Protein AF-0000000087138091 (afdb_homodimer)

Solvent-accessible surface area (backbone atoms only — not comparable to full-atom values): 23435 Å² total; per-residue (Å²): 133,80,76,71,58,80,55,41,28,37,29,40,60,86,65,49,76,38,69,65,51,68,44,75,40,79,41,84,71,61,77,58,68,90,66,48,70,83,71,24,46,38,64,40,41,45,57,52,24,42,31,29,38,69,56,51,47,30,48,25,47,36,33,26,50,51,42,51,49,26,52,54,50,50,49,45,67,74,38,75,81,62,64,42,45,79,44,28,78,65,39,28,27,29,44,74,46,67,70,93,65,68,30,48,36,46,44,66,44,56,31,36,36,31,44,39,73,63,48,68,67,51,48,77,71,46,52,51,30,35,46,30,77,54,69,40,33,34,41,36,38,67,61,41,94,81,58,54,68,69,56,53,52,51,50,48,50,51,43,31,75,66,56,16,49,35,32,35,41,40,28,59,90,75,44,29,30,36,40,39,41,57,99,49,82,66,48,70,43,68,58,49,66,42,72,45,90,79,42,79,92,46,66,51,53,44,54,58,23,38,50,42,13,45,71,59,64,43,124,132,82,78,71,61,81,54,41,29,37,30,40,58,86,64,49,77,37,69,65,48,68,45,76,40,79,41,84,70,61,75,59,71,89,65,50,70,82,72,24,45,38,63,39,41,46,58,54,24,42,30,29,38,68,56,52,47,30,49,27,47,36,34,27,49,51,44,52,48,24,53,56,48,50,50,44,69,74,38,74,82,63,64,42,45,80,42,28,78,65,38,30,27,29,43,74,45,64,69,92,63,67,30,49,36,47,45,67,45,56,32,35,36,31,43,40,72,62,49,68,68,50,48,74,71,46,51,53,31,35,47,29,76,53,70,41,32,34,40,36,37,68,61,40,95,82,57,53,68,69,56,52,52,51,52,48,49,51,43,30,74,66,57,15,50,36,31,35,41,38,27,61,89,76,44,28,27,36,42,39,42,59,99,47,82,64,46,70,42,69,56,49,66,42,72,47,90,80,42,79,92,44,66,49,53,44,54,59,23,38,50,41,14,46,70,63,64,44,122

Secondary structure (DSSP, 8-state):
-----SS-EEE-TT--EEESSSEEEE-SSPP-TTT-----EEEEEETTEEEEEE----HHHHHHHHHHHHHHHHHHHH-TT--SEEEETT-EEEEEE-TTTTEEEEE--SEEEE-HHHHHHS-HHHHTSSEESS--SEEEEE--SS--HHHHHHHHHHHHHHT-SEEEEEETTTTEEEEEETTS--EEEES--EE-SSSTT-EE-HHHHHHHHHHTT--/-----SS-EEE-TT--EEESSSEEEE-SSPP-TTT-----EEEEEETTEEEEEE----HHHHHHHHHHHHHHHHHHHH-TT--SEEEETT-EEEEEE-TTTTEEEEE--SEEEE-HHHHHHS-HHHHTSSEESS--SEEEEE--SS--HHHHHHHHHHHHHHT-SEEEEEETTTTEEEEEETTS--EEEES--EE-SSSTT-EE-HHHHHHHHHHTT--

Sequence (438 aa):
MNDASEDMAIVLPDETHVPATPGAYRVVPPPDLNELDERRFLVEYDFPFLVVKEVATPKASRAEQREAIRQAENWRVQHPNIRGSIGGCLEGYQIDIPPSQSHRYQFIPDVSYIDERTWSRLSDEEKCKAYLPCVRVVLIELMSATDKMEYLQAKVTKYVNAGAREGVVVDTRRDRVWVFKRNQQPYFNALVPIEFDSWPGFTLDCLAMRDARTRDGLMMNDASEDMAIVLPDETHVPATPGAYRVVPPPDLNELDERRFLVEYDFPFLVVKEVATPKASRAEQREAIRQAENWRVQHPNIRGSIGGCLEGYQIDIPPSQSHRYQFIPDVSYIDERTWSRLSDEEKCKAYLPCVRVVLIELMSATDKMEYLQAKVTKYVNAGAREGVVVDTRRDRVWVFKRNQQPYFNALVPIEFDSWPGFTLDCLAMRDARTRDGLM

Structure (mmCIF, N/CA/C/O backbone):
data_AF-0000000087138091-model_v1
#
loop_
_entity.id
_entity.type
_entity.pdbx_description
1 polymer 'Putative restriction endonuclease domain-containing protein'
#
loop_
_atom_site.group_PDB
_atom_site.id
_atom_site.type_symbol
_atom_site.label_atom_id
_atom_site.label_alt_id
_atom_site.label_comp_id
_atom_site.label_asym_id
_atom_site.label_entity_id
_atom_site.label_seq_id
_atom_site.pdbx_PDB_ins_code
_atom_site.Cartn_x
_atom_site.Cartn_y
_atom_site.Cartn_z
_atom_site.occupancy
_atom_site.B_iso_or_equiv
_atom_site.auth_seq_id
_atom_site.auth_comp_id
_atom_site.auth_asym_id
_atom_site.auth_atom_id
_atom_site.pdbx_PDB_model_num
ATOM 1 N N . MET A 1 1 ? 1.903 -3.049 41.469 1 22.23 1 MET A N 1
ATOM 2 C CA . MET A 1 1 ? 2.223 -1.961 40.531 1 22.23 1 MET A CA 1
ATOM 3 C C . MET A 1 1 ? 2.057 -2.406 39.094 1 22.23 1 MET A C 1
ATOM 5 O O . MET A 1 1 ? 2.846 -3.209 38.594 1 22.23 1 MET A O 1
ATOM 9 N N . ASN A 1 2 ? 0.877 -2.744 38.562 1 29.86 2 ASN A N 1
ATOM 10 C CA . ASN A 1 2 ? 0.462 -3.432 37.344 1 29.86 2 ASN A CA 1
ATOM 11 C C . ASN A 1 2 ? 1.055 -2.777 36.125 1 29.86 2 ASN A C 1
ATOM 13 O O . ASN A 1 2 ? 0.82 -1.595 35.844 1 29.86 2 ASN A O 1
ATOM 17 N N . ASP A 1 3 ? 2.117 -3.152 35.625 1 34.06 3 ASP A N 1
ATOM 18 C CA . ASP A 1 3 ? 2.934 -2.604 34.531 1 34.06 3 ASP A CA 1
ATOM 19 C C . ASP A 1 3 ? 2.088 -2.314 33.312 1 34.06 3 ASP A C 1
ATOM 21 O O . ASP A 1 3 ? 1.533 -3.232 32.688 1 34.06 3 ASP A O 1
ATOM 25 N N . ALA A 1 4 ? 1.229 -1.328 33.344 1 38.5 4 ALA A N 1
ATOM 26 C CA . ALA A 1 4 ? 0.529 -0.753 32.188 1 38.5 4 ALA A CA 1
ATOM 27 C C . ALA A 1 4 ? 1.318 -0.964 30.891 1 38.5 4 ALA A C 1
ATOM 29 O O . ALA A 1 4 ? 2.488 -0.583 30.812 1 38.5 4 ALA A O 1
ATOM 30 N N . SER A 1 5 ? 1.082 -2.004 30.219 1 48.72 5 SER A N 1
ATOM 31 C CA . SER A 1 5 ? 1.782 -2.34 28.984 1 48.72 5 SER A CA 1
ATOM 32 C C . SER A 1 5 ? 1.841 -1.144 28.047 1 48.72 5 SER A C 1
ATOM 34 O O . SER A 1 5 ? 0.82 -0.505 27.781 1 48.72 5 SER A O 1
ATOM 36 N N . GLU A 1 6 ? 2.914 -0.437 27.781 1 58.53 6 GLU A N 1
ATOM 37 C CA . GLU A 1 6 ? 3.32 0.75 27.031 1 58.53 6 GLU A CA 1
ATOM 38 C C . GLU A 1 6 ? 2.9 0.654 25.562 1 58.53 6 GLU A C 1
ATOM 40 O O . GLU A 1 6 ? 2.977 1.637 24.828 1 58.53 6 GLU A O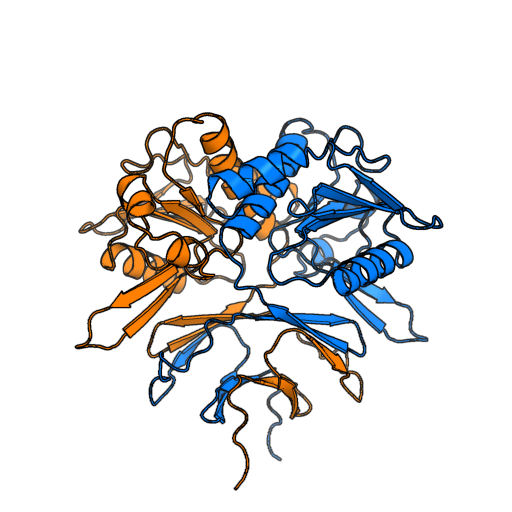 1
ATOM 45 N N . ASP A 1 7 ? 2.252 -0.478 25.078 1 70 7 ASP A N 1
ATOM 46 C CA . ASP A 1 7 ? 2.037 -0.627 23.641 1 70 7 ASP A CA 1
ATOM 47 C C . ASP A 1 7 ? 0.555 -0.814 23.328 1 70 7 ASP A C 1
ATOM 49 O O . ASP A 1 7 ? -0.226 -1.209 24.203 1 70 7 ASP A O 1
ATOM 53 N N . MET A 1 8 ? 0.038 -0.326 22.203 1 77 8 MET A N 1
ATOM 54 C CA . MET A 1 8 ? -1.295 -0.604 21.672 1 77 8 MET A CA 1
ATOM 55 C C . MET A 1 8 ? -1.542 -2.105 21.578 1 77 8 MET A C 1
ATOM 57 O O . MET A 1 8 ? -0.597 -2.889 21.469 1 77 8 MET A O 1
ATOM 61 N N . ALA A 1 9 ? -2.797 -2.482 21.812 1 82.81 9 ALA A N 1
ATOM 62 C CA . ALA A 1 9 ? -3.174 -3.887 21.672 1 82.81 9 ALA A CA 1
ATOM 63 C C . ALA A 1 9 ? -4.395 -4.039 20.766 1 82.81 9 ALA A C 1
ATOM 65 O O . ALA A 1 9 ? -5.137 -3.08 20.547 1 82.81 9 ALA A O 1
ATOM 66 N N . ILE A 1 10 ? -4.535 -5.172 20.172 1 80.81 10 ILE A N 1
ATOM 67 C CA . ILE A 1 10 ? -5.703 -5.566 19.391 1 80.81 10 ILE A CA 1
ATOM 68 C C . ILE A 1 10 ? -6.559 -6.547 20.188 1 80.81 10 ILE A C 1
ATOM 70 O O . ILE A 1 10 ? -6.043 -7.52 20.734 1 80.81 10 ILE A O 1
ATOM 74 N N . VAL A 1 11 ? -7.762 -6.266 20.281 1 82.69 11 VAL A N 1
ATOM 75 C CA . VAL A 1 11 ? -8.688 -7.152 20.969 1 82.69 11 VAL A CA 1
ATOM 76 C C . VAL A 1 11 ? -9.57 -7.875 19.953 1 82.69 11 VAL A C 1
ATOM 78 O O . VAL A 1 11 ? -10.25 -7.238 19.141 1 82.69 11 VAL A O 1
ATOM 81 N N . LEU A 1 12 ? -9.57 -9.156 20.078 1 79.38 12 LEU A N 1
ATOM 82 C CA . LEU A 1 12 ? -10.359 -10 19.188 1 79.38 12 LEU A CA 1
ATOM 83 C C . LEU A 1 12 ? -11.781 -10.172 19.719 1 79.38 12 LEU A C 1
ATOM 85 O O . LEU A 1 12 ? -12.07 -9.812 20.859 1 79.38 12 LEU A O 1
ATOM 89 N N . PRO A 1 13 ? -12.648 -10.672 18.875 1 74.12 13 PRO A N 1
ATOM 90 C CA . PRO A 1 13 ? -14.047 -10.82 19.297 1 74.12 13 PRO A CA 1
ATOM 91 C C . PRO A 1 13 ? -14.203 -11.688 20.547 1 74.12 13 PRO A C 1
ATOM 93 O O . PRO A 1 13 ? -15.125 -11.484 21.328 1 74.12 13 PRO A O 1
ATOM 96 N N . ASP A 1 14 ? -13.273 -12.633 20.719 1 74.81 14 ASP A N 1
ATOM 97 C CA . ASP A 1 14 ? -13.344 -13.508 21.891 1 74.81 14 ASP A CA 1
ATOM 98 C C . ASP A 1 14 ? -12.648 -12.875 23.094 1 74.81 14 ASP A C 1
ATOM 100 O O . ASP A 1 14 ? -12.375 -13.547 24.094 1 74.81 14 ASP A O 1
ATOM 104 N N . GLU A 1 15 ? -12.18 -11.672 22.953 1 78.62 15 GLU A N 1
ATOM 105 C CA . GLU A 1 15 ? -11.609 -10.844 24.016 1 78.62 15 GLU A CA 1
ATOM 106 C C . GLU A 1 15 ? -10.141 -11.172 24.234 1 78.62 15 GLU A C 1
ATOM 108 O O . GLU A 1 15 ? -9.523 -10.672 25.188 1 78.62 15 GLU A O 1
ATOM 113 N N . THR A 1 16 ? -9.672 -11.953 23.344 1 79.94 16 THR A N 1
ATOM 114 C CA . THR A 1 16 ? -8.234 -12.195 23.406 1 79.94 16 THR A CA 1
ATOM 115 C C . THR A 1 16 ? -7.457 -10.922 23.062 1 79.94 16 THR A C 1
ATOM 117 O O . THR A 1 16 ? -7.805 -10.211 22.109 1 79.94 16 THR A O 1
ATOM 120 N N . HIS A 1 17 ? -6.441 -10.648 23.828 1 82.69 17 HIS A N 1
ATOM 121 C CA . HIS A 1 17 ? -5.574 -9.5 23.578 1 82.69 17 HIS A CA 1
ATOM 122 C C . HIS A 1 17 ? -4.305 -9.922 22.859 1 82.69 17 HIS A C 1
ATOM 124 O O . HIS A 1 17 ? -3.643 -10.883 23.25 1 82.69 17 HIS A O 1
ATOM 130 N N . VAL A 1 18 ? -4.086 -9.203 21.828 1 83.5 18 VAL A N 1
ATOM 131 C CA . VAL A 1 18 ? -2.855 -9.383 21.078 1 83.5 18 VAL A CA 1
ATOM 132 C C . VAL A 1 18 ? -2.07 -8.078 21.031 1 83.5 18 VAL A C 1
ATOM 134 O O . VAL A 1 18 ? -2.635 -7.012 20.766 1 83.5 18 VAL A O 1
ATOM 137 N N . PRO A 1 19 ? -0.801 -8.148 21.344 1 82.12 19 PRO A N 1
ATOM 138 C CA . PRO A 1 19 ? -0.014 -6.914 21.234 1 82.12 19 PRO A CA 1
ATOM 139 C C . PRO A 1 19 ? -0.011 -6.344 19.812 1 82.12 19 PRO A C 1
ATOM 141 O O . PRO A 1 19 ? 0.036 -7.098 18.844 1 82.12 19 PRO A O 1
ATOM 144 N N . ALA A 1 20 ? -0.142 -4.957 19.734 1 80.06 20 ALA A N 1
ATOM 145 C CA . ALA A 1 20 ? -0.041 -4.289 18.438 1 80.06 20 ALA A CA 1
ATOM 146 C C . ALA A 1 20 ? 1.417 -4.043 18.062 1 80.06 20 ALA A C 1
ATOM 148 O O . ALA A 1 20 ? 1.782 -2.938 17.656 1 80.06 20 ALA A O 1
ATOM 149 N N . THR A 1 21 ? 2.27 -4.992 18.297 1 79.31 21 THR A N 1
ATOM 150 C CA . THR A 1 21 ? 3.67 -5.004 17.891 1 79.31 21 THR A CA 1
ATOM 151 C C . THR A 1 21 ? 3.938 -6.137 16.891 1 79.31 21 THR A C 1
ATOM 153 O O . THR A 1 21 ? 3.309 -7.195 16.969 1 79.31 21 THR A O 1
ATOM 156 N N . PRO A 1 22 ? 4.824 -5.824 15.93 1 77.56 22 PRO A N 1
ATOM 157 C CA . PRO A 1 22 ? 5.082 -6.848 14.914 1 77.56 22 PRO A CA 1
ATOM 158 C C . PRO A 1 22 ? 5.414 -8.211 15.523 1 77.56 22 PRO A C 1
ATOM 160 O O . PRO A 1 22 ? 6.18 -8.289 16.484 1 77.56 22 PRO A O 1
ATOM 163 N N . GLY A 1 23 ? 4.805 -9.219 15.023 1 80.62 23 GLY A N 1
ATOM 164 C CA . GLY A 1 23 ? 5.004 -10.578 15.5 1 80.62 23 GLY A CA 1
ATOM 165 C C . GLY A 1 23 ? 3.873 -11.516 15.125 1 80.62 23 GLY A C 1
ATOM 166 O O . GLY A 1 23 ? 2.873 -11.094 14.547 1 80.62 23 GLY A O 1
ATOM 167 N N . ALA A 1 24 ? 4.109 -12.734 15.273 1 82.38 24 ALA A N 1
ATOM 168 C CA . ALA A 1 24 ? 3.082 -13.766 15.125 1 82.38 24 ALA A CA 1
ATOM 169 C C . ALA A 1 24 ? 2.576 -14.234 16.484 1 82.38 24 ALA A C 1
ATOM 171 O O . ALA A 1 24 ? 3.357 -14.695 17.328 1 82.38 24 ALA A O 1
ATOM 172 N N . TYR A 1 25 ? 1.283 -14.094 16.703 1 84.69 25 TYR A N 1
ATOM 173 C CA . TYR A 1 25 ? 0.692 -14.406 18 1 84.69 25 TYR A CA 1
ATOM 174 C C . TYR A 1 25 ? -0.309 -15.547 17.891 1 84.69 25 TYR A C 1
ATOM 176 O O . TYR A 1 25 ? -1.247 -15.477 17.094 1 84.69 25 TYR A O 1
ATOM 184 N N . ARG A 1 26 ? -0.07 -16.531 18.625 1 83.75 26 ARG A N 1
ATOM 185 C CA . ARG A 1 26 ? -0.976 -17.688 18.609 1 83.75 26 ARG A CA 1
ATOM 186 C C . ARG A 1 26 ? -2.301 -17.344 19.281 1 83.75 26 ARG A C 1
ATOM 188 O O . ARG A 1 26 ? -2.32 -16.828 20.406 1 83.75 26 ARG A O 1
ATOM 195 N N . VAL A 1 27 ? -3.346 -17.562 18.562 1 77.31 27 VAL A N 1
ATOM 196 C CA . VAL A 1 27 ? -4.684 -17.328 19.094 1 77.31 27 VAL A CA 1
ATOM 197 C C . VAL A 1 27 ? -5.34 -18.656 19.453 1 77.31 27 VAL A C 1
ATOM 199 O O . VAL A 1 27 ? -5.504 -19.516 18.594 1 77.31 27 VAL A O 1
ATOM 202 N N . VAL A 1 28 ? -5.703 -18.906 20.641 1 74.5 28 VAL A N 1
ATOM 203 C CA . VAL A 1 28 ? -6.336 -20.141 21.109 1 74.5 28 VAL A CA 1
ATOM 204 C C . VAL A 1 28 ? -7.637 -19.797 21.844 1 74.5 28 VAL A C 1
ATOM 206 O O . VAL A 1 28 ? -7.629 -19.047 22.812 1 74.5 28 VAL A O 1
ATOM 209 N N . PRO A 1 29 ? -8.688 -20.422 21.422 1 70.5 29 PRO A N 1
ATOM 210 C CA . PRO A 1 29 ? -8.875 -21.188 20.188 1 70.5 29 PRO A CA 1
ATOM 211 C C . PRO A 1 29 ? -8.742 -20.344 18.922 1 70.5 29 PRO A C 1
ATOM 213 O O . PRO A 1 29 ? -8.758 -19.109 19 1 70.5 29 PRO A O 1
ATOM 216 N N . PRO A 1 30 ? -8.539 -21.156 17.859 1 65.25 30 PRO A N 1
ATOM 217 C CA . PRO A 1 30 ? -8.516 -20.359 16.625 1 65.25 30 PRO A CA 1
ATOM 218 C C . PRO A 1 30 ? -9.82 -19.609 16.375 1 65.25 30 PRO A C 1
ATOM 220 O O . PRO A 1 30 ? -10.891 -20.094 16.734 1 65.25 30 PRO A O 1
ATOM 223 N N . PRO A 1 31 ? -9.586 -18.391 16.016 1 61.56 31 PRO A N 1
ATOM 224 C CA . PRO A 1 31 ? -10.812 -17.625 15.742 1 61.56 31 PRO A CA 1
ATOM 225 C C . PRO A 1 31 ? -11.695 -18.297 14.688 1 61.56 31 PRO A C 1
ATOM 227 O O . PRO A 1 31 ? -11.195 -19.031 13.836 1 61.56 31 PRO A O 1
ATOM 230 N N . ASP A 1 32 ? -13.008 -18.25 14.898 1 60.88 32 ASP A N 1
ATOM 231 C CA . ASP A 1 32 ? -13.961 -18.75 13.906 1 60.88 32 ASP A CA 1
ATOM 232 C C . ASP A 1 32 ? -13.898 -17.938 12.617 1 60.88 32 ASP A C 1
ATOM 234 O O . ASP A 1 32 ? -14.227 -16.75 12.617 1 60.88 32 ASP A O 1
ATOM 238 N N . LEU A 1 33 ? -13.445 -18.547 11.609 1 58 33 LEU A N 1
ATOM 239 C CA . LEU A 1 33 ? -13.227 -17.875 10.344 1 58 33 LEU A CA 1
ATOM 240 C C . LEU A 1 33 ? -14.539 -17.344 9.773 1 58 33 LEU A C 1
ATOM 242 O O . LEU A 1 33 ? -14.547 -16.406 8.969 1 58 33 LEU A O 1
ATOM 246 N N . ASN A 1 34 ? -15.578 -18.016 10.117 1 58.5 34 ASN A N 1
ATOM 247 C CA . ASN A 1 34 ? -16.891 -17.594 9.633 1 58.5 34 ASN A CA 1
ATOM 248 C C . ASN A 1 34 ? -17.328 -16.281 10.266 1 58.5 34 ASN A C 1
ATOM 250 O O . ASN A 1 34 ? -18.234 -15.609 9.758 1 58.5 34 ASN A O 1
ATOM 254 N N . GLU A 1 35 ? -16.734 -16.031 11.305 1 58.69 35 GLU A N 1
ATOM 255 C CA . GLU A 1 35 ? -17.094 -14.812 12.031 1 58.69 35 GLU A CA 1
ATOM 256 C C . GLU A 1 35 ? -16.031 -13.734 11.836 1 58.69 35 GLU A C 1
ATOM 258 O O . GLU A 1 35 ? -16.188 -12.609 12.32 1 58.69 35 GLU A O 1
ATOM 263 N N . LEU A 1 36 ? -14.992 -14.234 11.289 1 54.84 36 LEU A N 1
ATOM 264 C CA . LEU A 1 36 ? -13.906 -13.266 11.188 1 54.84 36 LEU A CA 1
ATOM 265 C C . LEU A 1 36 ? -14.195 -12.242 10.094 1 54.84 36 LEU A C 1
ATOM 267 O O . LEU A 1 36 ? -14.609 -12.609 8.992 1 54.84 36 LEU A O 1
ATOM 271 N N . ASP A 1 37 ? -14.367 -11.078 10.602 1 55.03 37 ASP A N 1
ATOM 272 C CA . ASP A 1 37 ? -14.406 -9.953 9.672 1 55.03 37 ASP A CA 1
ATOM 273 C C . ASP A 1 37 ? -13.086 -9.82 8.914 1 55.03 37 ASP A C 1
ATOM 275 O O . ASP A 1 37 ? -12.008 -9.984 9.5 1 55.03 37 ASP A O 1
ATOM 279 N N . GLU A 1 38 ? -13.125 -10.078 7.641 1 58.72 38 GLU A N 1
ATOM 280 C CA . GLU A 1 38 ? -12.008 -9.93 6.719 1 58.72 38 GLU A CA 1
ATOM 281 C C . GLU A 1 38 ? -11.406 -8.523 6.805 1 58.72 38 GLU A C 1
ATOM 283 O O . GLU A 1 38 ? -10.5 -8.18 6.043 1 58.72 38 GLU A O 1
ATOM 288 N N . ARG A 1 39 ? -11.75 -7.859 7.844 1 60.28 39 ARG A N 1
ATOM 289 C CA . ARG A 1 39 ? -11.359 -6.453 7.871 1 60.28 39 ARG A CA 1
ATOM 290 C C . ARG A 1 39 ? -9.914 -6.293 8.336 1 60.28 39 ARG A C 1
ATOM 292 O O . ARG A 1 39 ? -9.461 -7.008 9.227 1 60.28 39 ARG A O 1
ATOM 299 N N . ARG A 1 40 ? -9.242 -5.637 7.547 1 71.62 40 ARG A N 1
ATOM 300 C CA . ARG A 1 40 ? -7.918 -5.129 7.895 1 71.62 40 ARG A CA 1
ATOM 301 C C . ARG A 1 40 ? -7.938 -3.611 8.047 1 71.62 40 ARG A C 1
ATOM 303 O O . ARG A 1 40 ? -8.672 -2.92 7.332 1 71.62 40 ARG A O 1
ATOM 310 N N . PHE A 1 41 ? -7.363 -3.236 9.172 1 72.88 41 PHE A N 1
ATOM 311 C CA . PHE A 1 41 ? -7.457 -1.794 9.367 1 72.88 41 PHE A CA 1
ATOM 312 C C . PHE A 1 41 ? -6.082 -1.194 9.641 1 72.88 41 PHE A C 1
ATOM 314 O O . PHE A 1 41 ? -5.168 -1.896 10.078 1 72.88 41 PHE A O 1
ATOM 321 N N . LEU A 1 42 ? -6.02 -0.019 9.25 1 75.38 42 LEU A N 1
ATOM 322 C CA . LEU A 1 42 ? -4.906 0.843 9.633 1 75.38 42 LEU A CA 1
ATOM 323 C C . LEU A 1 42 ? -5.383 1.977 10.539 1 75.38 42 LEU A C 1
ATOM 325 O O . LEU A 1 42 ? -6.551 2.371 10.484 1 75.38 42 LEU A O 1
ATOM 329 N N . VAL A 1 43 ? -4.512 2.381 11.336 1 74.75 43 VAL A N 1
ATOM 330 C CA . VAL A 1 43 ? -4.848 3.469 12.25 1 74.75 43 VAL A CA 1
ATOM 331 C C . VAL A 1 43 ? -4.023 4.707 11.898 1 74.75 43 VAL A C 1
ATOM 333 O O . VAL A 1 43 ? -2.828 4.605 11.617 1 74.75 43 VAL A O 1
ATOM 336 N N . GLU A 1 44 ? -4.707 5.82 11.75 1 74.62 44 GLU A N 1
ATOM 337 C CA . GLU A 1 44 ? -4.086 7.129 11.586 1 74.62 44 GLU A CA 1
ATOM 338 C C . GLU A 1 44 ? -4.492 8.078 12.711 1 74.62 44 GLU A C 1
ATOM 340 O O . GLU A 1 44 ? -5.605 7.988 13.234 1 74.62 44 GLU A O 1
ATOM 345 N N . TYR A 1 45 ? -3.572 8.875 13 1 73.5 45 TYR A N 1
ATOM 346 C CA . TYR A 1 45 ? -3.885 9.867 14.023 1 73.5 45 TYR A CA 1
ATOM 347 C C . TYR A 1 45 ? -4.258 11.203 13.383 1 73.5 45 TYR A C 1
ATOM 349 O O . TYR A 1 45 ? -3.551 11.695 12.5 1 73.5 45 TYR A O 1
ATOM 357 N N . ASP A 1 46 ? -5.441 11.617 13.648 1 74.81 46 ASP A N 1
ATOM 358 C CA . ASP A 1 46 ? -5.926 12.969 13.375 1 74.81 46 ASP A CA 1
ATOM 359 C C . ASP A 1 46 ? -6.414 13.641 14.656 1 74.81 46 ASP A C 1
ATOM 361 O O . ASP A 1 46 ? -7.621 13.773 14.875 1 74.81 46 ASP A O 1
ATOM 365 N N . PHE A 1 47 ? -5.473 14.094 15.461 1 69.5 47 PHE A N 1
ATOM 366 C CA . PHE A 1 47 ? -5.789 14.516 16.828 1 69.5 47 PHE A CA 1
ATOM 367 C C . PHE A 1 47 ? -6.875 15.578 16.828 1 69.5 47 PHE A C 1
ATOM 369 O O . PHE A 1 47 ? -6.855 16.5 15.992 1 69.5 47 PHE A O 1
ATOM 376 N N . PRO A 1 48 ? -7.754 15.297 17.719 1 74.56 48 PRO A N 1
ATOM 377 C CA . PRO A 1 48 ? -7.895 14.312 18.812 1 74.56 48 PRO A CA 1
ATOM 378 C C . PRO A 1 48 ? -8.578 13.031 18.344 1 74.56 48 PRO A C 1
ATOM 380 O O . PRO A 1 48 ? -9.023 12.234 19.188 1 74.56 48 PRO A O 1
ATOM 383 N N . PHE A 1 49 ? -8.594 12.797 17.109 1 78 49 PHE A N 1
ATOM 384 C CA . PHE A 1 49 ? -9.273 11.609 16.609 1 78 49 PHE A CA 1
ATOM 385 C C . PHE A 1 49 ? -8.273 10.516 16.25 1 78 49 PHE A C 1
ATOM 387 O O . PHE A 1 49 ? -7.156 10.82 15.812 1 78 49 PHE A O 1
ATOM 394 N N . LEU A 1 50 ? -8.695 9.297 16.547 1 78.81 50 LEU A N 1
ATOM 395 C CA . LEU A 1 50 ? -8.094 8.125 15.93 1 78.81 50 LEU A CA 1
ATOM 396 C C . LEU A 1 50 ? -8.922 7.656 14.734 1 78.81 50 LEU A C 1
ATOM 398 O O . LEU A 1 50 ? -10.117 7.371 14.875 1 78.81 50 LEU A O 1
ATOM 402 N N . VAL A 1 51 ? -8.266 7.699 13.664 1 79.12 51 VAL A N 1
ATOM 403 C CA . VAL A 1 51 ? -8.961 7.309 12.445 1 79.12 51 VAL A CA 1
ATOM 404 C C . VAL A 1 51 ? -8.633 5.855 12.109 1 79.12 51 VAL A C 1
ATOM 406 O O . VAL A 1 51 ? -7.461 5.496 11.977 1 79.12 51 VAL A O 1
ATOM 409 N N . VAL A 1 52 ? -9.656 5.035 12.047 1 79.62 52 VAL A N 1
ATOM 410 C CA . VAL A 1 52 ? -9.516 3.65 11.602 1 79.62 52 VAL A CA 1
ATOM 411 C C . VAL A 1 52 ? -9.977 3.525 10.148 1 79.62 52 VAL A C 1
ATOM 413 O O . VAL A 1 52 ? -11.102 3.904 9.812 1 79.62 52 VAL A O 1
ATOM 416 N N . LYS A 1 53 ? -9.086 3.039 9.352 1 78 53 LYS A N 1
ATOM 417 C CA . LYS A 1 53 ? -9.375 2.898 7.93 1 78 53 LYS A CA 1
ATOM 418 C C . LYS A 1 53 ? -9.352 1.433 7.504 1 78 53 LYS A C 1
ATOM 420 O O . LYS A 1 53 ? -8.492 0.668 7.945 1 78 53 LYS A O 1
ATOM 425 N N . GLU A 1 54 ? -10.336 1.141 6.723 1 78.25 54 GLU A N 1
ATOM 426 C CA . GLU A 1 54 ? -10.312 -0.189 6.121 1 78.25 54 GLU A CA 1
ATOM 427 C C . GLU A 1 54 ? -9.242 -0.289 5.039 1 78.25 54 GLU A C 1
ATOM 429 O O . GLU A 1 54 ? -9.133 0.59 4.18 1 78.25 54 GLU A O 1
ATOM 434 N N . VAL A 1 55 ? -8.414 -1.324 5.16 1 74.94 55 VAL A N 1
ATOM 435 C CA . VAL A 1 55 ? -7.375 -1.476 4.148 1 74.94 55 VAL A CA 1
ATOM 436 C C . VAL A 1 55 ? -7.754 -2.59 3.176 1 74.94 55 VAL A C 1
ATOM 438 O O . VAL A 1 55 ? -7.207 -2.678 2.074 1 74.94 55 VAL A O 1
ATOM 441 N N . ALA A 1 56 ? -8.625 -3.447 3.656 1 75.06 56 ALA A N 1
ATOM 442 C CA . ALA A 1 56 ? -9.133 -4.48 2.756 1 75.06 56 ALA A CA 1
ATOM 443 C C . ALA A 1 56 ? -10.102 -3.896 1.739 1 75.06 56 ALA A C 1
ATOM 445 O O . ALA A 1 56 ? -11.258 -3.613 2.066 1 75.06 56 ALA A O 1
ATOM 446 N N . THR A 1 57 ? -9.633 -3.533 0.622 1 79.06 57 THR A N 1
ATOM 447 C CA . THR A 1 57 ? -10.453 -2.977 -0.443 1 79.06 57 THR A CA 1
ATOM 448 C C . THR A 1 57 ? -10.445 -3.885 -1.669 1 79.06 57 THR A C 1
ATOM 450 O O . THR A 1 57 ? -9.492 -4.645 -1.875 1 79.06 57 THR A O 1
ATOM 453 N N . PRO A 1 58 ? -11.5 -3.822 -2.408 1 82.81 58 PRO A N 1
ATOM 454 C CA . PRO A 1 58 ? -11.555 -4.668 -3.602 1 82.81 58 PRO A CA 1
ATOM 455 C C . PRO A 1 58 ? -10.398 -4.41 -4.562 1 82.81 58 PRO A C 1
ATOM 457 O O . PRO A 1 58 ? -9.867 -3.295 -4.613 1 82.81 58 PRO A O 1
ATOM 460 N N . LYS A 1 59 ? -10.117 -5.391 -5.297 1 88.19 59 LYS A N 1
ATOM 461 C CA . LYS A 1 59 ? -9.016 -5.379 -6.258 1 88.19 59 LYS A CA 1
ATOM 462 C C . LYS A 1 59 ? -9.133 -4.195 -7.211 1 88.19 59 LYS A C 1
ATOM 464 O O . LYS A 1 59 ? -8.117 -3.617 -7.617 1 88.19 59 LYS A O 1
ATOM 469 N N . ALA A 1 60 ? -10.344 -3.824 -7.59 1 89.88 60 ALA A N 1
ATOM 470 C CA . ALA A 1 60 ? -10.547 -2.734 -8.539 1 89.88 60 ALA A CA 1
ATOM 471 C C . ALA A 1 60 ? -9.969 -1.428 -8.008 1 89.88 60 ALA A C 1
ATOM 473 O O . ALA A 1 60 ? -9.359 -0.663 -8.758 1 89.88 60 ALA A O 1
ATOM 474 N N . SER A 1 61 ? -10.188 -1.167 -6.797 1 90.75 61 SER A N 1
ATOM 475 C CA . SER A 1 61 ? -9.633 0.037 -6.184 1 90.75 61 SER A CA 1
ATOM 476 C C . SER A 1 61 ? -8.109 -0.017 -6.125 1 90.75 61 SER A C 1
ATOM 478 O O . SER A 1 61 ? -7.441 1.004 -6.293 1 90.75 61 SER A O 1
ATOM 480 N N . ARG A 1 62 ? -7.605 -1.183 -5.91 1 91.81 62 ARG A N 1
ATOM 481 C CA . ARG A 1 62 ? -6.152 -1.343 -5.875 1 91.81 62 ARG A CA 1
ATOM 482 C C . ARG A 1 62 ? -5.547 -1.132 -7.258 1 91.81 62 ARG A C 1
ATOM 484 O O . ARG A 1 62 ? -4.434 -0.615 -7.383 1 91.81 62 ARG A O 1
ATOM 491 N N . ALA A 1 63 ? -6.297 -1.545 -8.242 1 93.56 63 ALA A N 1
ATOM 492 C CA . ALA A 1 63 ? -5.828 -1.347 -9.609 1 93.56 63 ALA A CA 1
ATOM 493 C C . ALA A 1 63 ? -5.695 0.138 -9.938 1 93.56 63 ALA A C 1
ATOM 495 O O . ALA A 1 63 ? -4.746 0.552 -10.602 1 93.56 63 ALA A O 1
ATOM 496 N N . GLU A 1 64 ? -6.648 0.949 -9.445 1 95.31 64 GLU A N 1
ATOM 497 C CA . GLU A 1 64 ? -6.559 2.395 -9.617 1 95.31 64 GLU A CA 1
ATOM 498 C C . GLU A 1 64 ? -5.309 2.957 -8.945 1 95.31 64 GLU A C 1
ATOM 500 O O . GLU A 1 64 ? -4.609 3.793 -9.516 1 95.31 64 GLU A O 1
ATOM 505 N N . GLN A 1 65 ? -5.121 2.484 -7.785 1 95.19 65 GLN A N 1
ATOM 506 C CA . GLN A 1 65 ? -3.973 2.949 -7.012 1 95.19 65 GLN A CA 1
ATOM 507 C C . GLN A 1 65 ? -2.66 2.566 -7.691 1 95.19 65 GLN A C 1
ATOM 509 O O . GLN A 1 65 ? -1.749 3.389 -7.801 1 95.19 65 GLN A O 1
ATOM 514 N N . ARG A 1 66 ? -2.555 1.335 -8.125 1 96.5 66 ARG A N 1
ATOM 515 C CA . ARG A 1 66 ? -1.343 0.879 -8.797 1 96.5 66 ARG A CA 1
ATOM 516 C C . ARG A 1 66 ? -1.084 1.684 -10.07 1 96.5 66 ARG A C 1
ATOM 518 O O . ARG A 1 66 ? 0.064 1.998 -10.391 1 96.5 66 ARG A O 1
ATOM 525 N N . GLU A 1 67 ? -2.16 1.981 -10.758 1 97.5 67 GLU A N 1
ATOM 526 C CA . GLU A 1 67 ? -2.004 2.789 -11.961 1 97.5 67 GLU A CA 1
ATOM 527 C C . GLU A 1 67 ? -1.494 4.188 -11.625 1 97.5 67 GLU A C 1
ATOM 529 O O . GLU A 1 67 ? -0.626 4.723 -12.32 1 97.5 67 GLU A O 1
ATOM 534 N N . ALA A 1 68 ? -2.047 4.801 -10.609 1 98.25 68 ALA A N 1
ATOM 535 C CA . ALA A 1 68 ? -1.578 6.117 -10.195 1 98.25 68 ALA A CA 1
ATOM 536 C C . ALA A 1 68 ? -0.1 6.082 -9.812 1 98.25 68 ALA A C 1
ATOM 538 O O . ALA A 1 68 ? 0.665 6.977 -10.188 1 98.25 68 ALA A O 1
ATOM 539 N N . ILE A 1 69 ? 0.284 5.078 -9.117 1 98.12 69 ILE A N 1
ATOM 540 C CA . ILE A 1 69 ? 1.676 4.902 -8.711 1 98.12 69 ILE A CA 1
ATOM 541 C C . ILE A 1 69 ? 2.551 4.711 -9.953 1 98.12 69 ILE A C 1
ATOM 543 O O . ILE A 1 69 ? 3.623 5.312 -10.055 1 98.12 69 ILE A O 1
ATOM 547 N N . ARG A 1 70 ? 2.109 3.879 -10.844 1 98.5 70 ARG A N 1
ATOM 548 C CA . ARG A 1 70 ? 2.844 3.652 -12.086 1 98.5 70 ARG A CA 1
ATOM 549 C C . ARG A 1 70 ? 3.111 4.969 -12.812 1 98.5 70 ARG A C 1
ATOM 551 O O . ARG A 1 70 ? 4.234 5.223 -13.25 1 98.5 70 ARG A O 1
ATOM 558 N N . GLN A 1 71 ? 2.107 5.773 -12.938 1 98.69 71 GLN A N 1
ATOM 559 C CA . GLN A 1 71 ? 2.238 7.043 -13.648 1 98.69 71 GLN A CA 1
ATOM 560 C C . GLN A 1 71 ? 3.244 7.961 -12.961 1 98.69 71 GLN A C 1
ATOM 562 O O . GLN A 1 71 ? 4.109 8.547 -13.609 1 98.69 71 GLN A O 1
ATOM 567 N N . ALA A 1 72 ? 3.117 8.094 -11.68 1 98.12 72 ALA A N 1
ATOM 568 C CA . ALA A 1 72 ? 4.008 8.961 -10.922 1 98.12 72 ALA A CA 1
ATOM 569 C C . ALA A 1 72 ? 5.453 8.484 -11.016 1 98.12 72 ALA A C 1
ATOM 571 O O . ALA A 1 72 ? 6.367 9.281 -11.227 1 98.12 72 ALA A O 1
ATOM 572 N N . GLU A 1 73 ? 5.633 7.199 -10.852 1 97.38 73 GLU A N 1
ATOM 573 C CA . GLU A 1 73 ? 6.988 6.652 -10.891 1 97.38 73 GLU A CA 1
ATOM 574 C C . GLU A 1 73 ? 7.566 6.703 -12.305 1 97.38 73 GLU A C 1
ATOM 576 O O . GLU A 1 73 ? 8.773 6.887 -12.477 1 97.38 73 GLU A O 1
ATOM 581 N N . ASN A 1 74 ? 6.746 6.441 -13.312 1 98.19 74 ASN A N 1
ATOM 582 C CA . ASN A 1 74 ? 7.219 6.625 -14.68 1 98.19 74 ASN A CA 1
ATOM 583 C C . ASN A 1 74 ? 7.699 8.055 -14.922 1 98.19 74 ASN A C 1
ATOM 585 O O . ASN A 1 74 ? 8.719 8.273 -15.57 1 98.19 74 ASN A O 1
ATOM 589 N N . TRP A 1 75 ? 6.91 8.992 -14.43 1 97.94 75 TRP A N 1
ATOM 590 C CA . TRP A 1 75 ? 7.324 10.391 -14.523 1 97.94 75 TRP A CA 1
ATOM 591 C C . TRP A 1 75 ? 8.688 10.602 -13.875 1 97.94 75 TRP A C 1
ATOM 593 O O . TRP A 1 75 ? 9.555 11.273 -14.445 1 97.94 75 TRP A O 1
ATOM 603 N N . ARG A 1 76 ? 8.859 10.055 -12.75 1 95.12 76 ARG A N 1
ATOM 604 C CA . ARG A 1 76 ? 10.133 10.18 -12.047 1 95.12 76 ARG A CA 1
ATOM 605 C C . ARG A 1 76 ? 11.273 9.641 -12.898 1 95.12 76 ARG A C 1
ATOM 607 O O . ARG A 1 76 ? 12.32 10.273 -13.016 1 95.12 76 ARG A O 1
ATOM 614 N N . VAL A 1 77 ? 11.086 8.453 -13.43 1 94.81 77 VAL A N 1
ATOM 615 C CA . VAL A 1 77 ? 12.102 7.797 -14.242 1 94.81 77 VAL A CA 1
ATOM 616 C C . VAL A 1 77 ? 12.422 8.664 -15.461 1 94.81 77 VAL A C 1
ATOM 618 O O . VAL A 1 77 ? 13.578 8.734 -15.891 1 94.81 77 VAL A O 1
ATOM 621 N N . GLN A 1 78 ? 11.438 9.312 -15.953 1 95.62 78 GLN A N 1
ATOM 622 C CA . GLN A 1 78 ? 11.594 10.148 -17.141 1 95.62 78 GLN A CA 1
ATOM 623 C C . GLN A 1 78 ? 12.234 11.484 -16.781 1 95.62 78 GLN A C 1
ATOM 625 O O . GLN A 1 78 ? 12.672 12.227 -17.672 1 95.62 78 GLN A O 1
ATOM 630 N N . HIS A 1 79 ? 12.305 11.812 -15.555 1 93.94 79 HIS A N 1
ATOM 631 C CA . HIS A 1 79 ? 12.898 13.047 -15.062 1 93.94 79 HIS A CA 1
ATOM 632 C C . HIS A 1 79 ? 14 12.766 -14.047 1 93.94 79 HIS A C 1
ATOM 634 O O . HIS A 1 79 ? 13.891 13.141 -12.883 1 93.94 79 HIS A O 1
ATOM 640 N N . PRO A 1 80 ? 15.094 12.234 -14.453 1 88.38 80 PRO A N 1
ATOM 641 C CA . PRO A 1 80 ? 16.109 11.727 -13.539 1 88.38 80 PRO A CA 1
ATOM 642 C C . PRO A 1 80 ? 16.812 12.844 -12.75 1 88.38 80 PRO A C 1
ATOM 644 O O . PRO A 1 80 ? 17.453 12.578 -11.734 1 88.38 80 PRO A O 1
ATOM 647 N N . ASN A 1 81 ? 16.625 14.055 -13.109 1 88.56 81 ASN A N 1
ATOM 648 C CA . ASN A 1 81 ? 17.328 15.148 -12.445 1 88.56 81 ASN A CA 1
ATOM 649 C C . ASN A 1 81 ? 16.453 15.797 -11.383 1 88.56 81 ASN A C 1
ATOM 651 O O . ASN A 1 81 ? 16.875 16.734 -10.711 1 88.56 81 ASN A O 1
ATOM 655 N N . ILE A 1 82 ? 15.281 15.258 -11.289 1 85.25 82 ILE A N 1
ATOM 656 C CA . ILE A 1 82 ? 14.406 15.82 -10.266 1 85.25 82 ILE A CA 1
ATOM 657 C C . ILE A 1 82 ? 14.969 15.492 -8.883 1 85.25 82 ILE A C 1
ATOM 659 O O . ILE A 1 82 ? 15.5 14.398 -8.664 1 85.25 82 ILE A O 1
ATOM 663 N N . ARG A 1 83 ? 14.93 16.453 -7.973 1 85.44 83 ARG A N 1
ATOM 664 C CA . ARG A 1 83 ? 15.445 16.25 -6.625 1 85.44 83 ARG A CA 1
ATOM 665 C C . ARG A 1 83 ? 14.312 16.203 -5.609 1 85.44 83 ARG A C 1
ATOM 667 O O . ARG A 1 83 ? 14.547 16.234 -4.398 1 85.44 83 ARG A O 1
ATOM 674 N N . GLY A 1 84 ? 13.156 16.125 -6.062 1 89.06 84 GLY A N 1
ATOM 675 C CA . GLY A 1 84 ? 12.016 15.859 -5.195 1 89.06 84 GLY A CA 1
ATOM 676 C C . GLY A 1 84 ? 11.781 14.375 -4.953 1 89.06 84 GLY A C 1
ATOM 677 O O . GLY A 1 84 ? 12.672 13.555 -5.164 1 89.06 84 GLY A O 1
ATOM 678 N N . SER A 1 85 ? 10.656 14.102 -4.371 1 90.38 85 SER A N 1
ATOM 679 C CA . SER A 1 85 ? 10.391 12.703 -4.031 1 90.38 85 SER A CA 1
ATOM 680 C C . SER A 1 85 ? 8.914 12.367 -4.223 1 90.38 85 SER A C 1
ATOM 682 O O . SER A 1 85 ? 8.039 13.203 -3.994 1 90.38 85 SER A O 1
ATOM 684 N N . ILE A 1 86 ? 8.742 11.164 -4.723 1 94.06 86 ILE A N 1
ATOM 685 C CA . ILE A 1 86 ? 7.391 10.641 -4.891 1 94.06 86 ILE A CA 1
ATOM 686 C C . ILE A 1 86 ? 7.02 9.773 -3.693 1 94.06 86 ILE A C 1
ATOM 688 O O . ILE A 1 86 ? 7.859 9.031 -3.178 1 94.06 86 ILE A O 1
ATOM 692 N N . GLY A 1 87 ? 5.797 9.93 -3.246 1 93.31 87 GLY A N 1
ATOM 693 C CA . GLY A 1 87 ? 5.273 9.078 -2.189 1 93.31 87 GLY A CA 1
ATOM 694 C C . GLY A 1 87 ? 4.117 8.203 -2.645 1 93.31 87 GLY A C 1
ATOM 695 O O . GLY A 1 87 ? 3.428 8.531 -3.611 1 93.31 87 GLY A O 1
ATOM 696 N N . GLY A 1 88 ? 3.916 7.184 -1.928 1 91.62 88 GLY A N 1
ATOM 697 C CA . GLY A 1 88 ? 2.891 6.184 -2.184 1 91.62 88 GLY A CA 1
ATOM 698 C C . GLY A 1 88 ? 3.076 4.918 -1.373 1 91.62 88 GLY A C 1
ATOM 699 O O . GLY A 1 88 ? 3.977 4.836 -0.535 1 91.62 88 GLY A O 1
ATOM 700 N N . CYS A 1 89 ? 2.162 4.012 -1.576 1 87.62 89 CYS A N 1
ATOM 701 C CA . CYS A 1 89 ? 2.236 2.719 -0.905 1 87.62 89 CYS A CA 1
ATOM 702 C C . CYS A 1 89 ? 2.32 2.893 0.607 1 87.62 89 CYS A C 1
ATOM 704 O O . CYS A 1 89 ? 3.227 2.359 1.248 1 87.62 89 CYS A O 1
ATOM 706 N N . LEU A 1 90 ? 1.461 3.65 1.148 1 83.75 90 LEU A N 1
ATOM 707 C CA . LEU A 1 90 ? 1.247 3.814 2.582 1 83.75 90 LEU A CA 1
ATOM 708 C C . LEU A 1 90 ? 2.289 4.75 3.184 1 83.75 90 LEU A C 1
ATOM 710 O O . LEU A 1 90 ? 2.439 4.816 4.406 1 83.75 90 LEU A O 1
ATOM 714 N N . GLU A 1 91 ? 3.035 5.391 2.344 1 88 91 GLU A N 1
ATOM 715 C CA . GLU A 1 91 ? 3.9 6.438 2.879 1 88 91 GLU A CA 1
ATOM 716 C C . GLU A 1 91 ? 3.086 7.516 3.588 1 88 91 GLU A C 1
ATOM 718 O O . GLU A 1 91 ? 2.062 7.969 3.068 1 88 91 GLU A O 1
ATOM 723 N N . GLY A 1 92 ? 3.551 7.828 4.754 1 85.62 92 GLY A N 1
ATOM 724 C CA . GLY A 1 92 ? 2.797 8.773 5.562 1 85.62 92 GLY A CA 1
ATOM 725 C C . GLY A 1 92 ? 3.584 10.023 5.91 1 85.62 92 GLY A C 1
ATOM 726 O O . GLY A 1 92 ? 4.805 10.062 5.734 1 85.62 92 GLY A O 1
ATOM 727 N N . TYR A 1 93 ? 2.809 10.992 6.305 1 87.44 93 TYR A N 1
ATOM 728 C CA . TYR A 1 93 ? 3.346 12.289 6.695 1 87.44 93 TYR A CA 1
ATOM 729 C C . TYR A 1 93 ? 2.793 12.719 8.047 1 87.44 93 TYR A C 1
ATOM 731 O O . TYR A 1 93 ? 1.654 12.391 8.398 1 87.44 93 TYR A O 1
ATOM 739 N N . GLN A 1 94 ? 3.656 13.344 8.711 1 82.75 94 GLN A N 1
ATOM 740 C CA . GLN A 1 94 ? 3.26 13.852 10.023 1 82.75 94 GLN A CA 1
ATOM 741 C C . GLN A 1 94 ? 3.422 15.367 10.102 1 82.75 94 GLN A C 1
ATOM 743 O O . GLN A 1 94 ? 4.441 15.906 9.672 1 82.75 94 GLN A O 1
ATOM 748 N N . ILE A 1 95 ? 2.375 16.016 10.461 1 76.5 95 ILE A N 1
ATOM 749 C CA . ILE A 1 95 ? 2.416 17.469 10.641 1 76.5 95 ILE A CA 1
ATOM 750 C C . ILE A 1 95 ? 2.1 17.812 12.094 1 76.5 95 ILE A C 1
ATOM 752 O O . ILE A 1 95 ? 1.106 17.344 12.648 1 76.5 95 ILE A O 1
ATOM 756 N N . ASP A 1 96 ? 3.098 18.453 12.664 1 67.06 96 ASP A N 1
ATOM 757 C CA . ASP A 1 96 ? 2.883 18.922 14.023 1 67.06 96 ASP A CA 1
ATOM 758 C C . ASP A 1 96 ? 2.381 20.375 14.031 1 67.06 96 ASP A C 1
ATOM 760 O O . ASP A 1 96 ? 2.945 21.234 13.352 1 67.06 96 ASP A O 1
ATOM 764 N N . ILE A 1 97 ? 1.164 20.5 14.258 1 58.72 97 ILE A N 1
ATOM 765 C CA . ILE A 1 97 ? 0.66 21.859 14.375 1 58.72 97 ILE A CA 1
ATOM 766 C C . ILE A 1 97 ? 1.052 22.453 15.727 1 58.72 97 ILE A C 1
ATOM 768 O O . ILE A 1 97 ? 1.004 21.75 16.75 1 58.72 97 ILE A O 1
ATOM 772 N N . PRO A 1 98 ? 1.708 23.656 15.719 1 55.25 98 PRO A N 1
ATOM 773 C CA . PRO A 1 98 ? 2.275 24.344 16.875 1 55.25 98 PRO A CA 1
ATOM 774 C C . PRO A 1 98 ? 1.448 24.141 18.141 1 55.25 98 PRO A C 1
ATOM 776 O O . PRO A 1 98 ? 0.263 23.812 18.062 1 55.25 98 PRO A O 1
ATOM 779 N N . PRO A 1 99 ? 2.227 24.203 19.266 1 50.56 99 PRO A N 1
ATOM 780 C CA . PRO A 1 99 ? 1.954 23.953 20.688 1 50.56 99 PRO A CA 1
ATOM 781 C C . PRO A 1 99 ? 0.57 24.438 21.109 1 50.56 99 PRO A C 1
ATOM 783 O O . PRO A 1 99 ? -0.021 23.875 22.047 1 50.56 99 PRO A O 1
ATOM 786 N N . SER A 1 100 ? 0.199 25.578 20.625 1 49.75 100 SER A N 1
ATOM 787 C CA . SER A 1 100 ? -1.041 25.953 21.281 1 49.75 100 SER A CA 1
ATOM 788 C C . SER A 1 100 ? -2.104 24.875 21.141 1 49.75 100 SER A C 1
ATOM 790 O O . SER A 1 100 ? -2.967 24.719 22 1 49.75 100 SER A O 1
ATOM 792 N N . GLN A 1 101 ? -2.012 24.156 20.156 1 50.59 101 GLN A N 1
ATOM 793 C CA . GLN A 1 101 ? -3.066 23.156 20 1 50.59 101 GLN A CA 1
ATOM 794 C C . GLN A 1 101 ? -2.492 21.75 20.016 1 50.59 101 GLN A C 1
ATOM 796 O O . GLN A 1 101 ? -3.23 20.766 20.156 1 50.59 101 GLN A O 1
ATOM 801 N N . SER A 1 102 ? -1.131 21.609 20.297 1 52.28 102 SER A N 1
ATOM 802 C CA . SER A 1 102 ? -0.428 20.344 20.469 1 52.28 102 SER A CA 1
ATOM 803 C C . SER A 1 102 ? -1.038 19.234 19.609 1 52.28 102 SER A C 1
ATOM 805 O O . SER A 1 102 ? -1.472 18.203 20.125 1 52.28 102 SER A O 1
ATOM 807 N N . HIS A 1 103 ? -1.386 19.625 18.25 1 60.94 103 HIS A N 1
ATOM 808 C CA . HIS A 1 103 ? -2.062 18.625 17.422 1 60.94 103 HIS A CA 1
ATOM 809 C C . HIS A 1 103 ? -1.106 18.016 16.406 1 60.94 103 HIS A C 1
ATOM 811 O O . HIS A 1 103 ? -0.187 18.672 15.93 1 60.94 103 HIS A O 1
ATOM 817 N N . ARG A 1 104 ? -1.068 16.719 16.5 1 69.56 104 ARG A N 1
ATOM 818 C CA . ARG A 1 104 ? -0.334 15.984 15.477 1 69.56 104 ARG A CA 1
ATOM 819 C C . ARG A 1 104 ? -1.289 15.289 14.516 1 69.56 104 ARG A C 1
ATOM 821 O O . ARG A 1 104 ? -2.285 14.695 14.938 1 69.56 104 ARG A O 1
ATOM 828 N N . TYR A 1 105 ? -1.026 15.633 13.227 1 74.62 105 TYR A N 1
ATOM 829 C CA . TYR A 1 105 ? -1.809 14.969 12.188 1 74.62 105 TYR A CA 1
ATOM 830 C C . TYR A 1 105 ? -0.935 14.039 11.359 1 74.62 105 TYR A C 1
ATOM 832 O O . TYR A 1 105 ? 0.211 14.367 11.047 1 74.62 105 TYR A O 1
ATOM 840 N N . GLN A 1 106 ? -1.415 12.844 11.258 1 77.69 106 GLN A N 1
ATOM 841 C CA . GLN A 1 106 ? -0.792 11.922 10.312 1 77.69 106 GLN A CA 1
ATOM 842 C C . GLN A 1 106 ? -1.655 11.734 9.07 1 77.69 106 GLN A C 1
ATOM 844 O O . GLN A 1 106 ? -2.883 11.68 9.164 1 77.69 106 GLN A O 1
ATOM 849 N N . PHE A 1 107 ? -0.976 11.805 7.957 1 77.25 107 PHE A N 1
ATOM 850 C CA . PHE A 1 107 ? -1.647 11.719 6.664 1 77.25 107 PHE A CA 1
ATOM 851 C C . PHE A 1 107 ? -1.004 10.641 5.797 1 77.25 107 PHE A C 1
ATOM 853 O O . PHE A 1 107 ? 0.222 10.578 5.684 1 77.25 107 PHE A O 1
ATOM 860 N N . ILE A 1 108 ? -1.859 9.758 5.273 1 87.38 108 ILE A N 1
ATOM 861 C CA . ILE A 1 108 ? -1.374 8.781 4.305 1 87.38 108 ILE A CA 1
ATOM 862 C C . ILE A 1 108 ? -2.129 8.945 2.988 1 87.38 108 ILE A C 1
ATOM 864 O O . ILE A 1 108 ? -3.221 8.391 2.82 1 87.38 108 ILE A O 1
ATOM 868 N N . PRO A 1 109 ? -1.59 9.68 2.061 1 91.81 109 PRO A N 1
ATOM 869 C CA . PRO A 1 109 ? -2.232 9.797 0.749 1 91.81 109 PRO A CA 1
ATOM 870 C C . PRO A 1 109 ? -1.97 8.586 -0.145 1 91.81 109 PRO A C 1
ATOM 872 O O . PRO A 1 109 ? -1.095 7.77 0.157 1 91.81 109 PRO A O 1
ATOM 875 N N . ASP A 1 110 ? -2.742 8.477 -1.234 1 93.94 110 ASP A N 1
ATOM 876 C CA . ASP A 1 110 ? -2.496 7.41 -2.197 1 93.94 110 ASP A CA 1
ATOM 877 C C . ASP A 1 110 ? -1.213 7.664 -2.984 1 93.94 110 ASP A C 1
ATOM 879 O O . ASP A 1 110 ? -0.417 6.75 -3.199 1 93.94 110 ASP A O 1
ATOM 883 N N . VAL A 1 111 ? -1.051 8.812 -3.443 1 96.56 111 VAL A N 1
ATOM 884 C CA . VAL A 1 111 ? 0.162 9.281 -4.105 1 96.56 111 VAL A CA 1
ATOM 885 C C . VAL A 1 111 ? 0.479 10.711 -3.664 1 96.56 111 VAL A C 1
ATOM 887 O O . VAL A 1 111 ? -0.428 11.484 -3.361 1 96.56 111 VAL A O 1
ATOM 890 N N . SER A 1 112 ? 1.744 11 -3.609 1 95.75 112 SER A N 1
ATOM 891 C CA . SER A 1 112 ? 2.141 12.352 -3.221 1 95.75 112 SER A CA 1
ATOM 892 C C . SER A 1 112 ? 3.443 12.766 -3.898 1 95.75 112 SER A C 1
ATOM 894 O O . SER A 1 112 ? 4.172 11.914 -4.418 1 95.75 112 SER A O 1
ATOM 896 N N . TYR A 1 113 ? 3.672 14 -3.912 1 95.94 113 TYR A N 1
ATOM 897 C CA . TYR A 1 113 ? 4.91 14.57 -4.43 1 95.94 113 TYR A CA 1
ATOM 898 C C . TYR A 1 113 ? 5.477 15.609 -3.463 1 95.94 113 TYR A C 1
ATOM 900 O O . TYR A 1 113 ? 4.754 16.484 -2.988 1 95.94 113 TYR A O 1
ATOM 908 N N . ILE A 1 114 ? 6.688 15.445 -3.131 1 93 114 ILE A N 1
ATOM 909 C CA . ILE A 1 114 ? 7.469 16.391 -2.352 1 93 114 ILE A CA 1
ATOM 910 C C . ILE A 1 114 ? 8.477 17.094 -3.258 1 93 114 ILE A C 1
ATOM 912 O O . ILE A 1 114 ? 9.289 16.438 -3.92 1 93 114 ILE A O 1
ATOM 916 N N . ASP A 1 115 ? 8.438 18.375 -3.266 1 92.5 115 ASP A N 1
ATOM 917 C CA . ASP A 1 115 ? 9.352 19.078 -4.16 1 92.5 115 ASP A CA 1
ATOM 918 C C . ASP A 1 115 ? 10.766 19.109 -3.588 1 92.5 115 ASP A C 1
ATOM 920 O O . ASP A 1 115 ? 10.984 18.703 -2.447 1 92.5 115 ASP A O 1
ATOM 924 N N . GLU A 1 116 ? 11.672 19.625 -4.402 1 91.31 116 GLU A N 1
ATOM 925 C CA . GLU A 1 116 ? 13.094 19.625 -4.062 1 91.31 116 GLU A CA 1
ATOM 926 C C . GLU A 1 116 ? 13.359 20.453 -2.809 1 91.31 116 GLU A C 1
ATOM 928 O O . GLU A 1 116 ? 14.133 20.047 -1.938 1 91.31 116 GLU A O 1
ATOM 933 N N . ARG A 1 117 ? 12.789 21.594 -2.746 1 90.88 117 ARG A N 1
ATOM 934 C CA . ARG A 1 117 ? 13.023 22.484 -1.622 1 90.88 117 ARG A CA 1
ATOM 935 C C . ARG A 1 117 ? 12.633 21.828 -0.303 1 90.88 117 ARG A C 1
ATOM 937 O O . ARG A 1 117 ? 13.398 21.875 0.664 1 90.88 117 ARG A O 1
ATOM 944 N N . THR A 1 118 ? 11.461 21.297 -0.299 1 90.06 118 THR A N 1
ATOM 945 C CA . THR A 1 118 ? 10.977 20.625 0.906 1 90.06 118 THR A CA 1
ATOM 946 C C . THR A 1 118 ? 11.828 19.406 1.234 1 90.06 118 THR A C 1
ATOM 948 O O . THR A 1 118 ? 12.203 19.203 2.391 1 90.06 118 THR A O 1
ATOM 951 N N . TRP A 1 119 ? 12.148 18.609 0.266 1 91 119 TRP A N 1
ATOM 952 C CA . TRP A 1 119 ? 12.898 17.375 0.456 1 91 119 TRP A CA 1
ATOM 953 C C . TRP A 1 119 ? 14.312 17.656 0.958 1 91 119 TRP A C 1
ATOM 955 O O . TRP A 1 119 ? 14.805 16.984 1.858 1 91 119 TRP A O 1
ATOM 965 N N . SER A 1 120 ? 14.953 18.656 0.415 1 89.62 120 SER A N 1
ATOM 966 C CA . SER A 1 120 ? 16.328 18.969 0.764 1 89.62 120 SER A CA 1
ATOM 967 C C . SER A 1 120 ? 16.438 19.484 2.191 1 89.62 120 SER A C 1
ATOM 969 O O . SER A 1 120 ? 17.5 19.453 2.799 1 89.62 120 SER A O 1
ATOM 971 N N . ARG A 1 121 ? 15.375 19.906 2.738 1 90.44 121 ARG A N 1
ATOM 972 C CA . ARG A 1 121 ? 15.383 20.484 4.082 1 90.44 121 ARG A CA 1
ATOM 973 C C . ARG A 1 121 ? 15.273 19.391 5.141 1 90.44 121 ARG A C 1
ATOM 975 O O . ARG A 1 121 ? 15.531 19.625 6.32 1 90.44 121 ARG A O 1
ATOM 982 N N . LEU A 1 122 ? 14.797 18.266 4.73 1 89.62 122 LEU A N 1
ATOM 983 C CA . LEU A 1 122 ? 14.727 17.156 5.676 1 89.62 122 LEU A CA 1
ATOM 984 C C . LEU A 1 122 ? 16.109 16.594 5.961 1 89.62 122 LEU A C 1
ATOM 986 O O . LEU A 1 122 ? 16.922 16.422 5.043 1 89.62 122 LEU A O 1
ATOM 990 N N . SER A 1 123 ? 16.375 16.312 7.258 1 89.88 123 SER A N 1
ATOM 991 C CA . SER A 1 123 ? 17.609 15.641 7.625 1 89.88 123 SER A CA 1
ATOM 992 C C . SER A 1 123 ? 17.594 14.172 7.211 1 89.88 123 SER A C 1
ATOM 994 O O . SER A 1 123 ? 16.531 13.617 6.922 1 89.88 123 SER A O 1
ATOM 996 N N . ASP A 1 124 ? 18.766 13.555 7.23 1 85.12 124 ASP A N 1
ATOM 997 C CA . ASP A 1 124 ? 18.844 12.133 6.914 1 85.12 124 ASP A CA 1
ATOM 998 C C . ASP A 1 124 ? 18.016 11.305 7.906 1 85.12 124 ASP A C 1
ATOM 1000 O O . ASP A 1 124 ? 17.375 10.32 7.523 1 85.12 124 ASP A O 1
ATOM 1004 N N . GLU A 1 125 ? 18.078 11.742 9.102 1 85.25 125 GLU A N 1
ATOM 1005 C CA . GLU A 1 125 ? 17.297 11.062 10.133 1 85.25 125 GLU A CA 1
ATOM 1006 C C . GLU A 1 125 ? 15.797 11.195 9.875 1 85.25 125 GLU A C 1
ATOM 1008 O O . GLU A 1 125 ? 15.047 10.227 10.008 1 85.25 125 GLU A O 1
ATOM 1013 N N . GLU A 1 126 ? 15.359 12.367 9.469 1 85.44 126 GLU A N 1
ATOM 1014 C CA . GLU A 1 126 ? 13.953 12.617 9.172 1 85.44 126 GLU A CA 1
ATOM 1015 C C . GLU A 1 126 ? 13.492 11.82 7.957 1 85.44 126 GLU A C 1
ATOM 1017 O O . GLU A 1 126 ? 12.367 11.312 7.93 1 85.44 126 GLU A O 1
ATOM 1022 N N . LYS A 1 127 ? 14.344 11.688 7.016 1 84.25 127 LYS A N 1
ATOM 1023 C CA . LYS A 1 127 ? 14.031 10.961 5.793 1 84.25 127 LYS A CA 1
ATOM 1024 C C . LYS A 1 127 ? 13.859 9.469 6.066 1 84.25 127 LYS A C 1
ATOM 1026 O O . LYS A 1 127 ? 13.281 8.742 5.258 1 84.25 127 LYS A O 1
ATOM 1031 N N . CYS A 1 128 ? 14.32 9 7.203 1 79.81 128 CYS A N 1
ATOM 1032 C CA . CYS A 1 128 ? 14.258 7.59 7.559 1 79.81 128 CYS A CA 1
ATOM 1033 C C . CYS A 1 128 ? 13.039 7.297 8.422 1 79.81 128 CYS A C 1
ATOM 1035 O O . CYS A 1 128 ? 12.75 6.141 8.727 1 79.81 128 CYS A O 1
ATOM 1037 N N . LYS A 1 129 ? 12.344 8.305 8.695 1 77.94 129 LYS A N 1
ATOM 1038 C CA . LYS A 1 129 ? 11.148 8.109 9.516 1 77.94 129 LYS A CA 1
ATOM 1039 C C . LYS A 1 129 ? 10.016 7.488 8.688 1 77.94 129 LYS A C 1
ATOM 1041 O O . LYS A 1 129 ? 9.93 7.715 7.484 1 77.94 129 LYS A O 1
ATOM 1046 N N . ALA A 1 130 ? 9.172 6.754 9.406 1 74.5 130 ALA A N 1
ATOM 1047 C CA . ALA A 1 130 ? 8.031 6.129 8.75 1 74.5 130 ALA A CA 1
ATOM 1048 C C . ALA A 1 130 ? 7.023 7.18 8.281 1 74.5 130 ALA A C 1
ATOM 1050 O O . ALA A 1 130 ? 6.375 7.012 7.25 1 74.5 130 ALA A O 1
ATOM 1051 N N . TYR A 1 131 ? 6.902 8.156 9.078 1 83.25 131 TYR A N 1
ATOM 1052 C CA . TYR A 1 131 ? 6.102 9.32 8.711 1 83.25 131 TYR A CA 1
ATOM 1053 C C . TYR A 1 131 ? 6.977 10.562 8.57 1 83.25 131 TYR A C 1
ATOM 1055 O O . TYR A 1 131 ? 7.535 11.047 9.562 1 83.25 131 TYR A O 1
ATOM 1063 N N . LEU A 1 132 ? 7.047 11 7.387 1 87.88 132 LEU A N 1
ATOM 1064 C CA . LEU A 1 132 ? 7.922 12.133 7.098 1 87.88 132 LEU A CA 1
ATOM 1065 C C . LEU A 1 132 ? 7.375 13.414 7.719 1 87.88 132 LEU A C 1
ATOM 1067 O O . LEU A 1 132 ? 6.191 13.719 7.574 1 87.88 132 LEU A O 1
ATOM 1071 N N . PRO A 1 133 ? 8.234 14.133 8.414 1 86.94 133 PRO A N 1
ATOM 1072 C CA . PRO A 1 133 ? 7.789 15.375 9.047 1 86.94 133 PRO A CA 1
ATOM 1073 C C . PRO A 1 133 ? 7.801 16.562 8.086 1 86.94 133 PRO A C 1
ATOM 1075 O O . PRO A 1 133 ? 8.508 17.547 8.32 1 86.94 133 PRO A O 1
ATOM 1078 N N . CYS A 1 134 ? 7.027 16.531 7.066 1 82.44 134 CYS A N 1
ATOM 1079 C CA . CYS A 1 134 ? 6.953 17.641 6.121 1 82.44 134 CYS A CA 1
ATOM 1080 C C . CYS A 1 134 ? 5.574 17.719 5.477 1 82.44 134 CYS A C 1
ATOM 1082 O O . CYS A 1 134 ? 4.773 16.797 5.605 1 82.44 134 CYS A O 1
ATOM 1084 N N . VAL A 1 135 ? 5.355 18.984 5.059 1 75.19 135 VAL A N 1
ATOM 1085 C CA . VAL A 1 135 ? 4.125 19.172 4.297 1 75.19 135 VAL A CA 1
ATOM 1086 C C . VAL A 1 135 ? 4.406 18.984 2.809 1 75.19 135 VAL A C 1
ATOM 1088 O O . VAL A 1 135 ? 5.387 19.516 2.285 1 75.19 135 VAL A O 1
ATOM 1091 N N . ARG A 1 136 ? 3.604 18.188 2.168 1 70.38 136 ARG A N 1
ATOM 1092 C CA . ARG A 1 136 ? 3.723 17.844 0.754 1 70.38 136 ARG A CA 1
ATOM 1093 C C . ARG A 1 136 ? 3.271 19 -0.132 1 70.38 136 ARG A C 1
ATOM 1095 O O . ARG A 1 136 ? 2.521 19.859 0.311 1 70.38 136 ARG A O 1
ATOM 1102 N N . VAL A 1 137 ? 3.717 18.859 -1.308 1 80.38 137 VAL A N 1
ATOM 1103 C CA . VAL A 1 137 ? 3.332 19.875 -2.283 1 80.38 137 VAL A CA 1
ATOM 1104 C C . VAL A 1 137 ? 2.053 19.438 -2.998 1 80.38 137 VAL A C 1
ATOM 1106 O O . VAL A 1 137 ? 1.114 20.234 -3.133 1 80.38 137 VAL A O 1
ATOM 1109 N N . VAL A 1 138 ? 2.041 18.203 -3.424 1 94.81 138 VAL A N 1
ATOM 1110 C CA . VAL A 1 138 ? 0.86 17.703 -4.109 1 94.81 138 VAL A CA 1
ATOM 1111 C C . VAL A 1 138 ? 0.405 16.391 -3.453 1 94.81 138 VAL A C 1
ATOM 1113 O O . VAL A 1 138 ? 1.228 15.539 -3.117 1 94.81 138 VAL A O 1
ATOM 1116 N N . LEU A 1 139 ? -0.895 16.25 -3.273 1 95.06 139 LEU A N 1
ATOM 1117 C CA . LEU A 1 139 ? -1.465 15 -2.789 1 95.06 139 LEU A CA 1
ATOM 1118 C C . LEU A 1 139 ? -2.57 14.516 -3.717 1 95.06 139 LEU A C 1
ATOM 1120 O O . LEU A 1 139 ? -3.352 15.312 -4.238 1 95.06 139 LEU A O 1
ATOM 1124 N N . ILE A 1 140 ? -2.635 13.227 -3.906 1 96.94 140 ILE A N 1
ATOM 1125 C CA . ILE A 1 140 ? -3.652 12.562 -4.715 1 96.94 140 ILE A CA 1
ATOM 1126 C C . ILE A 1 140 ? -4.363 11.5 -3.879 1 96.94 140 ILE A C 1
ATOM 1128 O O . ILE A 1 140 ? -3.723 10.609 -3.322 1 96.94 140 ILE A O 1
ATOM 1132 N N . GLU A 1 141 ? -5.633 11.648 -3.707 1 95.94 141 GLU A N 1
ATOM 1133 C CA . GLU A 1 141 ? -6.496 10.664 -3.072 1 95.94 141 GLU A CA 1
ATOM 1134 C C . GLU A 1 141 ? -7.43 10.016 -4.09 1 95.94 141 GLU A C 1
ATOM 1136 O O . GLU A 1 141 ? -7.934 10.68 -4.996 1 95.94 141 GLU A O 1
ATOM 1141 N N . LEU A 1 142 ? -7.582 8.758 -3.955 1 96 142 LEU A N 1
ATOM 1142 C CA . LEU A 1 142 ? -8.484 8.008 -4.82 1 96 142 LEU A CA 1
ATOM 1143 C C . LEU A 1 142 ? -9.695 7.516 -4.043 1 96 142 LEU A C 1
ATOM 1145 O O . LEU A 1 142 ? -9.555 6.922 -2.973 1 96 142 LEU A O 1
ATOM 1149 N N . MET A 1 143 ? -10.82 7.793 -4.559 1 92.62 143 MET A N 1
ATOM 1150 C CA . MET A 1 143 ? -12.055 7.266 -3.975 1 92.62 143 MET A CA 1
ATOM 1151 C C . MET A 1 143 ? -12.141 5.758 -4.168 1 92.62 143 MET A C 1
ATOM 1153 O O . MET A 1 143 ? -12.172 5.273 -5.301 1 92.62 143 MET A O 1
ATOM 1157 N N . SER A 1 144 ? -12.086 5.062 -3.047 1 86.19 144 SER A N 1
ATOM 1158 C CA . SER A 1 144 ? -12.273 3.619 -3.139 1 86.19 144 SER A CA 1
ATOM 1159 C C . SER A 1 144 ? -13.75 3.25 -3.02 1 86.19 144 SER A C 1
ATOM 1161 O O . SER A 1 144 ? -14.602 4.117 -2.789 1 86.19 144 SER A O 1
ATOM 1163 N N . ALA A 1 145 ? -14.039 1.941 -3.119 1 78.81 145 ALA A N 1
ATOM 1164 C CA . ALA A 1 145 ? -15.414 1.449 -3.018 1 78.81 145 ALA A CA 1
ATOM 1165 C C . ALA A 1 145 ? -15.961 1.635 -1.604 1 78.81 145 ALA A C 1
ATOM 1167 O O . ALA A 1 145 ? -17.172 1.672 -1.401 1 78.81 145 ALA A O 1
ATOM 1168 N N . THR A 1 146 ? -15.039 1.836 -0.636 1 76.19 146 THR A N 1
ATOM 1169 C CA . THR A 1 146 ? -15.492 1.872 0.751 1 76.19 146 THR A CA 1
ATOM 1170 C C . THR A 1 146 ? -15.367 3.281 1.324 1 76.19 146 THR A C 1
ATOM 1172 O O . THR A 1 146 ? -15.875 3.562 2.41 1 76.19 146 THR A O 1
ATOM 1175 N N . ASP A 1 147 ? -14.781 4.129 0.552 1 83.31 147 ASP A N 1
ATOM 1176 C CA . ASP A 1 147 ? -14.555 5.484 1.049 1 83.31 147 ASP A CA 1
ATOM 1177 C C . ASP A 1 147 ? -15.828 6.316 0.986 1 83.31 147 ASP A C 1
ATOM 1179 O O . ASP A 1 147 ? -16.688 6.074 0.138 1 83.31 147 ASP A O 1
ATOM 1183 N N . LYS A 1 148 ? -15.836 7.242 1.923 1 84.81 148 LYS A N 1
ATOM 1184 C CA . LYS A 1 148 ? -16.844 8.297 1.856 1 84.81 148 LYS A CA 1
ATOM 1185 C C . LYS A 1 148 ? -16.234 9.602 1.344 1 84.81 148 LYS A C 1
ATOM 1187 O O . LYS A 1 148 ? -15.141 9.992 1.77 1 84.81 148 LYS A O 1
ATOM 1192 N N . MET A 1 149 ? -16.953 10.227 0.409 1 89.06 149 MET A N 1
ATOM 1193 C CA . MET A 1 149 ? -16.453 11.438 -0.229 1 89.06 149 MET A CA 1
ATOM 1194 C C . MET A 1 149 ? -16.203 12.539 0.801 1 89.06 149 MET A C 1
ATOM 1196 O O . MET A 1 149 ? -15.188 13.227 0.749 1 89.06 149 MET A O 1
ATOM 1200 N N . GLU A 1 150 ? -17.125 12.664 1.737 1 87.81 150 GLU A N 1
ATOM 1201 C CA . GLU A 1 150 ? -17 13.703 2.752 1 87.81 150 GLU A CA 1
ATOM 1202 C C . GLU A 1 150 ? -15.711 13.562 3.539 1 87.81 150 GLU A C 1
ATOM 1204 O O . GLU A 1 150 ? -15.062 14.562 3.869 1 87.81 150 GLU A O 1
ATOM 1209 N N . TYR A 1 151 ? -15.383 12.391 3.77 1 84.94 151 TYR A N 1
ATOM 1210 C CA . TYR A 1 151 ? -14.156 12.133 4.516 1 84.94 151 TYR A CA 1
ATOM 1211 C C . TYR A 1 151 ? -12.93 12.523 3.699 1 84.94 151 TYR A C 1
ATOM 1213 O O . TYR A 1 151 ? -12.023 13.188 4.207 1 84.94 151 TYR A O 1
ATOM 1221 N N . LEU A 1 152 ? -12.898 12.094 2.455 1 89.38 152 LEU A N 1
ATOM 1222 C CA . LEU A 1 152 ? -11.742 12.375 1.615 1 89.38 152 LEU A CA 1
ATOM 1223 C C . LEU A 1 152 ? -11.609 13.875 1.367 1 89.38 152 LEU A C 1
ATOM 1225 O O . LEU A 1 152 ? -10.5 14.414 1.365 1 89.38 152 LEU A O 1
ATOM 1229 N N . GLN A 1 153 ? -12.727 14.555 1.213 1 89.56 153 GLN A N 1
ATOM 1230 C CA . GLN A 1 153 ? -12.688 16 1.008 1 89.56 153 GLN A CA 1
ATOM 1231 C C . GLN A 1 153 ? -12.156 16.719 2.246 1 89.56 153 GLN A C 1
ATOM 1233 O O . GLN A 1 153 ? -11.344 17.641 2.135 1 89.56 153 GLN A O 1
ATOM 1238 N N . ALA A 1 154 ? -12.641 16.312 3.373 1 86.56 154 ALA A N 1
ATOM 1239 C CA . ALA A 1 154 ? -12.148 16.891 4.621 1 86.56 154 ALA A CA 1
ATOM 1240 C C . ALA A 1 154 ? -10.656 16.625 4.797 1 86.56 154 ALA A C 1
ATOM 1242 O O . ALA A 1 154 ? -9.914 17.5 5.25 1 86.56 154 ALA A O 1
ATOM 1243 N N . LYS A 1 155 ? -10.289 15.422 4.449 1 86.31 155 LYS A N 1
ATOM 1244 C CA . LYS A 1 155 ? -8.891 15.031 4.562 1 86.31 155 LYS A CA 1
ATOM 1245 C C . LYS A 1 155 ? -8 15.891 3.67 1 86.31 155 LYS A C 1
ATOM 1247 O O . LYS A 1 155 ? -7.008 16.453 4.133 1 86.31 155 LYS A O 1
ATOM 1252 N N . VAL A 1 156 ? -8.344 16.062 2.404 1 90.56 156 VAL A N 1
ATOM 1253 C CA . VAL A 1 156 ? -7.543 16.828 1.458 1 90.56 156 VAL A CA 1
ATOM 1254 C C . VAL A 1 156 ? -7.539 18.297 1.859 1 90.56 156 VAL A C 1
ATOM 1256 O O . VAL A 1 156 ? -6.512 18.969 1.764 1 90.56 156 VAL A O 1
ATOM 1259 N N . THR A 1 157 ? -8.68 18.781 2.342 1 88.5 157 THR A N 1
ATOM 1260 C CA . THR A 1 157 ? -8.773 20.156 2.814 1 88.5 157 THR A CA 1
ATOM 1261 C C . THR A 1 157 ? -7.809 20.391 3.975 1 88.5 157 THR A C 1
ATOM 1263 O O . THR A 1 157 ? -7.113 21.406 4.012 1 88.5 157 THR A O 1
ATOM 1266 N N . LYS A 1 158 ? -7.777 19.5 4.809 1 84 158 LYS A N 1
ATOM 1267 C CA . LYS A 1 158 ? -6.875 19.594 5.949 1 84 158 LYS A CA 1
ATOM 1268 C C . LYS A 1 158 ? -5.418 19.672 5.496 1 84 158 LYS A C 1
ATOM 1270 O O . LYS A 1 158 ? -4.633 20.438 6.051 1 84 158 LYS A O 1
ATOM 1275 N N . TYR A 1 159 ? -5.07 18.891 4.484 1 85.62 159 TYR A N 1
ATOM 1276 C CA . TYR A 1 159 ? -3.707 18.875 3.973 1 85.62 159 TYR A CA 1
ATOM 1277 C C . TYR A 1 159 ? -3.352 20.203 3.318 1 85.62 159 TYR A C 1
ATOM 1279 O O . TYR A 1 159 ? -2.262 20.734 3.533 1 85.62 159 TYR A O 1
ATOM 1287 N N . VAL A 1 160 ? -4.277 20.656 2.604 1 87.69 160 VAL A N 1
ATOM 1288 C CA . VAL A 1 160 ? -4.055 21.922 1.902 1 87.69 160 VAL A CA 1
ATOM 1289 C C . VAL A 1 160 ? -3.926 23.062 2.914 1 87.69 160 VAL A C 1
ATOM 1291 O O . VAL A 1 160 ? -3.043 23.906 2.791 1 87.69 160 VAL A O 1
ATOM 1294 N N . ASN A 1 161 ? -4.707 23 3.943 1 84.25 161 ASN A N 1
ATOM 1295 C CA . ASN A 1 161 ? -4.641 24.016 4.992 1 84.25 161 ASN A CA 1
ATOM 1296 C C . ASN A 1 161 ? -3.34 23.922 5.785 1 84.25 161 ASN A C 1
ATOM 1298 O O . ASN A 1 161 ? -2.861 24.922 6.324 1 84.25 161 ASN A O 1
ATOM 1302 N N . ALA A 1 162 ? -2.809 22.734 5.75 1 82.44 162 ALA A N 1
ATOM 1303 C CA . ALA A 1 162 ? -1.57 22.516 6.492 1 82.44 162 ALA A CA 1
ATOM 1304 C C . ALA A 1 162 ? -0.354 22.922 5.664 1 82.44 162 ALA A C 1
ATOM 1306 O O . ALA A 1 162 ? 0.767 22.953 6.176 1 82.44 162 ALA A O 1
ATOM 1307 N N . GLY A 1 163 ? -0.587 23.219 4.367 1 84.44 163 GLY A N 1
ATOM 1308 C CA . GLY A 1 163 ? 0.537 23.75 3.621 1 84.44 163 GLY A CA 1
ATOM 1309 C C . GLY A 1 163 ? 0.699 23.125 2.25 1 84.44 163 GLY A C 1
ATOM 1310 O O . GLY A 1 163 ? 1.514 23.578 1.444 1 84.44 163 GLY A O 1
ATOM 1311 N N . ALA A 1 164 ? -0.041 22.016 2.014 1 88.94 164 ALA A N 1
ATOM 1312 C CA . ALA A 1 164 ? 0.008 21.469 0.659 1 88.94 164 ALA A CA 1
ATOM 1313 C C . ALA A 1 164 ? -0.485 22.484 -0.361 1 88.94 164 ALA A C 1
ATOM 1315 O O . ALA A 1 164 ? -1.409 23.266 -0.083 1 88.94 164 ALA A O 1
ATOM 1316 N N . ARG A 1 165 ? 0.092 22.5 -1.499 1 91.88 165 ARG A N 1
ATOM 1317 C CA . ARG A 1 165 ? -0.245 23.5 -2.502 1 91.88 165 ARG A CA 1
ATOM 1318 C C . ARG A 1 165 ? -1.457 23.062 -3.322 1 91.88 165 ARG A C 1
ATOM 1320 O O . ARG A 1 165 ? -2.307 23.891 -3.664 1 91.88 165 ARG A O 1
ATOM 1327 N N . GLU A 1 166 ? -1.423 21.797 -3.688 1 94.56 166 GLU A N 1
ATOM 1328 C CA . GLU A 1 166 ? -2.506 21.25 -4.504 1 94.56 166 GLU A CA 1
ATOM 1329 C C . GLU A 1 166 ? -2.883 19.844 -4.055 1 94.56 166 GLU A C 1
ATOM 1331 O O . GLU A 1 166 ? -2.02 19.062 -3.643 1 94.56 166 GLU A O 1
ATOM 1336 N N . GLY A 1 167 ? -4.148 19.531 -4.109 1 95.56 167 GLY A N 1
ATOM 1337 C CA . GLY A 1 167 ? -4.672 18.203 -3.861 1 95.56 167 GLY A CA 1
ATOM 1338 C C . GLY A 1 167 ? -5.816 17.828 -4.785 1 95.56 167 GLY A C 1
ATOM 1339 O O . GLY A 1 167 ? -6.555 18.688 -5.254 1 95.56 167 GLY A O 1
ATOM 1340 N N . VAL A 1 168 ? -5.914 16.562 -5.035 1 96.81 168 VAL A N 1
ATOM 1341 C CA . VAL A 1 168 ? -7.051 16.125 -5.84 1 96.81 168 VAL A CA 1
ATOM 1342 C C . VAL A 1 168 ? -7.66 14.867 -5.223 1 96.81 168 VAL A C 1
ATOM 1344 O O . VAL A 1 168 ? -6.965 14.086 -4.574 1 96.81 168 VAL A O 1
ATOM 1347 N N . VAL A 1 169 ? -8.93 14.719 -5.336 1 97.12 169 VAL A N 1
ATOM 1348 C CA . VAL A 1 169 ? -9.656 13.484 -5.094 1 97.12 169 VAL A CA 1
ATOM 1349 C C . VAL A 1 169 ? -10.219 12.953 -6.41 1 97.12 169 VAL A C 1
ATOM 1351 O O . VAL A 1 169 ? -11.062 13.594 -7.035 1 97.12 169 VAL A O 1
ATOM 1354 N N . VAL A 1 170 ? -9.711 11.797 -6.793 1 97.81 170 VAL A N 1
ATOM 1355 C CA . VAL A 1 170 ? -10.156 11.195 -8.047 1 97.81 170 VAL A CA 1
ATOM 1356 C C . VAL A 1 170 ? -11.273 10.188 -7.773 1 97.81 170 VAL A C 1
ATOM 1358 O O . VAL A 1 170 ? -11.086 9.25 -7.004 1 97.81 170 VAL A O 1
ATOM 1361 N N . ASP A 1 171 ? -12.391 10.352 -8.375 1 96.62 171 ASP A N 1
ATOM 1362 C CA . ASP A 1 171 ? -13.531 9.453 -8.305 1 96.62 171 ASP A CA 1
ATOM 1363 C C . ASP A 1 171 ? -13.859 8.875 -9.68 1 96.62 171 ASP A C 1
ATOM 1365 O O . ASP A 1 171 ? -14.719 9.398 -10.391 1 96.62 171 ASP A O 1
ATOM 1369 N N . THR A 1 172 ? -13.25 7.777 -9.961 1 95.81 172 THR A N 1
ATOM 1370 C CA . THR A 1 172 ? -13.422 7.191 -11.289 1 95.81 172 THR A CA 1
ATOM 1371 C C . THR A 1 172 ? -14.82 6.598 -11.438 1 95.81 172 THR A C 1
ATOM 1373 O O . THR A 1 172 ? -15.305 6.422 -12.555 1 95.81 172 THR A O 1
ATOM 1376 N N . ARG A 1 173 ? -15.477 6.238 -10.406 1 92.88 173 ARG A N 1
ATOM 1377 C CA . ARG A 1 173 ? -16.797 5.625 -10.445 1 92.88 173 ARG A CA 1
ATOM 1378 C C . ARG A 1 173 ? -17.859 6.648 -10.844 1 92.88 173 ARG A C 1
ATOM 1380 O O . ARG A 1 173 ? -18.812 6.32 -11.555 1 92.88 173 ARG A O 1
ATOM 1387 N N . ARG A 1 174 ? -17.688 7.859 -10.422 1 94.81 174 ARG A N 1
ATOM 1388 C CA . ARG A 1 174 ? -18.625 8.922 -10.766 1 94.81 174 ARG A CA 1
ATOM 1389 C C . ARG A 1 174 ? -18.047 9.852 -11.82 1 94.81 174 ARG A C 1
ATOM 1391 O O . ARG A 1 174 ? -18.578 10.938 -12.062 1 94.81 174 ARG A O 1
ATOM 1398 N N . ASP A 1 175 ? -16.922 9.508 -12.352 1 96.31 175 ASP A N 1
ATOM 1399 C CA . ASP A 1 175 ? -16.266 10.219 -13.453 1 96.31 175 ASP A CA 1
ATOM 1400 C C . ASP A 1 175 ? -16.047 11.688 -13.094 1 96.31 175 ASP A C 1
ATOM 1402 O O . ASP A 1 175 ? -16.438 12.578 -13.859 1 96.31 175 ASP A O 1
ATOM 1406 N N . ARG A 1 176 ? -15.406 11.883 -11.93 1 96.94 176 ARG A N 1
ATOM 1407 C CA . ARG A 1 176 ? -15.141 13.242 -11.461 1 96.94 176 ARG A CA 1
ATOM 1408 C C . ARG A 1 176 ? -13.781 13.32 -10.766 1 96.94 176 ARG A C 1
ATOM 1410 O O . ARG A 1 176 ? -13.289 12.328 -10.234 1 96.94 176 ARG A O 1
ATOM 1417 N N . VAL A 1 177 ? -13.242 14.469 -10.883 1 97.44 177 VAL A N 1
ATOM 1418 C CA . VAL A 1 177 ? -12.031 14.789 -10.133 1 97.44 177 VAL A CA 1
ATOM 1419 C C . VAL A 1 177 ? -12.242 16.078 -9.344 1 97.44 177 VAL A C 1
ATOM 1421 O O . VAL A 1 177 ? -12.531 17.125 -9.93 1 97.44 177 VAL A O 1
ATOM 1424 N N . TRP A 1 178 ? -12.125 16.016 -8.047 1 97 178 TRP A N 1
ATOM 1425 C CA . TRP A 1 178 ? -12.156 17.203 -7.199 1 97 178 TRP A CA 1
ATOM 1426 C C . TRP A 1 178 ? -10.758 17.812 -7.074 1 97 178 TRP A C 1
ATOM 1428 O O . TRP A 1 178 ? -9.773 17.094 -6.914 1 97 178 TRP A O 1
ATOM 1438 N N . VAL A 1 179 ? -10.734 19.109 -7.203 1 96.12 179 VAL A N 1
ATOM 1439 C CA . VAL A 1 179 ? -9.461 19.828 -7.16 1 96.12 179 VAL A CA 1
ATOM 1440 C C . VAL A 1 179 ? -9.453 20.781 -5.965 1 96.12 179 VAL A C 1
ATOM 1442 O O . VAL A 1 179 ? -10.422 21.5 -5.734 1 96.12 179 VAL A O 1
ATOM 1445 N N . PHE A 1 180 ? -8.391 20.719 -5.215 1 96.12 180 PHE A N 1
ATOM 1446 C CA . PHE A 1 180 ? -8.164 21.562 -4.043 1 96.12 180 PHE A CA 1
ATOM 1447 C C . PHE A 1 180 ? -6.887 22.375 -4.195 1 96.12 180 PHE A C 1
ATOM 1449 O O . PHE A 1 180 ? -5.824 21.812 -4.477 1 96.12 180 PHE A O 1
ATOM 1456 N N . LYS A 1 181 ? -7.016 23.609 -4.113 1 92.31 181 LYS A N 1
ATOM 1457 C CA . LYS A 1 181 ? -5.879 24.531 -4.121 1 92.31 181 LYS A CA 1
ATOM 1458 C C . LYS A 1 181 ? -5.91 25.453 -2.908 1 92.31 181 LYS A C 1
ATOM 1460 O O . LYS A 1 181 ? -6.988 25.797 -2.408 1 92.31 181 LYS A O 1
ATOM 1465 N N . ARG A 1 182 ? -4.77 25.797 -2.52 1 85.75 182 ARG A N 1
ATOM 1466 C CA . ARG A 1 182 ? -4.691 26.672 -1.358 1 85.75 182 ARG A CA 1
ATOM 1467 C C . ARG A 1 182 ? -5.469 27.953 -1.596 1 85.75 182 ARG A C 1
ATOM 1469 O O . ARG A 1 182 ? -5.371 28.562 -2.668 1 85.75 182 ARG A O 1
ATOM 1476 N N . ASN A 1 183 ? -6.262 28.375 -0.596 1 85.88 183 ASN A N 1
ATOM 1477 C CA . ASN A 1 183 ? -7.016 29.609 -0.567 1 85.88 183 ASN A CA 1
ATOM 1478 C C . ASN A 1 183 ? -8.07 29.656 -1.669 1 85.88 183 ASN A C 1
ATOM 1480 O O . ASN A 1 183 ? -8.438 30.734 -2.146 1 85.88 183 ASN A O 1
ATOM 1484 N N . GLN A 1 184 ? -8.414 28.641 -2.248 1 90.19 184 GLN A N 1
ATOM 1485 C CA . GLN A 1 184 ? -9.477 28.547 -3.236 1 90.19 184 GLN A CA 1
ATOM 1486 C C . GLN A 1 184 ? -10.555 27.547 -2.797 1 90.19 184 GLN A C 1
ATOM 1488 O O . GLN A 1 184 ? -10.25 26.562 -2.127 1 90.19 184 GLN A O 1
ATOM 1493 N N . GLN A 1 185 ? -11.75 27.875 -3.164 1 93.06 185 GLN A N 1
ATOM 1494 C CA . GLN A 1 185 ? -12.812 26.906 -2.943 1 93.06 185 GLN A CA 1
ATOM 1495 C C . GLN A 1 185 ? -12.625 25.672 -3.816 1 93.06 185 GLN A C 1
ATOM 1497 O O . GLN A 1 185 ? -12.336 25.781 -5.008 1 93.06 185 GLN A O 1
ATOM 1502 N N . PRO A 1 186 ? -12.758 24.516 -3.221 1 94.69 186 PRO A N 1
ATOM 1503 C CA . PRO A 1 186 ? -12.641 23.297 -4.031 1 94.69 186 PRO A CA 1
ATOM 1504 C C . PRO A 1 186 ? -13.68 23.234 -5.152 1 94.69 186 PRO A C 1
ATOM 1506 O O . PRO A 1 186 ? -14.789 23.75 -5.004 1 94.69 186 PRO A O 1
ATOM 1509 N N . TYR A 1 187 ? -13.312 22.625 -6.203 1 95.06 187 TYR A N 1
ATOM 1510 C CA . TYR A 1 187 ? -14.219 22.422 -7.328 1 95.06 187 TYR A CA 1
ATOM 1511 C C . TYR A 1 187 ? -13.977 21.062 -7.984 1 95.06 187 TYR A C 1
ATOM 1513 O O . TYR A 1 187 ? -13.016 20.359 -7.645 1 95.06 187 TYR A O 1
ATOM 1521 N N . PHE A 1 188 ? -14.898 20.625 -8.82 1 94.38 188 PHE A N 1
ATOM 1522 C CA . PHE A 1 188 ? -14.688 19.344 -9.508 1 94.38 188 PHE A CA 1
ATOM 1523 C C . PHE A 1 188 ? -14.812 19.516 -11.016 1 94.38 188 PHE A C 1
ATOM 1525 O O . PHE A 1 188 ? -15.461 20.469 -11.484 1 94.38 188 PHE A O 1
ATOM 1532 N N . ASN A 1 189 ? -14.078 18.734 -11.727 1 94.5 189 ASN A N 1
ATOM 1533 C CA . ASN A 1 189 ? -14.141 18.578 -13.18 1 94.5 189 ASN A CA 1
ATOM 1534 C C . ASN A 1 189 ? -14.562 17.172 -13.57 1 94.5 189 ASN A C 1
ATOM 1536 O O . ASN A 1 189 ? -14.602 16.266 -12.734 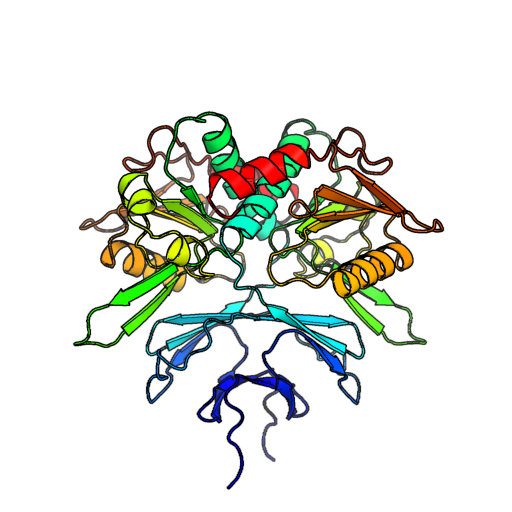1 94.5 189 ASN A O 1
ATOM 1540 N N . ALA A 1 190 ? -15.016 17.156 -14.852 1 96.88 190 ALA A N 1
ATOM 1541 C CA . ALA A 1 190 ? -15.148 15.812 -15.422 1 96.88 190 ALA A CA 1
ATOM 1542 C C . ALA A 1 190 ? -13.828 15.047 -15.32 1 96.88 190 ALA A C 1
ATOM 1544 O O . ALA A 1 190 ? -12.773 15.641 -15.102 1 96.88 190 ALA A O 1
ATOM 1545 N N . LEU A 1 191 ? -13.992 13.734 -15.383 1 97.25 191 LEU A N 1
ATOM 1546 C CA . LEU A 1 191 ? -12.812 12.891 -15.297 1 97.25 191 LEU A CA 1
ATOM 1547 C C . LEU A 1 191 ? -11.922 13.078 -16.516 1 97.25 191 LEU A C 1
ATOM 1549 O O . LEU A 1 191 ? -12.211 12.547 -17.594 1 97.25 191 LEU A O 1
ATOM 1553 N N . VAL A 1 192 ? -10.898 13.859 -16.438 1 95.38 192 VAL A N 1
ATOM 1554 C CA . VAL A 1 192 ? -9.914 14.148 -17.469 1 95.38 192 VAL A CA 1
ATOM 1555 C C . VAL A 1 192 ? -8.516 14.148 -16.875 1 95.38 192 VAL A C 1
ATOM 1557 O O . VAL A 1 192 ? -8.359 14.156 -15.648 1 95.38 192 VAL A O 1
ATOM 1560 N N . PRO A 1 193 ? -7.547 13.992 -17.719 1 96.88 193 PRO A N 1
ATOM 1561 C CA . PRO A 1 193 ? -6.191 14.125 -17.188 1 96.88 193 PRO A CA 1
ATOM 1562 C C . PRO A 1 193 ? -5.957 15.461 -16.5 1 96.88 193 PRO A C 1
ATOM 1564 O O . PRO A 1 193 ? -6.449 16.5 -16.953 1 96.88 193 PRO A O 1
ATOM 1567 N N . ILE A 1 194 ? -5.242 15.453 -15.438 1 96.25 194 ILE A N 1
ATOM 1568 C CA . ILE A 1 194 ? -5.027 16.641 -14.602 1 96.25 194 ILE A CA 1
ATOM 1569 C C . ILE A 1 194 ? -3.539 16.969 -14.57 1 96.25 194 ILE A C 1
ATOM 1571 O O . ILE A 1 194 ? -2.693 16.094 -14.445 1 96.25 194 ILE A O 1
ATOM 1575 N N . GLU A 1 195 ? -3.281 18.188 -14.719 1 96.06 195 GLU A N 1
ATOM 1576 C CA . GLU A 1 195 ? -1.938 18.719 -14.516 1 96.06 195 GLU A CA 1
ATOM 1577 C C . GLU A 1 195 ? -1.85 19.516 -13.211 1 96.06 195 GLU A C 1
ATOM 1579 O O . GLU A 1 195 ? -2.873 19.922 -12.656 1 96.06 195 GLU A O 1
ATOM 1584 N N . PHE A 1 196 ? -0.672 19.625 -12.711 1 95.31 196 PHE A N 1
ATOM 1585 C CA . PHE A 1 196 ? -0.427 20.328 -11.453 1 95.31 196 PHE A CA 1
ATOM 1586 C C . PHE A 1 196 ? 0.569 21.469 -11.656 1 95.31 196 PHE A C 1
ATOM 1588 O O . PHE A 1 196 ? 1.569 21.312 -12.359 1 95.31 196 PHE A O 1
ATOM 1595 N N . ASP A 1 197 ? 0.289 22.609 -11.102 1 93 197 ASP A N 1
ATOM 1596 C CA . ASP A 1 197 ? 1.252 23.703 -11.102 1 93 197 ASP A CA 1
ATOM 1597 C C . ASP A 1 197 ? 2.484 23.344 -10.273 1 93 197 ASP A C 1
ATOM 1599 O O . ASP A 1 197 ? 3.605 23.719 -10.625 1 93 197 ASP A O 1
ATOM 1603 N N . SER A 1 198 ? 2.299 22.609 -9.266 1 93.06 198 SER A N 1
ATOM 1604 C CA . SER A 1 198 ? 3.342 22.344 -8.281 1 93.06 198 SER A CA 1
ATOM 1605 C C . SER A 1 198 ? 4.004 21 -8.516 1 93.06 198 SER A C 1
ATOM 1607 O O . SER A 1 198 ? 4.801 20.531 -7.691 1 93.06 198 SER A O 1
ATOM 1609 N N . TRP A 1 199 ? 3.674 20.297 -9.469 1 95.5 199 TRP A N 1
ATOM 1610 C CA . TRP A 1 199 ? 4.309 19.078 -9.961 1 95.5 199 TRP A CA 1
ATOM 1611 C C . TRP A 1 199 ? 4.586 19.172 -11.453 1 95.5 199 TRP A C 1
ATOM 1613 O O . TRP A 1 199 ? 3.928 18.5 -12.258 1 95.5 199 TRP A O 1
ATOM 1623 N N . PRO A 1 200 ? 5.609 19.984 -11.766 1 93.5 200 PRO A N 1
ATOM 1624 C CA . PRO A 1 200 ? 5.852 20.328 -13.172 1 93.5 200 PRO A CA 1
ATOM 1625 C C . PRO A 1 200 ? 6.113 19.094 -14.039 1 93.5 200 PRO A C 1
ATOM 1627 O O . PRO A 1 200 ? 6.934 18.25 -13.68 1 93.5 200 PRO A O 1
ATOM 1630 N N . GLY A 1 201 ? 5.367 19 -15.156 1 95 201 GLY A N 1
ATOM 1631 C CA . GLY A 1 201 ? 5.582 17.953 -16.156 1 95 201 GLY A CA 1
ATOM 1632 C C . GLY A 1 201 ? 4.785 16.703 -15.883 1 95 201 GLY A C 1
ATOM 1633 O O . GLY A 1 201 ? 4.816 15.75 -16.672 1 95 201 GLY A O 1
ATOM 1634 N N . PHE A 1 202 ? 4.195 16.625 -14.773 1 97.38 202 PHE A N 1
ATOM 1635 C CA . PHE A 1 202 ? 3.406 15.438 -14.469 1 97.38 202 PHE A CA 1
ATOM 1636 C C . PHE A 1 202 ? 1.948 15.641 -14.867 1 97.38 202 PHE A C 1
ATOM 1638 O O . PHE A 1 202 ? 1.345 16.656 -14.539 1 97.38 202 PHE A O 1
ATOM 1645 N N . THR A 1 203 ? 1.433 14.766 -15.586 1 98.06 203 THR A N 1
ATOM 1646 C CA . THR A 1 203 ? 0.006 14.688 -15.883 1 98.06 203 THR A CA 1
ATOM 1647 C C . THR A 1 203 ? -0.593 13.406 -15.312 1 98.06 203 THR A C 1
ATOM 1649 O O . THR A 1 203 ? -0.127 12.305 -15.625 1 98.06 203 THR A O 1
ATOM 1652 N N . LEU A 1 204 ? -1.54 13.523 -14.414 1 98.31 204 LEU A N 1
ATOM 1653 C CA . LEU A 1 204 ? -2.264 12.359 -13.891 1 98.31 204 LEU A CA 1
ATOM 1654 C C . LEU A 1 204 ? -3.373 11.945 -14.852 1 98.31 204 LEU A C 1
ATOM 1656 O O . LEU A 1 204 ? -4.371 12.648 -15 1 98.31 204 LEU A O 1
ATOM 1660 N N . ASP A 1 205 ? -3.217 10.875 -15.492 1 98.5 205 ASP A N 1
ATOM 1661 C CA . ASP A 1 205 ? -4.199 10.352 -16.438 1 98.5 205 ASP A CA 1
ATOM 1662 C C . ASP A 1 205 ? -5.305 9.586 -15.711 1 98.5 205 ASP A C 1
ATOM 1664 O O . ASP A 1 205 ? -5.227 8.359 -15.562 1 98.5 205 ASP A O 1
ATOM 1668 N N . CYS A 1 206 ? -6.344 10.289 -15.336 1 98 206 CYS A N 1
ATOM 1669 C CA . CYS A 1 206 ? -7.434 9.719 -14.555 1 98 206 CYS A CA 1
ATOM 1670 C C . CYS A 1 206 ? -8.242 8.727 -15.383 1 98 206 CYS A C 1
ATOM 1672 O O . CYS A 1 206 ? -8.883 7.828 -14.836 1 98 206 CYS A O 1
ATOM 1674 N N . LEU A 1 207 ? -8.25 8.914 -16.672 1 97.62 207 LEU A N 1
ATOM 1675 C CA . LEU A 1 207 ? -8.945 7.969 -17.547 1 97.62 207 LEU A CA 1
ATOM 1676 C C . LEU A 1 207 ? -8.242 6.613 -17.547 1 97.62 207 LEU A C 1
ATOM 1678 O O . LEU A 1 207 ? -8.906 5.57 -17.547 1 97.62 207 LEU A O 1
ATOM 1682 N N . ALA A 1 208 ? -6.941 6.703 -17.578 1 96.94 208 ALA A N 1
ATOM 1683 C CA . ALA A 1 208 ? -6.18 5.457 -17.484 1 96.94 208 ALA A CA 1
ATOM 1684 C C . ALA A 1 208 ? -6.438 4.742 -16.172 1 96.94 208 ALA A C 1
ATOM 1686 O O . ALA A 1 208 ? -6.453 3.51 -16.109 1 96.94 208 ALA A O 1
ATOM 1687 N N . MET A 1 209 ? -6.625 5.5 -15.102 1 96.69 209 MET A N 1
ATOM 1688 C CA . MET A 1 209 ? -6.953 4.914 -13.805 1 96.69 209 MET A CA 1
ATOM 1689 C C . MET A 1 209 ? -8.312 4.219 -13.852 1 96.69 209 MET A C 1
ATOM 1691 O O . MET A 1 209 ? -8.469 3.123 -13.305 1 96.69 209 MET A O 1
ATOM 1695 N N . ARG A 1 210 ? -9.281 4.863 -14.453 1 96.25 210 ARG A N 1
ATOM 1696 C CA . ARG A 1 210 ? -10.594 4.242 -14.633 1 96.25 210 ARG A CA 1
ATOM 1697 C C . ARG A 1 210 ? -10.484 2.957 -15.445 1 96.25 210 ARG A C 1
ATOM 1699 O O . ARG A 1 210 ? -11.109 1.948 -15.109 1 96.25 210 ARG A O 1
ATOM 1706 N N . ASP A 1 211 ? -9.711 3.029 -16.531 1 94.69 211 ASP A N 1
ATOM 1707 C CA . ASP A 1 211 ? -9.516 1.851 -17.375 1 94.69 211 ASP A CA 1
ATOM 1708 C C . ASP A 1 211 ? -8.898 0.705 -16.578 1 94.69 211 ASP A C 1
ATOM 1710 O O . ASP A 1 211 ? -9.266 -0.457 -16.766 1 94.69 211 ASP A O 1
ATOM 1714 N N . ALA A 1 212 ? -7.906 1.042 -15.734 1 93 212 ALA A N 1
ATOM 1715 C CA . ALA A 1 212 ? -7.285 0.026 -14.891 1 93 212 ALA A CA 1
ATOM 1716 C C . ALA A 1 212 ? -8.32 -0.641 -13.984 1 93 212 ALA A C 1
ATOM 1718 O O . ALA A 1 212 ? -8.312 -1.862 -13.82 1 93 212 ALA A O 1
ATOM 1719 N N . ARG A 1 213 ? -9.195 0.09 -13.406 1 91.25 213 ARG A N 1
ATOM 1720 C CA . ARG A 1 213 ? -10.25 -0.427 -12.547 1 91.25 213 ARG A CA 1
ATOM 1721 C C . ARG A 1 213 ? -11.188 -1.351 -13.32 1 91.25 213 ARG A C 1
ATOM 1723 O O . ARG A 1 213 ? -11.508 -2.445 -12.859 1 91.25 213 ARG A O 1
ATOM 1730 N N . THR A 1 214 ? -11.617 -0.902 -14.469 1 88.75 214 THR A N 1
ATOM 1731 C CA . THR A 1 214 ? -12.641 -1.617 -15.219 1 88.75 214 THR A CA 1
ATOM 1732 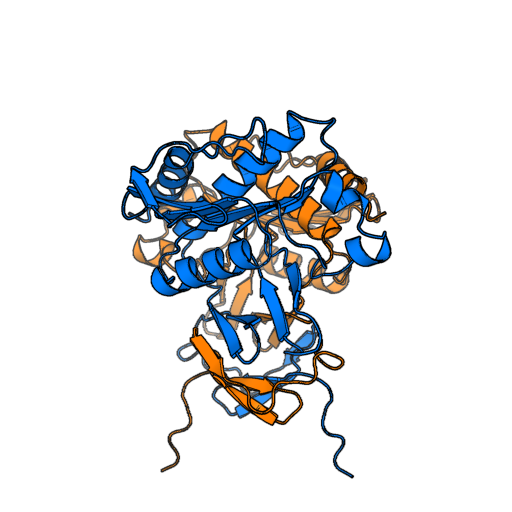C C . THR A 1 214 ? -12.07 -2.902 -15.82 1 88.75 214 THR A C 1
ATOM 1734 O O . THR A 1 214 ? -12.797 -3.877 -16.016 1 88.75 214 THR A O 1
ATOM 1737 N N . ARG A 1 215 ? -10.836 -2.924 -16.109 1 83.5 215 ARG A N 1
ATOM 1738 C CA . ARG A 1 215 ? -10.18 -4.125 -16.625 1 83.5 215 ARG A CA 1
ATOM 1739 C C . ARG A 1 215 ? -10.273 -5.266 -15.617 1 83.5 215 ARG A C 1
ATOM 1741 O O . ARG A 1 215 ? -10.398 -6.43 -16 1 83.5 215 ARG A O 1
ATOM 1748 N N . ASP A 1 216 ? -10.125 -4.945 -14.391 1 76.94 216 ASP A N 1
ATOM 1749 C CA . ASP A 1 216 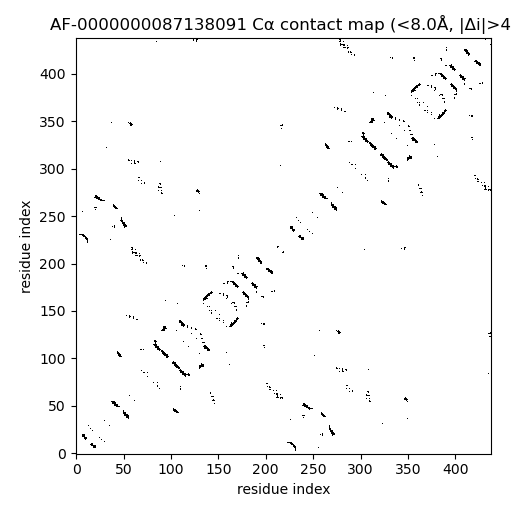? -10.156 -5.973 -13.359 1 76.94 216 ASP A CA 1
ATOM 1750 C C . ASP A 1 216 ? -11.578 -6.227 -12.875 1 76.94 216 ASP A C 1
ATOM 1752 O O . ASP A 1 216 ? -11.789 -6.922 -11.875 1 76.94 216 ASP A O 1
ATOM 1756 N N . GLY A 1 217 ? -12.578 -5.926 -13.711 1 63.28 217 GLY A N 1
ATOM 1757 C CA . GLY A 1 217 ? -13.961 -6.367 -13.609 1 63.28 217 GLY A CA 1
ATOM 1758 C C . GLY A 1 217 ? -14.773 -5.547 -12.625 1 63.28 217 GLY A C 1
ATOM 1759 O O . GLY A 1 217 ? -15.867 -5.953 -12.227 1 63.28 217 GLY A O 1
ATOM 1760 N N . LEU A 1 218 ? -14.211 -4.59 -11.891 1 58.75 218 LEU A N 1
ATOM 1761 C CA . LEU A 1 218 ? -15.18 -3.947 -11.008 1 58.75 218 LEU A CA 1
ATOM 1762 C C . LEU A 1 218 ? -15.789 -2.717 -11.68 1 58.75 218 LEU A C 1
ATOM 1764 O O . LEU A 1 218 ? -15.062 -1.862 -12.188 1 58.75 218 LEU A O 1
ATOM 1768 N N . MET A 1 219 ? -16.906 -3.033 -12.344 1 52.59 219 MET A N 1
ATOM 1769 C CA . MET A 1 219 ? -17.734 -1.95 -12.859 1 52.59 219 MET A CA 1
ATOM 1770 C C . MET A 1 219 ? -17.984 -0.896 -11.789 1 52.59 219 MET A C 1
ATOM 1772 O O . MET A 1 219 ? -17.953 -1.2 -10.594 1 52.59 219 MET A O 1
ATOM 1776 N N . MET B 1 1 ? -27.203 -9.219 30 1 22.39 1 MET B N 1
ATOM 1777 C CA . MET B 1 1 ? -26.812 -9.984 28.812 1 22.39 1 MET B CA 1
ATOM 1778 C C . MET B 1 1 ? -25.812 -9.211 27.984 1 22.39 1 MET B C 1
ATOM 1780 O O . MET B 1 1 ? -26.156 -8.211 27.344 1 22.39 1 MET B O 1
ATOM 1784 N N . ASN B 1 2 ? -24.578 -8.852 28.453 1 30.83 2 ASN B N 1
ATOM 1785 C CA . ASN B 1 2 ? -23.562 -7.934 27.984 1 30.83 2 ASN B CA 1
ATOM 1786 C C . ASN B 1 2 ? -23.219 -8.188 26.516 1 30.83 2 ASN B C 1
ATOM 1788 O O . ASN B 1 2 ? -22.812 -9.289 26.141 1 30.83 2 ASN B O 1
ATOM 1792 N N . ASP B 1 3 ? -23.828 -7.57 25.578 1 32.41 3 ASP B N 1
ATOM 1793 C CA . ASP B 1 3 ? -23.703 -7.633 24.125 1 32.41 3 ASP B CA 1
ATOM 1794 C C . ASP B 1 3 ? -22.234 -7.625 23.703 1 32.41 3 ASP B C 1
ATOM 1796 O O . ASP B 1 3 ? -21.531 -6.633 23.906 1 32.41 3 ASP B O 1
ATOM 1800 N N . ALA B 1 4 ? -21.484 -8.617 23.969 1 38.16 4 ALA B N 1
ATOM 1801 C CA . ALA B 1 4 ? -20.156 -8.898 23.438 1 38.16 4 ALA B CA 1
ATOM 1802 C C . ALA B 1 4 ? -19.984 -8.289 22.047 1 38.16 4 ALA B C 1
ATOM 1804 O O . ALA B 1 4 ? -20.766 -8.578 21.141 1 38.16 4 ALA B O 1
ATOM 1805 N N . SER B 1 5 ? -19.516 -7.105 21.984 1 49.69 5 SER B N 1
ATOM 1806 C CA . SER B 1 5 ? -19.312 -6.375 20.734 1 49.69 5 SER B CA 1
ATOM 1807 C C . SER B 1 5 ? -18.641 -7.246 19.688 1 49.69 5 SER B C 1
ATOM 1809 O O . SER B 1 5 ? -17.609 -7.863 19.953 1 49.69 5 SER B O 1
ATOM 1811 N N . GLU B 1 6 ? -19.25 -7.812 18.641 1 58.5 6 GLU B N 1
ATOM 1812 C CA . GLU B 1 6 ? -18.953 -8.68 17.5 1 58.5 6 GLU B CA 1
ATOM 1813 C C . GLU B 1 6 ? -17.734 -8.18 16.719 1 58.5 6 GLU B C 1
ATOM 1815 O O . GLU B 1 6 ? -17.234 -8.875 15.844 1 58.5 6 GLU B O 1
ATOM 1820 N N . ASP B 1 7 ? -17.062 -7.039 17.094 1 69.75 7 ASP B N 1
ATOM 1821 C CA . ASP B 1 7 ? -16.031 -6.484 16.219 1 69.75 7 ASP B CA 1
ATOM 1822 C C . ASP B 1 7 ? -14.695 -6.371 16.953 1 69.75 7 ASP B C 1
ATOM 1824 O O . ASP B 1 7 ? -14.656 -6.34 18.188 1 69.75 7 ASP B O 1
ATOM 1828 N N . MET B 1 8 ? -13.555 -6.57 16.297 1 77.12 8 MET B N 1
ATOM 1829 C CA . MET B 1 8 ? -12.211 -6.289 16.812 1 77.12 8 MET B CA 1
ATOM 1830 C C . MET B 1 8 ? -12.125 -4.867 17.344 1 77.12 8 MET B C 1
ATOM 1832 O O . MET B 1 8 ? -12.875 -3.988 16.906 1 77.12 8 MET B O 1
ATOM 1836 N N . ALA B 1 9 ? -11.305 -4.719 18.391 1 82.69 9 ALA B N 1
ATOM 1837 C CA . ALA B 1 9 ? -11.078 -3.389 18.938 1 82.69 9 ALA B CA 1
ATOM 1838 C C . ALA B 1 9 ? -9.586 -3.102 19.094 1 82.69 9 ALA B C 1
ATOM 1840 O O . ALA B 1 9 ? -8.766 -4.023 19.078 1 82.69 9 ALA B O 1
ATOM 1841 N N . ILE B 1 10 ? -9.227 -1.876 19.078 1 80.75 10 ILE B N 1
ATOM 1842 C CA . ILE B 1 10 ? -7.879 -1.392 19.344 1 80.75 10 ILE B CA 1
ATOM 1843 C C . ILE B 1 10 ? -7.812 -0.796 20.75 1 80.75 10 ILE B C 1
ATOM 1845 O O . ILE B 1 10 ? -8.656 0.016 21.125 1 80.75 10 ILE B O 1
ATOM 1849 N N . VAL B 1 11 ? -6.891 -1.218 21.469 1 82.88 11 VAL B N 1
ATOM 1850 C CA . VAL B 1 11 ? -6.695 -0.686 22.812 1 82.88 11 VAL B CA 1
ATOM 1851 C C . VAL B 1 11 ? -5.461 0.211 22.844 1 82.88 11 VAL B C 1
ATOM 1853 O O . VAL B 1 11 ? -4.363 -0.222 22.469 1 82.88 11 VAL B O 1
ATOM 1856 N N . LEU B 1 12 ? -5.668 1.387 23.297 1 79.19 12 LEU B N 1
ATOM 1857 C CA . LEU B 1 12 ? -4.59 2.367 23.391 1 79.19 12 LEU B CA 1
ATOM 1858 C C . LEU B 1 12 ? -3.83 2.217 24.703 1 79.19 12 LEU B C 1
ATOM 1860 O O . LEU B 1 12 ? -4.273 1.496 25.609 1 79.19 12 LEU B O 1
ATOM 1864 N N . PRO B 1 13 ? -2.688 2.857 24.781 1 73.88 13 PRO B N 1
ATOM 1865 C CA . PRO B 1 13 ? -1.876 2.715 26 1 73.88 13 PRO B CA 1
ATOM 1866 C C . PRO B 1 13 ? -2.617 3.146 27.266 1 73.88 13 PRO B C 1
ATOM 1868 O O . PRO B 1 13 ? -2.359 2.617 28.344 1 73.88 13 PRO B O 1
ATOM 1871 N N . ASP B 1 14 ? -3.559 4.09 27.109 1 74.25 14 ASP B N 1
ATOM 1872 C CA . ASP B 1 14 ? -4.316 4.551 28.266 1 74.25 14 ASP B CA 1
ATOM 1873 C C . ASP B 1 14 ? -5.535 3.668 28.516 1 74.25 14 ASP B C 1
ATOM 1875 O O . ASP B 1 14 ? -6.438 4.043 29.266 1 74.25 14 ASP B O 1
ATOM 1879 N N . GLU B 1 15 ? -5.668 2.625 27.766 1 78.31 15 GLU B N 1
ATOM 1880 C CA . GLU B 1 15 ? -6.68 1.584 27.938 1 78.31 15 GLU B CA 1
ATOM 1881 C C . GLU B 1 15 ? -8 1.982 27.297 1 78.31 15 GLU B C 1
ATOM 1883 O O . GLU B 1 15 ? -9.016 1.301 27.469 1 78.31 15 GLU B O 1
ATOM 1888 N N . THR B 1 16 ? -7.895 3.051 26.578 1 79.44 16 THR B N 1
ATOM 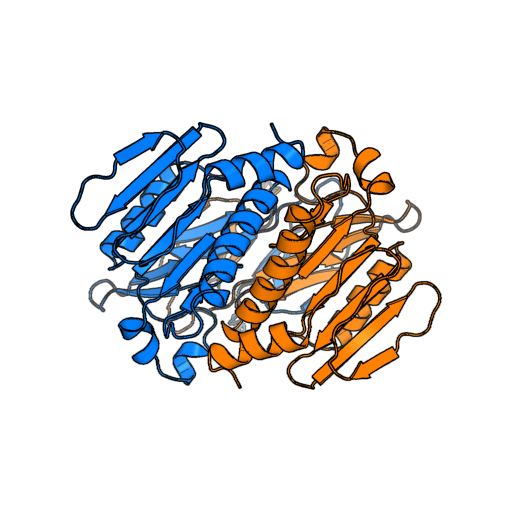1889 C CA . THR B 1 16 ? -9.07 3.416 25.812 1 79.44 16 THR B CA 1
ATOM 1890 C C . THR B 1 16 ? -9.328 2.398 24.703 1 79.44 16 THR B C 1
ATOM 1892 O O . THR B 1 16 ? -8.398 1.971 24.016 1 79.44 16 THR B O 1
ATOM 1895 N N . HIS B 1 17 ? -10.57 2.014 24.562 1 82.62 17 HIS B N 1
ATOM 1896 C CA . HIS B 1 17 ? -10.969 1.095 23.5 1 82.62 17 HIS B CA 1
ATOM 1897 C C . HIS B 1 17 ? -11.562 1.848 22.312 1 82.62 17 HIS B C 1
ATOM 1899 O O . HIS B 1 17 ? -12.422 2.711 22.484 1 82.62 17 HIS B O 1
ATOM 1905 N N . VAL B 1 18 ? -11.023 1.484 21.203 1 83.38 18 VAL B N 1
ATOM 1906 C CA . VAL B 1 18 ? -11.539 2.018 19.953 1 83.38 18 VAL B CA 1
ATOM 1907 C C . VAL B 1 18 ? -11.992 0.87 19.047 1 83.38 18 VAL B C 1
ATOM 1909 O O . VAL B 1 18 ? -11.266 -0.115 18.875 1 83.38 18 VAL B O 1
ATOM 1912 N N . PRO B 1 19 ? -13.172 0.984 18.516 1 82.19 19 PRO B N 1
ATOM 1913 C CA . PRO B 1 19 ? -13.586 -0.066 17.578 1 82.19 19 PRO B CA 1
ATOM 1914 C C . PRO B 1 19 ? -12.656 -0.182 16.375 1 82.19 19 PRO B C 1
ATOM 1916 O O . PRO B 1 19 ? -12.18 0.831 15.859 1 82.19 19 PRO B O 1
ATOM 1919 N N . ALA B 1 20 ? -12.359 -1.478 15.984 1 80.06 20 ALA B N 1
ATOM 1920 C CA . ALA B 1 20 ? -11.57 -1.714 14.773 1 80.06 20 ALA B CA 1
ATOM 1921 C C . ALA B 1 20 ? -12.453 -1.68 13.531 1 80.06 20 ALA B C 1
ATOM 1923 O O . ALA B 1 20 ? -12.375 -2.574 12.68 1 80.06 20 ALA B O 1
ATOM 1924 N N . THR B 1 21 ? -13.352 -0.748 13.445 1 79.5 21 THR B N 1
ATOM 1925 C CA . THR B 1 21 ? -14.195 -0.464 12.289 1 79.5 21 THR B CA 1
ATOM 1926 C C . THR B 1 21 ? -13.922 0.937 11.75 1 79.5 21 THR B C 1
ATOM 1928 O O . THR B 1 21 ? -13.602 1.849 12.516 1 79.5 21 THR B O 1
ATOM 1931 N N . PRO B 1 22 ? -13.992 1.02 10.414 1 77.81 22 PRO B N 1
ATOM 1932 C CA . PRO B 1 22 ? -13.68 2.326 9.828 1 77.81 22 PRO B CA 1
ATOM 1933 C C . PRO B 1 22 ? -14.461 3.465 10.477 1 77.81 22 PRO B C 1
ATOM 1935 O O . PRO B 1 22 ? -15.664 3.33 10.734 1 77.81 22 PRO B O 1
ATOM 1938 N N . GLY B 1 23 ? -13.789 4.512 10.805 1 80.69 23 GLY B N 1
ATOM 1939 C CA . GLY B 1 23 ? -14.383 5.672 11.445 1 80.69 23 GLY B CA 1
ATOM 1940 C C . GLY B 1 23 ? -13.375 6.551 12.156 1 80.69 23 GLY B C 1
ATOM 1941 O O . GLY B 1 23 ? -12.188 6.223 12.203 1 80.69 23 GLY B O 1
ATOM 1942 N N . ALA B 1 24 ? -13.781 7.691 12.477 1 81.94 24 ALA B N 1
ATOM 1943 C CA . ALA B 1 24 ? -13 8.602 13.312 1 81.94 24 ALA B CA 1
ATOM 1944 C C . ALA B 1 24 ? -13.492 8.578 14.758 1 81.94 24 ALA B C 1
ATOM 1946 O O . ALA B 1 24 ? -14.664 8.836 15.023 1 81.94 24 ALA B O 1
ATOM 1947 N N . TYR B 1 25 ? -12.609 8.227 15.672 1 84.81 25 TYR B N 1
ATOM 1948 C CA . TYR B 1 25 ? -12.977 8.07 17.078 1 84.81 25 TYR B CA 1
ATOM 1949 C C . TYR B 1 25 ? -12.242 9.078 17.953 1 84.81 25 TYR B C 1
ATOM 1951 O O . TYR B 1 25 ? -11.016 9.148 17.922 1 84.81 25 TYR B O 1
ATOM 1959 N N . ARG B 1 26 ? -12.977 9.812 18.641 1 83.5 26 ARG B N 1
ATOM 1960 C CA . ARG B 1 26 ? -12.375 10.805 19.531 1 83.5 26 ARG B CA 1
ATOM 1961 C C . ARG B 1 26 ? -11.711 10.133 20.734 1 83.5 26 ARG B C 1
ATOM 1963 O O . ARG B 1 26 ? -12.32 9.297 21.391 1 83.5 26 ARG B O 1
ATOM 1970 N N . VAL B 1 27 ? -10.484 10.453 20.906 1 77.06 27 VAL B N 1
ATOM 1971 C CA . VAL B 1 27 ? -9.742 9.922 22.047 1 77.06 27 VAL B CA 1
ATOM 1972 C C . VAL B 1 27 ? -9.609 11 23.125 1 77.06 27 VAL B C 1
ATOM 1974 O O . VAL B 1 27 ? -9.055 12.078 22.875 1 77.06 27 VAL B O 1
ATOM 1977 N N . VAL B 1 28 ? -10.078 10.836 24.266 1 74.06 28 VAL B N 1
ATOM 1978 C CA . VAL B 1 28 ? -10.031 11.773 25.391 1 74.06 28 VAL B CA 1
ATOM 1979 C C . VAL B 1 28 ? -9.414 11.094 26.609 1 74.06 28 VAL B C 1
ATOM 1981 O O . VAL B 1 28 ? -9.922 10.062 27.078 1 74.06 28 VAL B O 1
ATOM 1984 N N . PRO B 1 29 ? -8.422 11.703 27.141 1 69.75 29 PRO B N 1
ATOM 1985 C CA . PRO B 1 29 ? -7.605 12.797 26.609 1 69.75 29 PRO B CA 1
ATOM 1986 C C . PRO B 1 29 ? -6.82 12.406 25.359 1 69.75 29 PRO B C 1
ATOM 1988 O O . PRO B 1 29 ? -6.711 11.219 25.047 1 69.75 29 PRO B O 1
ATOM 1991 N N . PRO B 1 30 ? -6.418 13.531 24.703 1 64.38 30 PRO B N 1
ATOM 1992 C CA . PRO B 1 30 ? -5.562 13.18 23.578 1 64.38 30 PRO B CA 1
ATOM 1993 C C . PRO B 1 30 ? -4.309 12.414 24 1 64.38 30 PRO B C 1
ATOM 1995 O O . PRO B 1 30 ? -3.762 12.664 25.078 1 64.38 30 PRO B O 1
ATOM 1998 N N . PRO B 1 31 ? -4.117 11.391 23.219 1 61.53 31 PRO B N 1
ATOM 1999 C CA . PRO B 1 31 ? -2.912 10.633 23.578 1 61.53 31 PRO B CA 1
ATOM 2000 C C . PRO B 1 31 ? -1.65 11.492 23.562 1 61.53 31 PRO B C 1
ATOM 2002 O O . PRO B 1 31 ? -1.595 12.5 22.844 1 61.53 31 PRO B O 1
ATOM 2005 N N . ASP B 1 32 ? -0.752 11.242 24.5 1 60.78 32 ASP B N 1
ATOM 2006 C CA . ASP B 1 32 ? 0.55 11.906 24.5 1 60.78 32 ASP B CA 1
ATOM 2007 C C . ASP B 1 32 ? 1.36 11.539 23.266 1 60.78 32 ASP B C 1
ATOM 2009 O O . ASP B 1 32 ? 1.74 10.375 23.078 1 60.78 32 ASP B O 1
ATOM 2013 N N . LEU B 1 33 ? 1.532 12.484 22.422 1 57.78 33 LEU B N 1
ATOM 2014 C CA . LEU B 1 33 ? 2.201 12.266 21.141 1 57.78 33 LEU B CA 1
ATOM 2015 C C . LEU B 1 33 ? 3.637 11.797 21.359 1 57.78 33 LEU B C 1
ATOM 2017 O O . LEU B 1 33 ? 4.227 11.172 20.469 1 57.78 33 LEU B O 1
ATOM 2021 N N . ASN B 1 34 ? 4.168 12.172 22.469 1 58.22 34 ASN B N 1
ATOM 2022 C CA . ASN B 1 34 ? 5.539 11.773 22.766 1 58.22 34 ASN B CA 1
ATOM 2023 C C . ASN B 1 34 ? 5.641 10.289 23.078 1 58.22 34 ASN B C 1
ATOM 2025 O O . ASN B 1 34 ? 6.727 9.711 23.031 1 58.22 34 ASN B O 1
ATOM 2029 N N . GLU B 1 35 ? 4.555 9.797 23.406 1 58.53 35 GLU B N 1
ATOM 2030 C CA . GLU B 1 35 ? 4.52 8.375 23.766 1 58.53 35 GLU B CA 1
ATOM 2031 C C . GLU B 1 35 ? 3.908 7.543 22.641 1 58.53 35 GLU B C 1
ATOM 2033 O O . GLU B 1 35 ? 3.832 6.316 22.734 1 58.53 35 GLU B O 1
ATOM 2038 N N . LEU B 1 36 ? 3.375 8.297 21.734 1 54.69 36 LEU B N 1
ATOM 2039 C CA . LEU B 1 36 ? 2.668 7.543 20.719 1 54.69 36 LEU B CA 1
ATOM 2040 C C . LEU B 1 36 ? 3.65 6.84 19.781 1 54.69 36 LEU B C 1
ATOM 2042 O O . LEU B 1 36 ? 4.633 7.441 19.344 1 54.69 36 LEU B O 1
ATOM 2046 N N . ASP B 1 37 ? 3.539 5.547 19.953 1 55.94 37 ASP B N 1
ATOM 2047 C CA . ASP B 1 37 ? 4.25 4.73 18.969 1 55.94 37 ASP B CA 1
ATOM 2048 C C . ASP B 1 37 ? 3.738 4.996 17.562 1 55.94 37 ASP B C 1
ATOM 2050 O O . ASP B 1 37 ? 2.529 5.109 17.344 1 55.94 37 ASP B O 1
ATOM 2054 N N . GLU B 1 38 ? 4.594 5.59 16.797 1 58.44 38 GLU B N 1
ATOM 2055 C CA . GLU B 1 38 ? 4.332 5.875 15.391 1 58.44 38 GLU B CA 1
ATOM 2056 C C . GLU B 1 38 ? 3.979 4.602 14.625 1 58.44 38 GLU B C 1
ATOM 2058 O O . GLU B 1 38 ? 3.805 4.629 13.406 1 58.44 38 GLU B O 1
ATOM 2063 N N . ARG B 1 39 ? 3.709 3.619 15.43 1 59.94 39 ARG B N 1
ATOM 2064 C CA . ARG B 1 39 ? 3.549 2.326 14.773 1 59.94 39 ARG B CA 1
ATOM 2065 C C . ARG B 1 39 ? 2.154 2.188 14.172 1 59.94 39 ARG B C 1
ATOM 2067 O O . ARG B 1 39 ? 1.169 2.625 14.766 1 59.94 39 ARG B O 1
ATOM 2074 N N . ARG B 1 40 ? 2.154 1.895 12.953 1 71.5 40 ARG B N 1
ATOM 2075 C CA . ARG B 1 40 ? 0.968 1.447 12.227 1 71.5 40 ARG B CA 1
ATOM 2076 C C . ARG B 1 40 ? 1.068 -0.033 11.875 1 71.5 40 ARG B C 1
ATOM 2078 O O . ARG B 1 40 ? 2.154 -0.534 11.578 1 71.5 40 ARG B O 1
ATOM 2085 N N . PHE B 1 41 ? -0.029 -0.682 12.25 1 73.25 41 PHE B N 1
ATOM 2086 C CA . PHE B 1 41 ? 0.082 -2.115 12.008 1 73.25 41 PHE B CA 1
ATOM 2087 C C . PHE B 1 41 ? -1.093 -2.613 11.172 1 73.25 41 PHE B C 1
ATOM 2089 O O . PHE B 1 41 ? -2.154 -1.987 11.148 1 73.25 41 PHE B O 1
ATOM 2096 N N . LEU B 1 42 ? -0.787 -3.613 10.5 1 75.62 42 LEU B N 1
ATOM 2097 C CA . LEU B 1 42 ? -1.799 -4.426 9.836 1 75.62 42 LEU B CA 1
ATOM 2098 C C . LEU B 1 42 ? -1.859 -5.824 10.438 1 75.62 42 LEU B C 1
ATOM 2100 O O . LEU B 1 42 ? -0.872 -6.305 11 1 75.62 42 LEU B O 1
ATOM 2104 N N . VAL B 1 43 ? -2.986 -6.355 10.359 1 74.81 43 VAL B N 1
ATOM 2105 C CA . VAL B 1 43 ? -3.168 -7.703 10.891 1 74.81 43 VAL B CA 1
ATOM 2106 C C . VAL B 1 43 ? -3.461 -8.68 9.758 1 74.81 43 VAL B C 1
ATOM 2108 O O . VAL B 1 43 ? -4.219 -8.359 8.836 1 74.81 43 VAL B O 1
ATOM 2111 N N . GLU B 1 44 ? -2.74 -9.766 9.734 1 74.81 44 GLU B N 1
ATOM 2112 C CA . GLU B 1 44 ? -2.979 -10.891 8.828 1 74.81 44 GLU B CA 1
ATOM 2113 C C . GLU B 1 44 ? -3.234 -12.18 9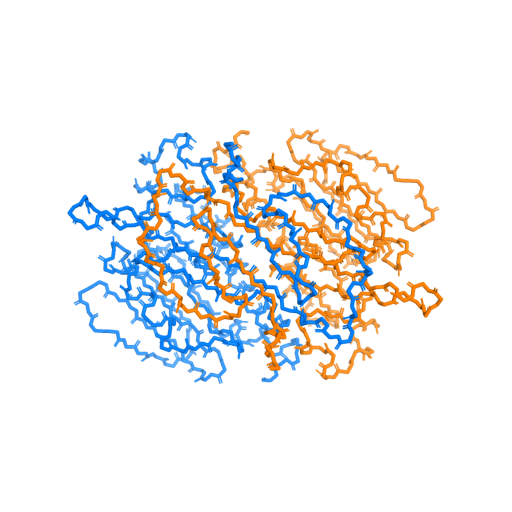.609 1 74.81 44 GLU B C 1
ATOM 2115 O O . GLU B 1 44 ? -2.67 -12.383 10.688 1 74.81 44 GLU B O 1
ATOM 2120 N N . TYR B 1 45 ? -4.051 -12.922 9.031 1 73.62 45 TYR B N 1
ATOM 2121 C CA . TYR B 1 45 ? -4.309 -14.211 9.656 1 73.62 45 TYR B CA 1
ATOM 2122 C C . TYR B 1 45 ? -3.473 -15.312 9.008 1 73.62 45 TYR B C 1
ATOM 2124 O O . TYR B 1 45 ? -3.428 -15.422 7.777 1 73.62 45 TYR B O 1
ATOM 2132 N N . ASP B 1 46 ? -2.666 -15.922 9.797 1 75.38 46 ASP B N 1
ATOM 2133 C CA . ASP B 1 46 ? -1.969 -17.156 9.484 1 75.38 46 ASP B CA 1
ATOM 2134 C C . ASP B 1 46 ? -2.295 -18.25 10.508 1 75.38 46 ASP B C 1
ATOM 2136 O O . ASP B 1 46 ? -1.478 -18.547 11.383 1 75.38 46 ASP B O 1
ATOM 2140 N N . PHE B 1 47 ? -3.441 -18.828 10.375 1 70 47 PHE B N 1
ATOM 2141 C CA . PHE B 1 47 ? -3.994 -19.688 11.422 1 70 47 PHE B CA 1
ATOM 2142 C C . PHE B 1 47 ? -3.012 -20.797 11.789 1 70 47 PHE B C 1
ATOM 2144 O O . PHE B 1 47 ? -2.385 -21.391 10.914 1 70 47 PHE B O 1
ATOM 2151 N N . PRO B 1 48 ? -2.939 -20.891 13.078 1 74.88 48 PRO B N 1
ATOM 2152 C CA . PRO B 1 48 ? -3.621 -20.312 14.234 1 74.88 48 PRO B CA 1
ATOM 2153 C C . PRO B 1 48 ? -2.965 -19.016 14.719 1 74.88 48 PRO B C 1
ATOM 2155 O O . PRO B 1 48 ? -3.236 -18.562 15.828 1 74.88 48 PRO B O 1
ATOM 2158 N N . PHE B 1 49 ? -2.217 -18.422 13.898 1 78.44 49 PHE B N 1
ATOM 2159 C CA . PHE B 1 49 ? -1.515 -17.203 14.32 1 78.44 49 PHE B CA 1
ATOM 2160 C C . PHE B 1 49 ? -2.201 -15.969 13.766 1 78.44 49 PHE B C 1
ATOM 2162 O O . PHE B 1 49 ? -2.775 -16 12.68 1 78.44 49 PHE B O 1
ATOM 2169 N N . LEU B 1 50 ? -2.197 -14.961 14.625 1 78.88 50 LEU B N 1
ATOM 2170 C CA . LEU B 1 50 ? -2.414 -13.594 14.156 1 78.88 50 LEU B CA 1
ATOM 2171 C C . LEU B 1 50 ? -1.087 -12.875 13.938 1 78.88 50 LEU B C 1
ATOM 2173 O O . LEU B 1 50 ? -0.276 -12.773 14.867 1 78.88 50 LEU B O 1
ATOM 2177 N N . VAL B 1 51 ? -0.931 -12.531 12.742 1 79.31 51 VAL B N 1
ATOM 2178 C CA . VAL B 1 51 ? 0.323 -11.859 12.414 1 79.31 51 VAL B CA 1
ATOM 2179 C C . VAL B 1 51 ? 0.115 -10.352 12.398 1 79.31 51 VAL B C 1
ATOM 2181 O O . VAL B 1 51 ? -0.758 -9.844 11.695 1 79.31 51 VAL B O 1
ATOM 2184 N N . VAL B 1 52 ? 0.856 -9.664 13.227 1 79.62 52 VAL B N 1
ATOM 2185 C CA . VAL B 1 52 ? 0.872 -8.211 13.242 1 79.62 52 VAL B CA 1
ATOM 2186 C C . VAL B 1 52 ? 2.111 -7.695 12.508 1 79.62 52 VAL B C 1
ATOM 2188 O O . VAL B 1 52 ? 3.236 -8.078 12.844 1 79.62 52 VAL B O 1
ATOM 2191 N N . LYS B 1 53 ? 1.858 -6.902 11.523 1 78.38 53 LYS B N 1
ATOM 2192 C CA . LYS B 1 53 ? 2.949 -6.363 10.711 1 78.38 53 LYS B CA 1
ATOM 2193 C C . LYS B 1 53 ? 3.033 -4.848 10.836 1 78.38 53 LYS B C 1
ATOM 2195 O O . LYS B 1 53 ? 2.008 -4.164 10.867 1 78.38 53 LYS B O 1
ATOM 2200 N N . GLU B 1 54 ? 4.254 -4.426 10.945 1 78.38 54 GLU B N 1
ATOM 2201 C CA . GLU B 1 54 ? 4.469 -2.982 10.906 1 78.38 54 GLU B CA 1
ATOM 2202 C C . GLU B 1 54 ? 4.27 -2.43 9.5 1 78.38 54 GLU B C 1
ATOM 2204 O O . GLU B 1 54 ? 4.797 -2.98 8.531 1 78.38 54 GLU B O 1
ATOM 2209 N N . VAL B 1 55 ? 3.441 -1.389 9.406 1 75.25 55 VAL B N 1
ATOM 2210 C CA . VAL B 1 55 ? 3.215 -0.807 8.086 1 75.25 55 VAL B CA 1
ATOM 2211 C C . VAL B 1 55 ? 4.012 0.488 7.949 1 75.25 55 VAL B C 1
ATOM 2213 O O . VAL B 1 55 ? 4.266 0.954 6.836 1 75.25 55 VAL B O 1
ATOM 2216 N N . ALA B 1 56 ? 4.285 1.063 9.102 1 74.75 56 ALA B N 1
ATOM 2217 C CA . ALA B 1 56 ? 5.137 2.25 9.07 1 74.75 56 ALA B CA 1
ATOM 2218 C C . ALA B 1 56 ? 6.582 1.883 8.75 1 74.75 56 ALA B C 1
ATOM 2220 O O . ALA B 1 56 ? 7.297 1.351 9.594 1 74.75 56 ALA B O 1
ATOM 2221 N N . THR B 1 57 ? 6.945 1.953 7.531 1 79 57 THR B N 1
ATOM 2222 C CA . THR B 1 57 ? 8.297 1.651 7.082 1 79 57 THR B CA 1
ATOM 2223 C C . THR B 1 57 ? 8.953 2.889 6.477 1 79 57 THR B C 1
ATOM 2225 O O . THR B 1 57 ? 8.266 3.775 5.965 1 79 57 THR B O 1
ATOM 2228 N N . PRO B 1 58 ? 10.25 2.928 6.582 1 82.5 58 PRO B N 1
ATOM 2229 C CA . PRO B 1 58 ? 10.938 4.086 6.012 1 82.5 58 PRO B CA 1
ATOM 2230 C C . PRO B 1 58 ? 10.664 4.266 4.52 1 82.5 58 PRO B C 1
ATOM 2232 O O . PRO B 1 58 ? 10.398 3.289 3.816 1 82.5 58 PRO B O 1
ATOM 2235 N N . LYS B 1 59 ? 10.789 5.438 4.125 1 87.81 59 LYS B N 1
ATOM 2236 C CA . LYS B 1 59 ? 10.523 5.844 2.748 1 87.81 59 LYS B CA 1
ATOM 2237 C C . LYS B 1 59 ? 11.336 5.008 1.763 1 87.81 59 LYS B C 1
ATOM 2239 O O . LYS B 1 59 ? 10.859 4.699 0.667 1 87.81 59 LYS B O 1
ATOM 2244 N N . ALA B 1 60 ? 12.562 4.637 2.109 1 89.69 60 ALA B N 1
ATOM 2245 C CA . ALA B 1 60 ? 13.43 3.873 1.214 1 89.69 60 ALA B CA 1
ATOM 2246 C C . ALA B 1 60 ? 12.789 2.539 0.837 1 89.69 60 ALA B C 1
ATOM 2248 O O . ALA B 1 60 ? 12.859 2.115 -0.319 1 89.69 60 ALA B O 1
ATOM 2249 N N . SER B 1 61 ? 12.234 1.9 1.762 1 90.69 61 SER B N 1
ATOM 2250 C C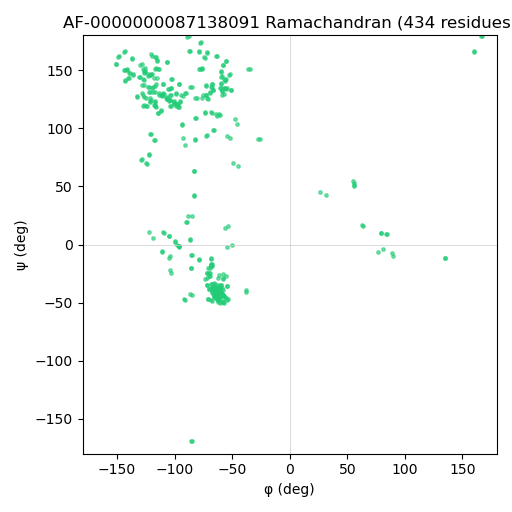A . SER B 1 61 ? 11.555 0.636 1.498 1 90.69 61 SER B CA 1
ATOM 2251 C C . SER B 1 61 ? 10.328 0.842 0.615 1 90.69 61 SER B C 1
ATOM 2253 O O . SER B 1 61 ? 10.023 0.003 -0.233 1 90.69 61 SER B O 1
ATOM 2255 N N . ARG B 1 62 ? 9.664 1.925 0.827 1 91.62 62 ARG B N 1
ATOM 2256 C CA . ARG B 1 62 ? 8.492 2.227 0.007 1 91.62 62 ARG B CA 1
ATOM 2257 C C . ARG B 1 62 ? 8.898 2.523 -1.434 1 91.62 62 ARG B C 1
ATOM 2259 O O . ARG B 1 62 ? 8.164 2.203 -2.369 1 91.62 62 ARG B O 1
ATOM 2266 N N . ALA B 1 63 ? 10.047 3.129 -1.552 1 93.38 63 ALA B N 1
ATOM 2267 C CA . ALA B 1 63 ? 10.547 3.414 -2.895 1 93.38 63 ALA B CA 1
ATOM 2268 C C . ALA B 1 63 ? 10.812 2.123 -3.668 1 93.38 63 ALA B C 1
ATOM 2270 O O . ALA B 1 63 ? 10.531 2.045 -4.867 1 93.38 63 ALA B O 1
ATOM 2271 N N . GLU B 1 64 ? 11.328 1.104 -2.977 1 95.25 64 GLU B N 1
ATOM 2272 C CA . GLU B 1 64 ? 11.523 -0.199 -3.605 1 95.25 64 GLU B CA 1
ATOM 2273 C C . GLU B 1 64 ? 10.195 -0.796 -4.059 1 95.25 64 GLU B C 1
ATOM 2275 O O . GLU B 1 64 ? 10.094 -1.332 -5.164 1 95.25 64 GLU B O 1
ATOM 2280 N N . GLN B 1 65 ? 9.281 -0.694 -3.193 1 95.06 65 GLN B N 1
ATOM 2281 C CA . GLN B 1 65 ? 7.965 -1.243 -3.482 1 95.06 65 GLN B CA 1
ATOM 2282 C C . GLN B 1 65 ? 7.316 -0.529 -4.668 1 95.06 65 GLN B C 1
ATOM 2284 O O . GLN B 1 65 ? 6.766 -1.174 -5.562 1 95.06 65 GLN B O 1
ATOM 2289 N N . ARG B 1 66 ? 7.363 0.79 -4.664 1 96.44 66 ARG B N 1
ATOM 2290 C CA . ARG B 1 66 ? 6.781 1.558 -5.762 1 96.44 66 ARG B CA 1
ATOM 2291 C C . ARG B 1 66 ? 7.453 1.212 -7.086 1 96.44 66 ARG B C 1
ATOM 2293 O O . ARG B 1 66 ? 6.789 1.137 -8.125 1 96.44 66 ARG B O 1
ATOM 2300 N N . GLU B 1 67 ? 8.758 1.012 -7.016 1 97.5 67 GLU B N 1
ATOM 2301 C CA . GLU B 1 67 ? 9.469 0.637 -8.234 1 97.5 67 GLU B CA 1
ATOM 2302 C C . GLU B 1 67 ? 9.023 -0.733 -8.734 1 97.5 67 GLU B C 1
ATOM 2304 O O . GLU B 1 67 ? 8.836 -0.929 -9.938 1 97.5 67 GLU B O 1
ATOM 2309 N N . ALA B 1 68 ? 8.891 -1.676 -7.848 1 98.25 68 ALA B N 1
ATOM 2310 C CA . ALA B 1 68 ? 8.414 -2.998 -8.242 1 98.25 68 ALA B CA 1
ATOM 2311 C C . ALA B 1 68 ? 7.027 -2.916 -8.867 1 98.25 68 ALA B C 1
ATOM 2313 O O . ALA B 1 68 ? 6.758 -3.564 -9.883 1 98.25 68 ALA B O 1
ATOM 2314 N N . ILE B 1 69 ? 6.176 -2.139 -8.281 1 98.12 69 ILE B N 1
ATOM 2315 C CA . ILE B 1 69 ? 4.824 -1.942 -8.797 1 98.12 69 ILE B CA 1
ATOM 2316 C C . ILE B 1 69 ? 4.887 -1.289 -10.18 1 98.12 69 ILE B C 1
ATOM 2318 O O . ILE B 1 69 ? 4.184 -1.706 -11.102 1 98.12 69 ILE B O 1
ATOM 2322 N N . ARG B 1 70 ? 5.691 -0.268 -10.297 1 98.5 70 ARG B N 1
ATOM 2323 C CA . ARG B 1 70 ? 5.859 0.402 -11.586 1 98.5 70 ARG B CA 1
ATOM 2324 C C . ARG B 1 70 ? 6.242 -0.593 -12.68 1 98.5 70 ARG B C 1
ATOM 2326 O O . ARG B 1 70 ? 5.668 -0.579 -13.766 1 98.5 70 ARG B O 1
ATOM 2333 N N . GLN B 1 71 ? 7.203 -1.438 -12.383 1 98.69 71 GLN B N 1
ATOM 2334 C CA . GLN B 1 71 ? 7.68 -2.404 -13.367 1 98.69 71 GLN B CA 1
ATOM 2335 C C . GLN B 1 71 ? 6.566 -3.371 -13.773 1 98.69 71 GLN B C 1
ATOM 2337 O O . GLN B 1 71 ? 6.359 -3.627 -14.961 1 98.69 71 GLN B O 1
ATOM 2342 N N . ALA B 1 72 ? 5.891 -3.896 -12.82 1 98.12 72 ALA B N 1
ATOM 2343 C CA . ALA B 1 72 ? 4.82 -4.855 -13.086 1 98.12 72 ALA B CA 1
ATOM 2344 C C . ALA B 1 72 ? 3.697 -4.215 -13.891 1 98.12 72 ALA B C 1
ATOM 2346 O O . ALA B 1 72 ? 3.203 -4.809 -14.852 1 98.12 72 ALA B O 1
ATOM 2347 N N . GLU B 1 73 ? 3.311 -3.029 -13.5 1 97.44 73 GLU B N 1
ATOM 2348 C CA . GLU B 1 73 ? 2.219 -2.354 -14.195 1 97.44 73 GLU B CA 1
ATOM 2349 C C . GLU B 1 73 ? 2.646 -1.907 -15.586 1 97.44 73 GLU B C 1
ATOM 2351 O O . GLU B 1 73 ? 1.837 -1.897 -16.516 1 97.44 73 GLU B O 1
ATOM 2356 N N . ASN B 1 74 ? 3.881 -1.44 -15.734 1 98.25 74 ASN B N 1
ATOM 2357 C CA . ASN B 1 74 ? 4.375 -1.145 -17.078 1 98.25 74 ASN B CA 1
ATOM 2358 C C . ASN B 1 74 ? 4.312 -2.371 -17.984 1 98.25 74 ASN B C 1
ATOM 2360 O O . ASN B 1 74 ? 3.938 -2.264 -19.156 1 98.25 74 ASN B O 1
ATOM 2364 N N . TRP B 1 75 ? 4.727 -3.502 -17.422 1 98 75 TRP B N 1
ATOM 2365 C CA . TRP B 1 75 ? 4.613 -4.75 -18.172 1 98 75 TRP B CA 1
ATOM 2366 C C . TRP B 1 75 ? 3.176 -4.988 -18.625 1 98 75 TRP B C 1
ATOM 2368 O O . TRP B 1 75 ? 2.926 -5.363 -19.766 1 98 75 TRP B O 1
ATOM 2378 N N . ARG B 1 76 ? 2.273 -4.793 -17.734 1 95.19 76 ARG B N 1
ATOM 2379 C CA . ARG B 1 76 ? 0.862 -4.984 -18.047 1 95.19 76 ARG B CA 1
ATOM 2380 C C . ARG B 1 76 ? 0.437 -4.086 -19.203 1 95.19 76 ARG B C 1
ATOM 2382 O O . ARG B 1 76 ? -0.236 -4.535 -20.141 1 95.19 76 ARG B O 1
ATOM 2389 N N . VAL B 1 77 ? 0.78 -2.814 -19.109 1 94.81 77 VAL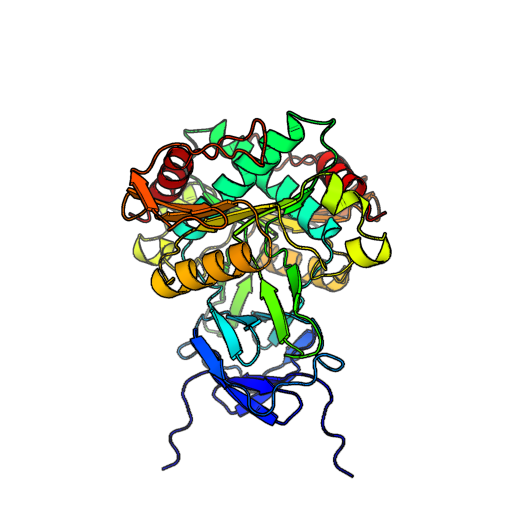 B N 1
ATOM 2390 C CA . VAL B 1 77 ? 0.417 -1.837 -20.141 1 94.81 77 VAL B CA 1
ATOM 2391 C C . VAL B 1 77 ? 1.013 -2.248 -21.484 1 94.81 77 VAL B C 1
ATOM 2393 O O . VAL B 1 77 ? 0.389 -2.061 -22.531 1 94.81 77 VAL B O 1
ATOM 2396 N N . GLN B 1 78 ? 2.17 -2.828 -21.422 1 95.62 78 GLN B N 1
ATOM 2397 C CA . GLN B 1 78 ? 2.865 -3.24 -22.641 1 95.62 78 GLN B CA 1
ATOM 2398 C C . GLN B 1 78 ? 2.291 -4.547 -23.188 1 95.62 78 GLN B C 1
ATOM 2400 O O . GLN B 1 78 ? 2.576 -4.926 -24.328 1 95.62 78 GLN B O 1
ATOM 2405 N N . HIS B 1 79 ? 1.514 -5.211 -22.438 1 94.12 79 HIS B N 1
ATOM 2406 C CA . HIS B 1 79 ? 0.88 -6.465 -22.828 1 94.12 79 HIS B CA 1
ATOM 2407 C C . HIS B 1 79 ? -0.636 -6.387 -22.672 1 94.12 79 HIS B C 1
ATOM 2409 O O . HIS B 1 79 ? -1.226 -7.113 -21.875 1 94.12 79 HIS B O 1
ATOM 2415 N N . PRO B 1 80 ? -1.294 -5.645 -23.469 1 88.5 80 PRO B N 1
ATOM 2416 C CA . PRO B 1 80 ? -2.713 -5.328 -23.281 1 88.5 80 PRO B CA 1
ATOM 2417 C C . PRO B 1 80 ? -3.617 -6.543 -23.484 1 88.5 80 PRO B C 1
ATOM 2419 O O . PRO B 1 80 ? -4.773 -6.535 -23.062 1 88.5 80 PRO B O 1
ATOM 2422 N N . ASN B 1 81 ? -3.131 -7.605 -24.016 1 88.81 81 ASN B N 1
ATOM 2423 C CA . ASN B 1 81 ? -3.963 -8.773 -24.312 1 88.81 81 ASN B CA 1
ATOM 2424 C C . ASN B 1 81 ? -3.871 -9.812 -23.188 1 88.81 81 ASN B C 1
ATOM 2426 O O . ASN B 1 81 ? -4.523 -10.852 -23.266 1 88.81 81 ASN B O 1
ATOM 2430 N N . ILE B 1 82 ? -3.066 -9.453 -22.234 1 85.44 82 ILE B N 1
ATOM 2431 C CA . ILE B 1 82 ? -2.963 -10.391 -21.125 1 85.44 82 ILE B CA 1
ATOM 2432 C C . ILE B 1 82 ? -4.285 -10.438 -20.359 1 85.44 82 ILE B C 1
ATOM 2434 O O . ILE B 1 82 ? -4.957 -9.414 -20.203 1 85.44 82 ILE B O 1
ATOM 2438 N N . ARG B 1 83 ? -4.711 -11.633 -19.969 1 85.81 83 ARG B N 1
ATOM 2439 C CA . ARG B 1 83 ? -5.969 -11.789 -19.234 1 85.81 83 ARG B CA 1
ATOM 2440 C C . ARG B 1 83 ? -5.719 -12.164 -17.781 1 85.81 83 ARG B C 1
ATOM 2442 O O . ARG B 1 83 ? -6.645 -12.539 -17.062 1 85.81 83 ARG B O 1
ATOM 2449 N N . GLY B 1 84 ? -4.543 -12.094 -17.391 1 89.38 84 GLY B N 1
ATOM 2450 C CA . GLY B 1 84 ? -4.215 -12.234 -15.984 1 89.38 84 GLY B CA 1
ATOM 2451 C C . GLY B 1 84 ? -4.34 -10.938 -15.211 1 89.38 84 GLY B C 1
ATOM 2452 O O . GLY B 1 84 ? -4.992 -9.992 -15.672 1 89.38 84 GLY B O 1
ATOM 2453 N N . SER B 1 85 ? -3.85 -10.961 -14.008 1 90.5 85 SER B N 1
ATOM 2454 C CA . SER B 1 85 ? -4 -9.781 -13.164 1 90.5 85 SER B CA 1
ATOM 2455 C C . SER B 1 85 ? -2.77 -9.562 -12.297 1 90.5 85 SER B C 1
ATOM 2457 O O . SER B 1 85 ? -2.141 -10.523 -11.844 1 90.5 85 SER B O 1
ATOM 2459 N N . ILE B 1 86 ? -2.455 -8.305 -12.188 1 94.25 86 ILE B N 1
ATOM 2460 C CA . ILE B 1 86 ? -1.356 -7.906 -11.312 1 94.25 86 ILE B CA 1
ATOM 2461 C C . ILE B 1 86 ? -1.905 -7.492 -9.953 1 94.25 86 ILE B C 1
ATOM 2463 O O . ILE B 1 86 ? -2.957 -6.852 -9.867 1 94.25 86 ILE B O 1
ATOM 2467 N N . GLY B 1 87 ? -1.209 -7.918 -8.922 1 93.31 87 GLY B N 1
ATOM 2468 C CA . GLY B 1 87 ? -1.549 -7.5 -7.57 1 93.31 87 GLY B CA 1
ATOM 2469 C C . GLY B 1 87 ? -0.464 -6.664 -6.914 1 93.31 87 GLY B C 1
ATOM 2470 O O . GLY B 1 87 ? 0.708 -6.762 -7.281 1 93.31 87 GLY B O 1
ATOM 2471 N N . GLY B 1 88 ? -0.863 -5.926 -5.965 1 91.81 88 GLY B N 1
ATOM 2472 C CA . GLY B 1 88 ? -0.013 -5.02 -5.207 1 91.81 88 GLY B CA 1
ATOM 2473 C C . GLY B 1 88 ? -0.794 -4.043 -4.352 1 91.81 88 GLY B C 1
ATOM 2474 O O . GLY B 1 88 ? -2.021 -4.121 -4.273 1 91.81 88 GLY B O 1
ATOM 2475 N N . CYS B 1 89 ? -0.054 -3.223 -3.66 1 87.5 89 CYS B N 1
ATOM 2476 C CA . CYS B 1 89 ? -0.667 -2.193 -2.828 1 87.5 89 CYS B CA 1
ATOM 2477 C C . CYS B 1 89 ? -1.649 -2.809 -1.837 1 87.5 89 CYS B C 1
ATOM 2479 O O . CYS B 1 89 ? -2.809 -2.396 -1.769 1 87.5 89 CYS B O 1
ATOM 2481 N N . LEU B 1 90 ? -1.22 -3.783 -1.133 1 83.75 90 LEU B N 1
ATOM 2482 C CA . LEU B 1 90 ? -1.923 -4.398 -0.013 1 83.75 90 LEU B CA 1
ATOM 2483 C C . LEU B 1 90 ? -3.002 -5.355 -0.509 1 83.75 90 LEU B C 1
ATOM 2485 O O . LEU B 1 90 ? -3.871 -5.77 0.261 1 83.75 90 LEU B O 1
ATOM 2489 N N . GLU B 1 91 ? -3 -5.629 -1.77 1 88.19 91 GLU B N 1
ATOM 2490 C CA . GLU B 1 91 ? -3.889 -6.688 -2.234 1 88.19 91 GLU B CA 1
ATOM 2491 C C . GLU B 1 91 ? -3.574 -8.016 -1.544 1 88.19 91 GLU B C 1
ATOM 2493 O O . GLU B 1 91 ? -2.408 -8.398 -1.422 1 88.19 91 GLU B O 1
ATOM 2498 N N . GLY B 1 92 ? -4.617 -8.609 -1.089 1 85.75 92 GLY B N 1
ATOM 2499 C CA . GLY B 1 92 ? -4.426 -9.836 -0.326 1 85.75 92 GLY B CA 1
ATOM 2500 C C . GLY B 1 92 ? -5.121 -11.031 -0.94 1 85.75 92 GLY B C 1
ATOM 2501 O O . GLY B 1 92 ? -5.953 -10.883 -1.836 1 85.75 92 GLY B O 1
ATOM 2502 N N . TYR B 1 93 ? -4.676 -12.156 -0.457 1 87.69 93 TYR B N 1
ATOM 2503 C CA . TYR B 1 93 ? -5.199 -13.445 -0.896 1 87.69 93 TYR B CA 1
ATOM 2504 C C . TYR B 1 93 ? -5.559 -14.32 0.297 1 87.69 93 TYR B C 1
ATOM 2506 O O . TYR B 1 93 ? -4.914 -14.25 1.347 1 87.69 93 TYR B O 1
ATOM 2514 N N . GLN B 1 94 ? -6.574 -15.008 0.055 1 82.56 94 GLN B N 1
ATOM 2515 C CA . GLN B 1 94 ? -7.027 -15.93 1.095 1 82.56 94 GLN B CA 1
ATOM 2516 C C . GLN B 1 94 ? -7.031 -17.375 0.592 1 82.56 94 GLN B C 1
ATOM 2518 O O . GLN B 1 94 ? -7.516 -17.641 -0.507 1 82.56 94 GLN B O 1
ATOM 2523 N N . ILE B 1 95 ? -6.352 -18.203 1.287 1 76.56 95 ILE B N 1
ATOM 2524 C CA . ILE B 1 95 ? -6.328 -19.625 0.945 1 76.56 95 ILE B CA 1
ATOM 2525 C C . ILE B 1 95 ? -6.938 -20.438 2.08 1 76.56 95 ILE B C 1
ATOM 2527 O O . ILE B 1 95 ? -6.574 -20.266 3.246 1 76.56 95 ILE B O 1
ATOM 2531 N N . ASP B 1 96 ? -7.992 -21.125 1.676 1 67.38 96 ASP B N 1
ATOM 2532 C CA . ASP B 1 96 ? -8.617 -22.016 2.643 1 67.38 96 ASP B CA 1
ATOM 2533 C C . ASP B 1 96 ? -8.055 -23.438 2.518 1 67.38 96 ASP B C 1
ATOM 2535 O O . ASP B 1 96 ? -7.961 -23.969 1.413 1 67.38 96 ASP B O 1
ATOM 2539 N N . ILE B 1 97 ? -7.238 -23.75 3.398 1 58.88 97 ILE B N 1
ATOM 2540 C CA . ILE B 1 97 ? -6.758 -25.125 3.383 1 58.88 97 ILE B CA 1
ATOM 2541 C C . ILE B 1 97 ? -7.84 -26.047 3.934 1 58.88 97 ILE B C 1
ATOM 2543 O O . ILE B 1 97 ? -8.523 -25.719 4.902 1 58.88 97 ILE B O 1
ATOM 2547 N N . PRO B 1 98 ? -8.164 -27.125 3.186 1 55.44 98 PRO B N 1
ATOM 2548 C CA . PRO B 1 98 ? -9.242 -28.078 3.447 1 55.44 98 PRO B CA 1
ATOM 2549 C C . PRO B 1 98 ? -9.43 -28.359 4.938 1 55.44 98 PRO B C 1
ATOM 2551 O O . PRO B 1 98 ? -8.516 -28.125 5.734 1 55.44 98 PRO B O 1
ATOM 2554 N N . PRO B 1 99 ? -10.727 -28.688 5.199 1 50.06 99 PRO B N 1
ATOM 2555 C CA . PRO B 1 99 ? -11.438 -28.906 6.457 1 50.06 99 PRO B CA 1
ATOM 2556 C C . PRO B 1 99 ? -10.586 -29.625 7.504 1 50.06 99 PRO B C 1
ATOM 2558 O O . PRO B 1 99 ? -10.781 -29.422 8.703 1 50.06 99 PRO B O 1
ATOM 2561 N N . SER B 1 100 ? -9.828 -30.578 7.035 1 49.5 100 SER B N 1
ATOM 2562 C CA . SER B 1 100 ? -9.234 -31.281 8.172 1 49.5 100 SER B CA 1
ATOM 2563 C C . SER B 1 100 ? -8.43 -30.312 9.047 1 49.5 100 SER B C 1
ATOM 2565 O O . SER B 1 100 ? -8.258 -30.547 10.242 1 49.5 100 SER B O 1
ATOM 2567 N N . GLN B 1 101 ? -8 -29.328 8.516 1 50.22 101 GLN B N 1
ATOM 2568 C CA . GLN B 1 101 ? -7.203 -28.438 9.359 1 50.22 101 GLN B CA 1
ATOM 2569 C C . GLN B 1 101 ? -7.801 -27.031 9.406 1 50.22 101 GLN B C 1
ATOM 2571 O O . GLN B 1 101 ? -7.426 -26.219 10.258 1 50.22 101 GLN B O 1
ATOM 2576 N N . SER B 1 102 ? -9.078 -26.891 8.867 1 51.84 102 SER B N 1
ATOM 2577 C CA . SER B 1 102 ? -9.875 -25.672 8.906 1 51.84 102 SER B CA 1
ATOM 2578 C C . SER B 1 102 ? -8.984 -24.422 9.008 1 51.84 102 SER B C 1
ATOM 2580 O O . SER B 1 102 ? -9.086 -23.672 9.969 1 51.84 102 SER B O 1
ATOM 2582 N N . HIS B 1 103 ? -7.828 -24.391 8.109 1 61.03 103 HIS B N 1
ATOM 2583 C CA . HIS B 1 103 ? -6.91 -23.266 8.25 1 61.03 103 HIS B CA 1
ATOM 2584 C C . HIS B 1 103 ? -7.086 -22.266 7.117 1 61.03 103 HIS B C 1
ATOM 2586 O O . HIS B 1 103 ? -7.418 -22.641 5.992 1 61.03 103 HIS B O 1
ATOM 2592 N N . ARG B 1 104 ? -7.352 -21.062 7.562 1 69.75 104 ARG B N 1
ATOM 2593 C CA . ARG B 1 104 ? -7.367 -19.969 6.602 1 69.75 104 ARG B CA 1
ATOM 2594 C C . ARG B 1 104 ? -6.102 -19.125 6.711 1 69.75 104 ARG B C 1
ATOM 2596 O O . ARG B 1 104 ? -5.652 -18.812 7.816 1 69.75 104 ARG B O 1
ATOM 2603 N N . TYR B 1 105 ? -5.484 -19.062 5.516 1 74.94 105 TYR B N 1
ATOM 2604 C CA . TYR B 1 105 ? -4.297 -18.219 5.453 1 74.94 105 TYR B CA 1
ATOM 2605 C C . TYR B 1 105 ? -4.555 -16.984 4.598 1 74.94 105 TYR B C 1
ATOM 2607 O O . TYR B 1 105 ? -5.211 -17.062 3.559 1 74.94 105 TYR B O 1
ATOM 2615 N N . GLN B 1 106 ? -4.242 -15.891 5.191 1 77.81 106 GLN B N 1
ATOM 2616 C CA . GLN B 1 106 ? -4.25 -14.656 4.414 1 77.81 106 GLN B CA 1
ATOM 2617 C C . GLN B 1 106 ? -2.828 -14.195 4.109 1 77.81 106 GLN B C 1
ATOM 2619 O O . GLN B 1 106 ? -1.94 -14.297 4.961 1 77.81 106 GLN B O 1
ATOM 2624 N N . PHE B 1 107 ? -2.652 -13.836 2.85 1 78 107 PHE B N 1
ATOM 2625 C CA . PHE B 1 107 ? -1.34 -13.422 2.371 1 78 107 PHE B CA 1
ATOM 2626 C C . PHE B 1 107 ? -1.428 -12.07 1.661 1 78 107 PHE B C 1
ATOM 2628 O O . PHE B 1 107 ? -2.33 -11.852 0.853 1 78 107 PHE B O 1
ATOM 2635 N N . ILE B 1 108 ? -0.53 -11.172 2.068 1 87.44 108 ILE B N 1
ATOM 2636 C CA . ILE B 1 108 ? -0.417 -9.906 1.355 1 87.44 108 ILE B CA 1
ATOM 2637 C C . ILE B 1 108 ? 1.003 -9.742 0.817 1 87.44 108 ILE B C 1
ATOM 2639 O O . ILE B 1 108 ? 1.898 -9.297 1.537 1 87.44 108 ILE B O 1
ATOM 2643 N N . PRO B 1 109 ? 1.229 -10.109 -0.423 1 91.88 109 PRO B N 1
ATOM 2644 C CA . PRO B 1 109 ? 2.551 -9.891 -1.016 1 91.88 109 PRO B CA 1
ATOM 2645 C C . PRO B 1 109 ? 2.768 -8.438 -1.458 1 91.88 109 PRO B C 1
ATOM 2647 O O . PRO B 1 109 ? 1.812 -7.664 -1.533 1 91.88 109 PRO B O 1
ATOM 2650 N N . ASP B 1 110 ? 4.031 -8.094 -1.734 1 93.94 110 ASP B N 1
ATOM 2651 C CA . ASP B 1 110 ? 4.32 -6.766 -2.26 1 93.94 110 ASP B CA 1
ATOM 2652 C C . ASP B 1 110 ? 3.84 -6.629 -3.701 1 93.94 110 ASP B C 1
ATOM 2654 O O . ASP B 1 110 ? 3.25 -5.609 -4.07 1 93.94 110 ASP B O 1
ATOM 2658 N N . VAL B 1 111 ? 4.125 -7.559 -4.492 1 96.56 111 VAL B N 1
ATOM 2659 C CA . VAL B 1 111 ? 3.643 -7.664 -5.863 1 96.56 111 VAL B CA 1
ATOM 2660 C C . VAL B 1 111 ? 3.277 -9.109 -6.172 1 96.56 111 VAL B C 1
ATOM 2662 O O . VAL B 1 111 ? 3.883 -10.039 -5.633 1 96.56 111 VAL B O 1
ATOM 2665 N N . SER B 1 112 ? 2.285 -9.258 -7.008 1 95.81 112 SER B N 1
ATOM 2666 C CA . SER B 1 112 ? 1.884 -10.609 -7.383 1 95.81 112 SER B CA 1
ATOM 2667 C C . SER B 1 112 ? 1.331 -10.648 -8.805 1 95.81 112 SER B C 1
ATOM 2669 O O . SER B 1 112 ? 0.994 -9.609 -9.367 1 95.81 112 SER B O 1
ATOM 2671 N N . TYR B 1 113 ? 1.312 -11.812 -9.336 1 95.94 113 TYR B N 1
ATOM 2672 C CA . TYR B 1 113 ? 0.731 -12.055 -10.656 1 95.94 113 TYR B CA 1
ATOM 2673 C C . TYR B 1 113 ? -0.195 -13.266 -10.625 1 95.94 113 TYR B C 1
ATOM 2675 O O . TYR B 1 113 ? 0.172 -14.328 -10.102 1 95.94 113 TYR B O 1
ATOM 2683 N N . ILE B 1 114 ? -1.357 -13.062 -11.078 1 93.06 114 ILE B N 1
ATOM 2684 C CA . ILE B 1 114 ? -2.346 -14.109 -11.289 1 93.06 114 ILE B CA 1
ATOM 2685 C C . ILE B 1 114 ? -2.5 -14.391 -12.781 1 93.06 114 ILE B C 1
ATOM 2687 O O . ILE B 1 114 ? -2.787 -13.477 -13.562 1 93.06 114 ILE B O 1
ATOM 2691 N N . ASP B 1 115 ? -2.338 -15.602 -13.156 1 92.75 115 ASP B N 1
ATOM 2692 C CA . ASP B 1 115 ? -2.42 -15.898 -14.578 1 92.75 115 ASP B CA 1
ATOM 2693 C C . ASP B 1 115 ? -3.873 -15.953 -15.047 1 92.75 115 ASP B C 1
ATOM 2695 O O . ASP B 1 115 ? -4.797 -15.867 -14.234 1 92.75 115 ASP B O 1
ATOM 2699 N N . GLU B 1 116 ? -4.023 -16.078 -16.344 1 91.56 116 GLU B N 1
ATOM 2700 C CA . GLU B 1 116 ? -5.34 -16.031 -16.969 1 91.56 116 GLU B CA 1
ATOM 2701 C C . GLU B 1 116 ? -6.23 -17.172 -16.469 1 91.56 116 GLU B C 1
ATOM 2703 O O . GLU B 1 116 ? -7.41 -16.953 -16.203 1 91.56 116 GLU B O 1
ATOM 2708 N N . ARG B 1 117 ? -5.711 -18.312 -16.438 1 91.25 117 ARG B N 1
ATOM 2709 C CA . ARG B 1 117 ? -6.488 -19.484 -16.031 1 91.25 117 ARG B CA 1
ATOM 2710 C C . ARG B 1 117 ? -7.07 -19.297 -14.633 1 91.25 117 ARG B C 1
ATOM 2712 O O . ARG B 1 117 ? -8.258 -19.547 -14.414 1 91.25 117 ARG B O 1
ATOM 2719 N N . THR B 1 118 ? -6.23 -18.922 -13.75 1 90.25 118 THR B N 1
ATOM 2720 C CA . THR B 1 118 ? -6.664 -18.719 -12.367 1 90.25 118 THR B CA 1
ATOM 2721 C C . THR B 1 118 ? -7.66 -17.562 -12.281 1 90.25 118 THR B C 1
ATOM 2723 O O . THR B 1 118 ? -8.688 -17.672 -11.609 1 90.25 118 THR B O 1
ATOM 2726 N N . TRP B 1 119 ? -7.395 -16.469 -12.945 1 91.19 119 TRP B N 1
ATOM 2727 C CA . TRP B 1 119 ? -8.234 -15.273 -12.891 1 91.19 119 TRP B CA 1
ATOM 2728 C C . TRP B 1 119 ? -9.609 -15.547 -13.484 1 91.19 119 TRP B C 1
ATOM 2730 O O . TRP B 1 119 ? -10.625 -15.125 -12.93 1 91.19 119 TRP B O 1
ATOM 2740 N N . SER B 1 120 ? -9.672 -16.25 -14.586 1 89.94 120 SER B N 1
ATOM 2741 C CA . SER B 1 120 ? -10.93 -16.516 -15.281 1 89.94 120 SER B CA 1
ATOM 2742 C C . SER B 1 120 ? -11.836 -17.438 -14.469 1 89.94 120 SER B C 1
ATOM 2744 O O . SER B 1 120 ? -13.047 -17.453 -14.68 1 89.94 120 SER B O 1
ATOM 2746 N N . ARG B 1 121 ? -11.297 -18.094 -13.555 1 90.75 121 ARG B N 1
ATOM 2747 C CA . ARG B 1 121 ? -12.07 -19.047 -12.758 1 90.75 121 ARG B CA 1
ATOM 2748 C C . ARG B 1 121 ? -12.758 -18.359 -11.586 1 90.75 121 ARG B C 1
ATOM 2750 O O . ARG B 1 121 ? -13.672 -18.922 -10.984 1 90.75 121 ARG B O 1
ATOM 2757 N N . LEU B 1 122 ? -12.266 -17.219 -11.242 1 89.81 122 LEU B N 1
ATOM 2758 C CA . LEU B 1 122 ? -12.914 -16.469 -10.172 1 89.81 122 LEU B CA 1
ATOM 2759 C C . LEU B 1 122 ? -14.234 -15.883 -10.656 1 89.81 122 LEU B C 1
ATOM 2761 O O . LEU B 1 122 ? -14.312 -15.336 -11.766 1 89.81 122 LEU B O 1
ATOM 2765 N N . SER B 1 123 ? -15.273 -15.992 -9.789 1 90.12 123 SER B N 1
ATOM 2766 C CA . SER B 1 123 ? -16.547 -15.328 -10.086 1 90.12 123 SER B CA 1
ATOM 2767 C C . SER B 1 123 ? -16.422 -13.82 -9.914 1 90.12 123 SER B C 1
ATOM 2769 O O . SER B 1 123 ? -15.477 -13.328 -9.297 1 90.12 123 SER B O 1
ATOM 2771 N N . ASP B 1 124 ? -17.406 -13.109 -10.445 1 85.44 124 ASP B N 1
ATOM 2772 C CA . ASP B 1 124 ? -17.422 -11.664 -10.281 1 85.44 124 ASP B CA 1
ATOM 2773 C C . ASP B 1 124 ? -17.484 -11.273 -8.805 1 85.44 124 ASP B C 1
ATOM 2775 O O . ASP B 1 124 ? -16.859 -10.305 -8.391 1 85.44 124 ASP B O 1
ATOM 2779 N N . GLU B 1 125 ? -18.219 -12.055 -8.094 1 85.44 125 GLU B N 1
ATOM 2780 C CA . GLU B 1 125 ? -18.328 -11.812 -6.656 1 85.44 125 GLU B CA 1
ATOM 2781 C C . GLU B 1 125 ? -16.984 -12.023 -5.965 1 85.44 125 GLU B C 1
ATOM 2783 O O . GLU B 1 125 ? -16.594 -11.234 -5.102 1 85.44 125 GLU B O 1
ATOM 2788 N N . GLU B 1 126 ? -16.266 -13.055 -6.359 1 85.88 126 GLU B N 1
ATOM 2789 C CA . GLU B 1 126 ? -14.961 -13.367 -5.785 1 85.88 126 GLU B CA 1
ATOM 2790 C C . GLU B 1 126 ? -13.938 -12.289 -6.137 1 85.88 126 GLU B C 1
ATOM 2792 O O . GLU B 1 126 ? -13.094 -11.93 -5.305 1 85.88 126 GLU B O 1
ATOM 2797 N N . LYS B 1 127 ? -14.023 -11.781 -7.301 1 84.88 127 LYS B N 1
ATOM 2798 C CA . LYS B 1 127 ? -13.109 -10.742 -7.773 1 84.88 127 LYS B CA 1
ATOM 2799 C C . LYS B 1 127 ? -13.312 -9.438 -7.008 1 84.88 127 LYS B C 1
ATOM 2801 O O . LYS B 1 127 ? -12.438 -8.57 -7.008 1 84.88 127 LYS B O 1
ATOM 2806 N N . CYS B 1 128 ? -14.43 -9.289 -6.324 1 80.44 128 CYS B N 1
ATOM 2807 C CA . CYS B 1 128 ? -14.75 -8.07 -5.59 1 80.44 128 CYS B CA 1
ATOM 2808 C C . CYS B 1 128 ? -14.367 -8.195 -4.121 1 80.44 128 CYS B C 1
ATOM 2810 O O . CYS B 1 128 ? -14.461 -7.23 -3.365 1 80.44 128 CYS B O 1
ATOM 2812 N N . LYS B 1 129 ? -13.875 -9.312 -3.799 1 78.5 129 LYS B N 1
ATOM 2813 C CA . LYS B 1 129 ? -13.469 -9.508 -2.41 1 78.5 129 LYS B CA 1
ATOM 2814 C C . LYS B 1 129 ? -12.148 -8.797 -2.121 1 78.5 129 LYS B C 1
ATOM 2816 O O . LYS B 1 129 ? -11.312 -8.648 -3.012 1 78.5 129 LYS B O 1
ATOM 2821 N N . ALA B 1 130 ? -12.016 -8.398 -0.85 1 75.12 130 ALA B N 1
ATOM 2822 C CA . ALA B 1 130 ? -10.789 -7.73 -0.43 1 75.12 130 ALA B CA 1
ATOM 2823 C C . ALA B 1 130 ? -9.602 -8.688 -0.474 1 75.12 130 ALA B C 1
ATOM 2825 O O . ALA B 1 130 ? -8.477 -8.281 -0.786 1 75.12 130 ALA B O 1
ATOM 2826 N N . TYR B 1 131 ? -9.883 -9.875 -0.118 1 83.81 131 TYR B N 1
ATOM 2827 C CA . TYR B 1 131 ? -8.898 -10.953 -0.251 1 83.81 131 TYR B CA 1
ATOM 2828 C C . TYR B 1 131 ? -9.359 -11.984 -1.271 1 83.81 131 TYR B C 1
ATOM 2830 O O . TYR B 1 131 ? -10.344 -12.695 -1.045 1 83.81 131 TYR B O 1
ATOM 2838 N N . LEU B 1 132 ? -8.641 -12.023 -2.305 1 88.19 132 LEU B N 1
ATOM 2839 C CA . LEU B 1 132 ? -9.023 -12.906 -3.404 1 88.19 132 LEU B CA 1
ATOM 2840 C C . LEU B 1 132 ? -8.844 -14.367 -3.016 1 88.19 132 LEU B C 1
ATOM 2842 O O . LEU B 1 132 ? -7.801 -14.75 -2.477 1 88.19 132 LEU B O 1
ATOM 2846 N N . PRO B 1 133 ? -9.867 -15.164 -3.256 1 87.25 133 PRO B N 1
ATOM 2847 C CA . PRO B 1 133 ? -9.773 -16.594 -2.908 1 87.25 133 PRO B CA 1
ATOM 2848 C C . PRO B 1 133 ? -9.062 -17.406 -3.975 1 87.25 133 PRO B C 1
ATOM 2850 O O . PRO B 1 133 ? -9.648 -18.328 -4.547 1 87.25 133 PRO B O 1
ATOM 2853 N N . CYS B 1 134 ? -7.824 -17.156 -4.234 1 83.31 134 CYS B N 1
ATOM 2854 C CA . CYS B 1 134 ? -7.059 -17.922 -5.211 1 83.31 134 CYS B CA 1
ATOM 2855 C C . CYS B 1 134 ? -5.578 -17.953 -4.848 1 83.31 134 CYS B C 1
ATOM 2857 O O . CYS B 1 134 ? -5.137 -17.203 -3.982 1 83.31 134 CYS B O 1
ATOM 2859 N N . VAL B 1 135 ? -5.016 -19.062 -5.402 1 76.75 135 VAL B N 1
ATOM 2860 C CA . VAL B 1 135 ? -3.568 -19.141 -5.25 1 76.75 135 VAL B CA 1
ATOM 2861 C C . VAL B 1 135 ? -2.885 -18.469 -6.438 1 76.75 135 VAL B C 1
ATOM 2863 O O . VAL B 1 135 ? -3.271 -18.688 -7.59 1 76.75 135 VAL B O 1
ATOM 2866 N N . ARG B 1 136 ? -1.96 -17.609 -6.148 1 71.06 136 ARG B N 1
ATOM 2867 C CA . ARG B 1 136 ? -1.212 -16.828 -7.133 1 71.06 136 ARG B CA 1
ATOM 2868 C C . ARG B 1 136 ? -0.193 -17.703 -7.859 1 71.06 136 ARG B C 1
ATOM 2870 O O . ARG B 1 136 ? 0.206 -18.75 -7.348 1 71.06 136 ARG B O 1
ATOM 2877 N N . VAL B 1 137 ? 0.169 -17.172 -8.953 1 80.94 137 VAL B N 1
ATOM 2878 C CA . VAL B 1 137 ? 1.181 -17.875 -9.734 1 80.94 137 VAL B CA 1
ATOM 2879 C C . VAL B 1 137 ? 2.572 -17.391 -9.328 1 80.94 137 VAL B C 1
ATOM 2881 O O . VAL B 1 137 ? 3.471 -18.203 -9.086 1 80.94 137 VAL B O 1
ATOM 2884 N N . VAL B 1 138 ? 2.725 -16.109 -9.266 1 95.06 138 VAL B N 1
ATOM 2885 C CA . VAL B 1 138 ? 4.012 -15.547 -8.875 1 95.06 138 VAL B CA 1
ATOM 2886 C C . VAL B 1 138 ? 3.82 -14.57 -7.719 1 95.06 138 VAL B C 1
ATOM 2888 O O . VAL B 1 138 ? 2.879 -13.773 -7.723 1 95.06 138 VAL B O 1
ATOM 2891 N N . LEU B 1 139 ? 4.711 -14.625 -6.727 1 95.12 139 LEU B N 1
ATOM 2892 C CA . LEU B 1 139 ? 4.719 -13.656 -5.641 1 95.12 139 LEU B CA 1
ATOM 2893 C C . LEU B 1 139 ? 6.098 -13.031 -5.48 1 95.12 139 LEU B C 1
ATOM 2895 O O . LEU B 1 139 ? 7.113 -13.711 -5.617 1 95.12 139 LEU B O 1
ATOM 2899 N N . ILE B 1 140 ? 6.117 -11.766 -5.195 1 96.94 140 ILE B N 1
ATOM 2900 C CA . ILE B 1 140 ? 7.34 -11 -4.949 1 96.94 140 ILE B CA 1
ATOM 2901 C C . ILE B 1 140 ? 7.262 -10.328 -3.58 1 96.94 140 ILE B C 1
ATOM 2903 O O . ILE B 1 140 ? 6.32 -9.586 -3.301 1 96.94 140 ILE B O 1
ATOM 2907 N N . GLU B 1 141 ? 8.172 -10.664 -2.721 1 96 141 GLU B N 1
ATOM 2908 C CA . GLU B 1 141 ? 8.344 -10.016 -1.426 1 96 141 GLU B CA 1
ATOM 2909 C C . GLU B 1 141 ? 9.625 -9.188 -1.391 1 96 141 GLU B C 1
ATOM 2911 O O . GLU B 1 141 ? 10.656 -9.602 -1.934 1 96 141 GLU B O 1
ATOM 2916 N N . LEU B 1 142 ? 9.523 -8.062 -0.822 1 96 142 LEU B N 1
ATOM 2917 C CA . LEU B 1 142 ? 10.68 -7.184 -0.664 1 96 142 LEU B CA 1
ATOM 2918 C C . LEU B 1 142 ? 11.094 -7.086 0.801 1 96 142 LEU B C 1
ATOM 2920 O O . LEU B 1 142 ? 10.258 -6.836 1.671 1 96 142 LEU B O 1
ATOM 2924 N N . MET B 1 143 ? 12.32 -7.328 1.054 1 92.81 143 MET B N 1
ATOM 2925 C CA . MET B 1 143 ? 12.859 -7.145 2.398 1 92.81 143 MET B CA 1
ATOM 2926 C C . MET B 1 143 ? 12.883 -5.668 2.777 1 92.81 143 MET B C 1
ATOM 2928 O O . MET B 1 143 ? 13.555 -4.867 2.121 1 92.81 143 MET B O 1
ATOM 2932 N N . SER B 1 144 ? 12.07 -5.34 3.748 1 85.81 144 SER B N 1
ATOM 2933 C CA . SER B 1 144 ? 12.125 -3.969 4.246 1 85.81 144 SER B CA 1
ATOM 2934 C C . SER B 1 144 ? 13.164 -3.82 5.352 1 85.81 144 SER B C 1
ATOM 2936 O O . SER B 1 144 ? 13.773 -4.805 5.773 1 85.81 144 SER B O 1
ATOM 2938 N N . ALA B 1 145 ? 13.305 -2.568 5.871 1 78.75 145 ALA B N 1
ATOM 2939 C CA . ALA B 1 145 ? 14.258 -2.289 6.941 1 78.75 145 ALA B CA 1
ATOM 2940 C C . ALA B 1 145 ? 13.828 -2.957 8.242 1 78.75 145 ALA B C 1
ATOM 2942 O O . ALA B 1 145 ? 14.656 -3.195 9.125 1 78.75 145 ALA B O 1
ATOM 2943 N N . THR B 1 146 ? 12.531 -3.352 8.336 1 75.88 146 THR B N 1
ATOM 2944 C CA . THR B 1 146 ? 12.031 -3.863 9.609 1 75.88 146 THR B CA 1
ATOM 2945 C C . THR B 1 146 ? 11.727 -5.355 9.508 1 75.88 146 THR B C 1
ATOM 2947 O O . THR B 1 146 ? 11.477 -6.016 10.523 1 75.88 146 THR B O 1
ATOM 2950 N N . ASP B 1 147 ? 11.852 -5.859 8.336 1 83.38 147 ASP B N 1
ATOM 2951 C CA . ASP B 1 147 ? 11.508 -7.266 8.133 1 83.38 147 ASP B CA 1
ATOM 2952 C C . ASP B 1 147 ? 12.633 -8.18 8.617 1 83.38 147 ASP B C 1
ATOM 2954 O O . ASP B 1 147 ? 13.805 -7.789 8.609 1 83.38 147 ASP B O 1
ATOM 2958 N N . LYS B 1 148 ? 12.164 -9.328 9.016 1 84.88 148 LYS B N 1
ATOM 2959 C CA . LYS B 1 148 ? 13.102 -10.422 9.266 1 84.88 148 LYS B CA 1
ATOM 2960 C C . LYS B 1 148 ? 13.086 -11.43 8.125 1 84.88 148 LYS B C 1
ATOM 2962 O O . LYS B 1 148 ? 12.016 -11.812 7.641 1 84.88 148 LYS B O 1
ATOM 2967 N N . MET B 1 149 ? 14.297 -11.828 7.703 1 89.25 149 MET B N 1
ATOM 2968 C CA . MET B 1 149 ? 14.422 -12.719 6.555 1 89.25 149 MET B CA 1
ATOM 2969 C C . MET B 1 149 ? 13.719 -14.047 6.816 1 89.25 149 MET B C 1
ATOM 2971 O O . MET B 1 149 ? 13.031 -14.57 5.938 1 89.25 149 MET B O 1
ATOM 2975 N N . GLU B 1 150 ? 13.875 -14.562 8.023 1 88.12 150 GLU B N 1
ATOM 2976 C CA . GLU B 1 150 ? 13.266 -15.844 8.367 1 88.12 150 GLU B CA 1
ATOM 2977 C C . GLU B 1 150 ? 11.75 -15.805 8.172 1 88.12 150 GLU B C 1
ATOM 2979 O O . GLU B 1 150 ? 11.156 -16.781 7.707 1 88.12 150 GLU B O 1
ATOM 2984 N N . TYR B 1 151 ? 11.227 -14.75 8.508 1 85.06 151 TYR B N 1
ATOM 2985 C CA . TYR B 1 151 ? 9.781 -14.594 8.367 1 85.06 151 TYR B CA 1
ATOM 2986 C C . TYR B 1 151 ? 9.383 -14.57 6.898 1 85.06 151 TYR B C 1
ATOM 2988 O O . TYR B 1 151 ? 8.438 -15.25 6.496 1 85.06 151 TYR B O 1
ATOM 2996 N N . LEU B 1 152 ? 10.07 -13.773 6.113 1 89.56 152 LEU B N 1
ATOM 2997 C CA . LEU B 1 152 ? 9.719 -13.656 4.703 1 89.56 152 LEU B CA 1
ATOM 2998 C C . LEU B 1 152 ? 9.93 -14.984 3.979 1 89.56 152 LEU B C 1
ATOM 3000 O O . LEU B 1 152 ? 9.125 -15.367 3.127 1 89.56 152 LEU B O 1
ATOM 3004 N N . GLN B 1 153 ? 10.969 -15.695 4.344 1 89.69 153 GLN B N 1
ATOM 3005 C CA . GLN B 1 153 ? 11.219 -17 3.727 1 89.69 153 GLN B CA 1
ATOM 3006 C C . GLN B 1 153 ? 10.117 -18 4.078 1 89.69 153 GLN B C 1
ATOM 3008 O O . GLN B 1 153 ? 9.656 -18.75 3.217 1 89.69 153 GLN B O 1
ATOM 3013 N N . ALA B 1 154 ? 9.758 -18 5.316 1 86.69 154 ALA B N 1
ATOM 3014 C CA . ALA B 1 154 ? 8.664 -18.875 5.738 1 86.69 154 ALA B CA 1
ATOM 3015 C C . ALA B 1 154 ? 7.363 -18.516 5.023 1 86.69 154 ALA B C 1
ATOM 3017 O O . ALA B 1 154 ? 6.602 -19.391 4.629 1 86.69 154 ALA B O 1
ATOM 3018 N N . LYS B 1 155 ? 7.16 -17.234 4.926 1 86 155 LYS B N 1
ATOM 3019 C CA . LYS B 1 155 ? 5.957 -16.734 4.262 1 86 155 LYS B CA 1
ATOM 3020 C C . LYS B 1 155 ? 5.914 -17.188 2.803 1 86 155 LYS B C 1
ATOM 3022 O O . LYS B 1 155 ? 4.91 -17.734 2.35 1 86 155 LYS B O 1
ATOM 3027 N N . VAL B 1 156 ? 6.98 -17 2.045 1 90.56 156 VAL B N 1
ATOM 3028 C CA . VAL B 1 156 ? 7.027 -17.344 0.628 1 90.56 156 VAL B CA 1
ATOM 3029 C C . VAL B 1 156 ? 6.934 -18.859 0.463 1 90.56 156 VAL B C 1
ATOM 3031 O O . VAL B 1 156 ? 6.266 -19.344 -0.45 1 90.56 156 VAL B O 1
ATOM 3034 N N . THR B 1 157 ? 7.57 -19.578 1.368 1 88.56 157 THR B N 1
ATOM 3035 C CA . THR B 1 157 ? 7.496 -21.047 1.342 1 88.56 157 THR B CA 1
ATOM 3036 C C . THR B 1 157 ? 6.055 -21.516 1.513 1 88.56 157 THR B C 1
ATOM 3038 O O . THR B 1 157 ? 5.602 -22.406 0.804 1 88.56 157 THR B O 1
ATOM 3041 N N . LYS B 1 158 ? 5.422 -20.922 2.371 1 84 158 LYS B N 1
ATOM 3042 C CA . LYS B 1 158 ? 4.023 -21.25 2.605 1 84 158 LYS B CA 1
ATOM 3043 C C . LYS B 1 158 ? 3.184 -21.031 1.352 1 84 158 LYS B C 1
ATOM 3045 O O . LYS B 1 158 ? 2.309 -21.828 1.029 1 84 158 LYS B O 1
ATOM 3050 N N . TYR B 1 159 ? 3.459 -19.938 0.651 1 85.69 159 TYR B N 1
ATOM 3051 C CA . TYR B 1 159 ? 2.719 -19.625 -0.565 1 85.69 159 TYR B CA 1
ATOM 3052 C C . TYR B 1 159 ? 2.992 -20.656 -1.655 1 85.69 159 TYR B C 1
ATOM 3054 O O . TYR B 1 159 ? 2.066 -21.109 -2.332 1 85.69 159 TYR B O 1
ATOM 3062 N N . VAL B 1 160 ? 4.191 -20.984 -1.739 1 87.81 160 VAL B N 1
ATOM 3063 C CA . VAL B 1 160 ? 4.59 -21.938 -2.766 1 87.81 160 VAL B CA 1
ATOM 3064 C C . VAL B 1 160 ? 3.988 -23.312 -2.459 1 87.81 160 VAL B C 1
ATOM 3066 O O . VAL B 1 160 ? 3.475 -23.984 -3.354 1 87.81 160 VAL B O 1
ATOM 3069 N N . ASN B 1 161 ? 3.943 -23.625 -1.204 1 84.31 161 ASN B N 1
ATOM 3070 C CA . ASN B 1 161 ? 3.354 -24.891 -0.792 1 84.31 161 ASN B CA 1
ATOM 3071 C C . ASN B 1 161 ? 1.841 -24.891 -0.994 1 84.31 161 ASN B C 1
ATOM 3073 O O . ASN B 1 161 ? 1.242 -25.953 -1.204 1 84.31 161 ASN B O 1
ATOM 3077 N N . ALA B 1 162 ? 1.316 -23.703 -0.993 1 82.44 162 ALA B N 1
ATOM 3078 C CA . ALA B 1 162 ? -0.13 -23.594 -1.155 1 82.44 162 ALA B CA 1
ATOM 3079 C C . ALA B 1 162 ? -0.518 -23.594 -2.631 1 82.44 162 ALA B C 1
ATOM 3081 O O . ALA B 1 162 ? -1.702 -23.656 -2.969 1 82.44 162 ALA B O 1
ATOM 3082 N N . GLY B 1 163 ? 0.506 -23.5 -3.502 1 84.5 163 GLY B N 1
ATOM 3083 C CA . GLY B 1 163 ? 0.157 -23.672 -4.902 1 84.5 163 GLY B CA 1
ATOM 3084 C C . GLY B 1 163 ? 0.807 -22.641 -5.805 1 84.5 163 GLY B C 1
ATOM 3085 O O . GLY B 1 163 ? 0.72 -22.734 -7.031 1 84.5 163 GLY B O 1
ATOM 3086 N N . ALA B 1 164 ? 1.389 -21.594 -5.188 1 89 164 ALA B N 1
ATOM 3087 C CA . ALA B 1 164 ? 2.129 -20.656 -6.035 1 89 164 ALA B CA 1
ATOM 3088 C C . ALA B 1 164 ? 3.254 -21.375 -6.781 1 89 164 ALA B C 1
ATOM 3090 O O . ALA B 1 164 ? 3.889 -22.281 -6.242 1 89 164 ALA B O 1
ATOM 3091 N N . ARG B 1 165 ? 3.523 -20.969 -7.973 1 92.12 165 ARG B N 1
ATOM 3092 C CA . ARG B 1 165 ? 4.516 -21.656 -8.797 1 92.12 165 ARG B CA 1
ATOM 3093 C C . ARG B 1 165 ? 5.918 -21.125 -8.516 1 92.12 165 ARG B C 1
ATOM 3095 O O . ARG B 1 165 ? 6.883 -21.891 -8.492 1 92.12 165 ARG B O 1
ATOM 3102 N N . GLU B 1 166 ? 5.977 -19.797 -8.406 1 94.69 166 GLU B N 1
ATOM 3103 C CA . GLU B 1 166 ? 7.262 -19.156 -8.164 1 94.69 166 GLU B CA 1
ATOM 3104 C C . GLU B 1 166 ? 7.125 -18 -7.18 1 94.69 166 GLU B C 1
ATOM 3106 O O . GLU B 1 166 ? 6.113 -17.297 -7.176 1 94.69 166 GLU B O 1
ATOM 3111 N N . GLY B 1 167 ? 8.133 -17.844 -6.332 1 95.56 167 GLY B N 1
ATOM 3112 C CA . GLY B 1 167 ? 8.234 -16.703 -5.422 1 95.56 167 GLY B CA 1
ATOM 3113 C C . GLY B 1 167 ? 9.656 -16.188 -5.277 1 95.56 167 GLY B C 1
ATOM 3114 O O . GLY B 1 167 ? 10.617 -16.953 -5.43 1 95.56 167 GLY B O 1
ATOM 3115 N N . VAL B 1 168 ? 9.742 -14.945 -5.012 1 96.75 168 VAL B N 1
ATOM 3116 C CA . VAL B 1 168 ? 11.078 -14.398 -4.762 1 96.75 168 VAL B CA 1
ATOM 3117 C C . VAL B 1 168 ? 11.031 -13.469 -3.551 1 96.75 168 VAL B C 1
ATOM 3119 O O . VAL B 1 168 ? 10.008 -12.852 -3.273 1 96.75 168 VAL B O 1
ATOM 3122 N N . VAL B 1 169 ? 12.07 -13.438 -2.803 1 97.19 169 VAL B N 1
ATOM 3123 C CA . VAL B 1 169 ? 12.352 -12.422 -1.798 1 97.19 169 VAL B CA 1
ATOM 3124 C C . VAL B 1 169 ? 13.547 -11.578 -2.238 1 97.19 169 VAL B C 1
ATOM 3126 O O . VAL B 1 169 ? 14.664 -12.086 -2.367 1 97.19 169 VAL B O 1
ATOM 3129 N N . VAL B 1 170 ? 13.266 -10.305 -2.471 1 97.75 170 VAL B N 1
ATOM 3130 C CA . VAL B 1 170 ? 14.312 -9.406 -2.926 1 97.75 170 VAL B CA 1
ATOM 3131 C C . VAL B 1 170 ? 14.906 -8.664 -1.733 1 97.75 170 VAL B C 1
ATOM 3133 O O . VAL B 1 170 ? 14.188 -7.984 -0.996 1 97.75 170 VAL B O 1
ATOM 3136 N N . ASP B 1 171 ? 16.172 -8.766 -1.528 1 96.69 171 ASP B N 1
ATOM 3137 C CA . ASP B 1 171 ? 16.922 -8.062 -0.496 1 96.69 171 ASP B CA 1
ATOM 3138 C C . ASP B 1 171 ? 17.953 -7.129 -1.114 1 96.69 171 ASP B C 1
ATOM 3140 O O . ASP B 1 171 ? 19.125 -7.5 -1.271 1 96.69 171 ASP B O 1
ATOM 3144 N N . THR B 1 172 ? 17.531 -5.926 -1.359 1 95.81 172 THR B N 1
ATOM 3145 C CA . THR B 1 172 ? 18.406 -4.984 -2.037 1 95.81 172 THR B CA 1
ATOM 3146 C C . THR B 1 172 ? 19.531 -4.52 -1.106 1 95.81 172 THR B C 1
ATOM 3148 O O . THR B 1 172 ? 20.578 -4.062 -1.565 1 95.81 172 THR B O 1
ATOM 3151 N N . ARG B 1 173 ? 19.359 -4.57 0.154 1 92.5 173 ARG B N 1
ATOM 3152 C CA . ARG B 1 173 ? 20.359 -4.121 1.124 1 92.5 173 ARG B CA 1
ATOM 3153 C C . ARG B 1 173 ? 21.531 -5.082 1.179 1 92.5 173 ARG B C 1
ATOM 3155 O O . ARG B 1 173 ? 22.688 -4.66 1.342 1 92.5 173 ARG B O 1
ATOM 3162 N N . ARG B 1 174 ? 21.281 -6.344 1.012 1 94.56 174 ARG B N 1
ATOM 3163 C CA . ARG B 1 174 ? 22.344 -7.344 1.021 1 94.56 174 ARG B CA 1
ATOM 3164 C C . ARG B 1 174 ? 22.641 -7.84 -0.391 1 94.56 174 ARG B C 1
ATOM 3166 O O . ARG B 1 174 ? 23.344 -8.844 -0.569 1 94.56 174 ARG B O 1
ATOM 3173 N N . ASP B 1 175 ? 22.062 -7.23 -1.354 1 96.38 175 ASP B N 1
ATOM 3174 C CA . ASP B 1 175 ? 22.297 -7.5 -2.77 1 96.38 175 ASP B CA 1
ATOM 3175 C C . ASP B 1 175 ? 22.078 -8.977 -3.094 1 96.38 175 ASP B C 1
ATOM 3177 O O . ASP B 1 175 ? 22.938 -9.625 -3.682 1 96.38 175 ASP B O 1
ATOM 3181 N N . ARG B 1 176 ? 20.859 -9.438 -2.719 1 97 176 ARG B N 1
ATOM 3182 C CA . ARG B 1 176 ? 20.516 -10.828 -2.953 1 97 176 ARG B CA 1
ATOM 3183 C C . ARG B 1 176 ? 19.031 -10.969 -3.316 1 97 176 ARG B C 1
ATOM 3185 O O . ARG B 1 176 ? 18.219 -10.133 -2.934 1 97 176 ARG B O 1
ATOM 3192 N N . VAL B 1 177 ? 18.828 -11.977 -4.086 1 97.5 177 VAL B N 1
ATOM 3193 C CA . VAL B 1 177 ? 17.453 -12.375 -4.387 1 97.5 177 VAL B CA 1
ATOM 3194 C C . VAL B 1 177 ? 17.281 -13.859 -4.09 1 97.5 177 VAL B C 1
ATOM 3196 O O . VAL B 1 177 ? 17.969 -14.703 -4.66 1 97.5 177 VAL B O 1
ATOM 3199 N N . TRP B 1 178 ? 16.406 -14.18 -3.186 1 97 178 TRP B N 1
ATOM 3200 C CA . TRP B 1 178 ? 16.031 -15.562 -2.918 1 97 178 TRP B CA 1
ATOM 3201 C C . TRP B 1 178 ? 14.93 -16.031 -3.873 1 97 178 TRP B C 1
ATOM 3203 O O . TRP B 1 178 ? 13.984 -15.281 -4.148 1 97 178 TRP B O 1
ATOM 3213 N N . VAL B 1 179 ? 15.109 -17.219 -4.375 1 96.12 179 VAL B N 1
ATOM 3214 C CA . VAL B 1 179 ? 14.172 -17.766 -5.348 1 96.12 179 VAL B CA 1
ATOM 3215 C C . VAL B 1 179 ? 13.531 -19.031 -4.785 1 96.12 179 VAL B C 1
ATOM 3217 O O . VAL B 1 179 ? 14.219 -19.891 -4.246 1 96.12 179 VAL B O 1
ATOM 3220 N N . PHE B 1 180 ? 12.234 -19.078 -4.883 1 96.06 180 PHE B N 1
ATOM 3221 C CA . PHE B 1 180 ? 11.43 -20.203 -4.43 1 96.06 180 PHE B CA 1
ATOM 3222 C C . PHE B 1 180 ? 10.617 -20.781 -5.582 1 96.06 180 PHE B C 1
ATOM 3224 O O . PHE B 1 180 ? 9.906 -20.047 -6.277 1 96.06 180 PHE B O 1
ATOM 3231 N N . LYS B 1 181 ? 10.797 -22 -5.816 1 92.44 181 LYS B N 1
ATOM 3232 C CA . LYS B 1 181 ? 10.016 -22.75 -6.805 1 92.44 181 LYS B CA 1
ATOM 3233 C C . LYS B 1 181 ? 9.391 -24 -6.191 1 92.44 181 LYS B C 1
ATOM 3235 O O . LYS B 1 181 ? 9.945 -24.578 -5.262 1 92.44 181 LYS B O 1
ATOM 3240 N N . ARG B 1 182 ? 8.281 -24.281 -6.73 1 86.06 182 ARG B N 1
ATOM 3241 C CA . ARG B 1 182 ? 7.594 -25.469 -6.203 1 86.06 182 ARG B CA 1
ATOM 3242 C C . ARG B 1 182 ? 8.484 -26.703 -6.285 1 86.06 182 ARG B C 1
ATOM 3244 O O . ARG B 1 182 ? 9.141 -26.938 -7.305 1 86.06 182 ARG B O 1
ATOM 3251 N N . ASN B 1 183 ? 8.523 -27.484 -5.184 1 86.19 183 ASN B N 1
ATOM 3252 C CA . ASN B 1 183 ? 9.227 -28.75 -5.07 1 86.19 183 ASN B CA 1
ATOM 3253 C C . ASN B 1 183 ? 10.734 -28.578 -5.227 1 86.19 183 ASN B C 1
ATOM 3255 O O . ASN B 1 183 ? 11.422 -29.5 -5.676 1 86.19 183 ASN B O 1
ATOM 3259 N N . GLN B 1 184 ? 11.25 -27.469 -5.133 1 90.44 184 GLN B N 1
ATOM 3260 C CA . GLN B 1 184 ? 12.68 -27.203 -5.156 1 90.44 184 GLN B CA 1
ATOM 3261 C C . GLN B 1 184 ? 13.133 -26.516 -3.873 1 90.44 184 GLN B C 1
ATOM 3263 O O . GLN B 1 184 ? 12.375 -25.75 -3.271 1 90.44 184 GLN B O 1
ATOM 3268 N N . GLN B 1 185 ? 14.336 -26.844 -3.496 1 93.06 185 GLN B N 1
ATOM 3269 C CA . GLN B 1 185 ? 14.93 -26.109 -2.385 1 93.06 185 GLN B CA 1
ATOM 3270 C C . GLN B 1 185 ? 15.18 -24.656 -2.76 1 93.06 185 GLN B C 1
ATOM 3272 O O . GLN B 1 185 ? 15.711 -24.375 -3.838 1 93.06 185 GLN B O 1
ATOM 3277 N N . PRO B 1 186 ? 14.797 -23.766 -1.898 1 94.62 186 PRO B N 1
ATOM 3278 C CA . PRO B 1 186 ? 15.078 -22.359 -2.191 1 94.62 186 PRO B CA 1
ATOM 3279 C C . PRO B 1 186 ? 16.562 -22.062 -2.35 1 94.62 186 PRO B C 1
ATOM 3281 O O . PRO B 1 186 ? 17.391 -22.719 -1.712 1 94.62 186 PRO B O 1
ATOM 3284 N N . TYR B 1 187 ? 16.859 -21.125 -3.152 1 95.06 187 TYR B N 1
ATOM 3285 C CA . TYR B 1 187 ? 18.234 -20.688 -3.344 1 95.06 187 TYR B CA 1
ATOM 3286 C C . TYR B 1 187 ? 18.312 -19.172 -3.547 1 95.06 187 TYR B C 1
ATOM 3288 O O . TYR B 1 187 ? 17.266 -18.516 -3.666 1 95.06 187 TYR B O 1
ATOM 3296 N N . PHE B 1 188 ? 19.5 -18.609 -3.457 1 94.38 188 PHE B N 1
ATOM 3297 C CA . PHE B 1 188 ? 19.609 -17.172 -3.693 1 94.38 188 PHE B CA 1
ATOM 3298 C C . PHE B 1 188 ? 20.672 -16.891 -4.758 1 94.38 188 PHE B C 1
ATOM 3300 O O . PHE B 1 188 ? 21.562 -17.703 -4.992 1 94.38 188 PHE B O 1
ATOM 3307 N N . ASN B 1 189 ? 20.453 -15.836 -5.469 1 94.44 189 ASN B N 1
ATOM 3308 C CA . ASN B 1 189 ? 21.375 -15.25 -6.438 1 94.44 189 ASN B CA 1
ATOM 3309 C C . ASN B 1 189 ? 21.797 -13.844 -6.027 1 94.44 189 ASN B C 1
ATOM 3311 O O . ASN B 1 189 ? 21.219 -13.258 -5.117 1 94.44 189 ASN B O 1
ATOM 3315 N N . ALA B 1 190 ? 22.938 -13.484 -6.691 1 96.75 190 ALA B N 1
ATOM 3316 C CA . ALA B 1 190 ? 23.234 -12.055 -6.609 1 96.75 190 ALA B CA 1
ATOM 3317 C C . ALA B 1 190 ? 22.062 -11.219 -7.113 1 96.75 190 ALA B C 1
ATOM 3319 O O . ALA B 1 190 ? 21.156 -11.734 -7.777 1 96.75 190 ALA B O 1
ATOM 3320 N N . LEU B 1 191 ? 22.109 -9.992 -6.633 1 97.25 191 LEU B N 1
ATOM 3321 C CA . LEU B 1 191 ? 21.047 -9.086 -7.047 1 97.25 191 LEU B CA 1
ATOM 3322 C C . LEU B 1 191 ? 21.125 -8.797 -8.539 1 97.25 191 LEU B C 1
ATOM 3324 O O . LEU B 1 191 ? 21.953 -8 -8.977 1 97.25 191 LEU B O 1
ATOM 3328 N N . VAL B 1 192 ? 20.359 -9.445 -9.359 1 95.38 192 VAL B N 1
ATOM 3329 C CA . VAL B 1 192 ? 20.266 -9.289 -10.812 1 95.38 192 VAL B CA 1
ATOM 3330 C C . VAL B 1 192 ? 18.797 -9.32 -11.234 1 95.38 192 VAL B C 1
ATOM 3332 O O . VAL B 1 192 ? 17.922 -9.688 -10.453 1 95.38 192 VAL B O 1
ATOM 3335 N N . PRO B 1 193 ? 18.547 -8.797 -12.398 1 96.88 193 PRO B N 1
ATOM 3336 C CA . PRO B 1 193 ? 17.172 -8.938 -12.891 1 96.88 193 PRO B CA 1
ATOM 3337 C C . PRO B 1 193 ? 16.719 -10.391 -12.938 1 96.88 193 PRO B C 1
ATOM 3339 O O . PRO B 1 193 ? 17.5 -11.281 -13.281 1 96.88 193 PRO B O 1
ATOM 3342 N N . ILE B 1 194 ? 15.5 -10.625 -12.625 1 96.31 194 ILE B N 1
ATOM 3343 C CA . ILE B 1 194 ? 14.945 -11.969 -12.516 1 96.31 194 ILE B CA 1
ATOM 3344 C C . ILE B 1 194 ? 13.805 -12.141 -13.516 1 96.31 194 ILE B C 1
ATOM 3346 O O . ILE B 1 194 ? 12.969 -11.25 -13.664 1 96.31 194 ILE B O 1
ATOM 3350 N N . GLU B 1 195 ? 13.844 -13.219 -14.148 1 96.06 195 GLU B N 1
ATOM 3351 C CA . GLU B 1 195 ? 12.727 -13.633 -15 1 96.06 195 GLU B CA 1
ATOM 3352 C C . GLU B 1 195 ? 11.945 -14.773 -14.352 1 96.06 195 GLU B C 1
ATOM 3354 O O . GLU B 1 195 ? 12.438 -15.438 -13.445 1 96.06 195 GLU B O 1
ATOM 3359 N N . PHE B 1 196 ? 10.711 -14.914 -14.758 1 95.38 196 PHE B N 1
ATOM 3360 C CA . PHE B 1 196 ? 9.828 -15.93 -14.211 1 95.38 196 PHE B CA 1
ATOM 3361 C C . PHE B 1 196 ? 9.297 -16.828 -15.32 1 95.38 196 PHE B C 1
ATOM 3363 O O . PHE B 1 196 ? 8.938 -16.359 -16.406 1 95.38 196 PHE B O 1
ATOM 3370 N N . ASP B 1 197 ? 9.297 -18.094 -15.102 1 93.06 197 ASP B N 1
ATOM 3371 C CA . ASP B 1 197 ? 8.664 -19.031 -16.031 1 93.06 197 ASP B CA 1
ATOM 3372 C C . ASP B 1 197 ? 7.152 -18.812 -16.078 1 93.06 197 ASP B C 1
ATOM 3374 O O . ASP B 1 197 ? 6.539 -18.922 -17.141 1 93.06 197 ASP B O 1
ATOM 3378 N N . SER B 1 198 ? 6.602 -18.453 -15 1 93.25 198 SER B N 1
ATOM 3379 C CA . SER B 1 198 ? 5.148 -18.406 -14.844 1 93.25 198 SER B CA 1
ATOM 3380 C C . SER B 1 198 ? 4.633 -16.969 -15.008 1 93.25 198 SER B C 1
ATOM 3382 O O . SER B 1 198 ? 3.459 -16.703 -14.758 1 93.25 198 SER B O 1
ATOM 3384 N N . TRP B 1 199 ? 5.391 -16.047 -15.297 1 95.56 199 TRP B N 1
ATOM 3385 C CA . TRP B 1 199 ? 5.066 -14.672 -15.672 1 95.56 199 TRP B CA 1
ATOM 3386 C C . TRP B 1 199 ? 5.781 -14.273 -16.953 1 95.56 199 TRP B C 1
ATOM 3388 O O . TRP B 1 199 ? 6.719 -13.477 -16.938 1 95.56 199 TRP B O 1
ATOM 3398 N N . PRO B 1 200 ? 5.27 -14.859 -18.047 1 93.56 200 PRO B N 1
ATOM 3399 C CA . PRO B 1 200 ? 5.984 -14.727 -19.328 1 93.56 200 PRO B CA 1
ATOM 3400 C C . PRO B 1 200 ? 6.184 -13.273 -19.734 1 93.56 200 PRO B C 1
ATOM 3402 O O . PRO B 1 200 ? 5.227 -12.484 -19.734 1 93.56 200 PRO B O 1
ATOM 3405 N N . GLY B 1 201 ? 7.43 -12.914 -20.078 1 95.06 201 GLY B N 1
ATOM 3406 C CA . GLY B 1 201 ? 7.766 -11.602 -20.625 1 95.06 201 GLY B CA 1
ATOM 3407 C C . GLY B 1 201 ? 8.086 -10.578 -19.547 1 95.06 201 GLY B C 1
ATOM 3408 O O . GLY B 1 201 ? 8.453 -9.445 -19.844 1 95.06 201 GLY B O 1
ATOM 3409 N N . PHE B 1 202 ? 7.887 -10.938 -18.328 1 97.5 202 PHE B N 1
ATOM 3410 C CA . PHE B 1 202 ? 8.18 -9.992 -17.266 1 97.5 202 PHE B CA 1
ATOM 3411 C C . PHE B 1 202 ? 9.586 -10.211 -16.719 1 97.5 202 PHE B C 1
ATOM 3413 O O . PHE B 1 202 ? 9.961 -11.344 -16.422 1 97.5 202 PHE B O 1
ATOM 3420 N N . THR B 1 203 ? 10.312 -9.211 -16.656 1 98.06 203 THR B N 1
ATOM 3421 C CA . THR B 1 203 ? 11.602 -9.203 -15.961 1 98.06 203 THR B CA 1
ATOM 3422 C C . THR B 1 203 ? 11.57 -8.227 -14.789 1 98.06 203 THR B C 1
ATOM 3424 O O . THR B 1 203 ? 11.289 -7.039 -14.977 1 98.06 203 THR B O 1
ATOM 3427 N N . LEU B 1 204 ? 11.781 -8.719 -13.578 1 98.31 204 LEU B N 1
ATOM 3428 C CA . LEU B 1 204 ? 11.898 -7.859 -12.398 1 98.31 204 LEU B CA 1
ATOM 3429 C C . LEU B 1 204 ? 13.312 -7.289 -12.281 1 98.31 204 LEU B C 1
ATOM 3431 O O . LEU B 1 204 ? 14.266 -8.023 -12.008 1 98.31 204 LEU B O 1
ATOM 3435 N N . ASP B 1 205 ? 13.453 -6.059 -12.523 1 98.5 205 ASP B N 1
ATOM 3436 C CA . ASP B 1 205 ? 14.75 -5.383 -12.438 1 98.5 205 ASP B CA 1
ATOM 3437 C C . ASP B 1 205 ? 15.078 -5.004 -10.992 1 98.5 205 ASP B C 1
ATOM 3439 O O . ASP B 1 205 ? 14.797 -3.887 -10.555 1 98.5 205 ASP B O 1
ATOM 3443 N N . CYS B 1 206 ? 15.742 -5.898 -10.305 1 98 206 CYS B N 1
ATOM 3444 C CA . CYS B 1 206 ? 16.047 -5.719 -8.891 1 98 206 CYS B CA 1
ATOM 3445 C C . CYS B 1 206 ? 17.078 -4.621 -8.695 1 98 206 CYS B C 1
ATOM 3447 O O . CYS B 1 206 ? 17.156 -4.012 -7.625 1 98 206 CYS B O 1
ATOM 3449 N N . LEU B 1 207 ? 17.906 -4.395 -9.688 1 97.62 207 LEU B N 1
ATOM 3450 C CA . LEU B 1 207 ? 18.875 -3.316 -9.602 1 97.62 207 LEU B CA 1
ATOM 3451 C C . LEU B 1 207 ? 18.188 -1.956 -9.617 1 97.62 207 LEU B C 1
ATOM 3453 O O . LEU B 1 207 ? 18.594 -1.046 -8.883 1 97.62 207 LEU B O 1
ATOM 3457 N N . ALA B 1 208 ? 17.203 -1.882 -10.469 1 96.81 208 ALA B N 1
ATOM 3458 C CA . ALA B 1 208 ? 16.422 -0.647 -10.5 1 96.81 208 ALA B CA 1
ATOM 3459 C C . ALA B 1 208 ? 15.727 -0.403 -9.164 1 96.81 208 ALA B C 1
ATOM 3461 O O . ALA B 1 208 ? 15.57 0.744 -8.734 1 96.81 208 ALA B O 1
ATOM 3462 N N . MET B 1 209 ? 15.297 -1.476 -8.5 1 96.62 209 MET B N 1
ATOM 3463 C CA . MET B 1 209 ? 14.688 -1.354 -7.18 1 96.62 209 MET B CA 1
ATOM 3464 C C . MET B 1 209 ? 15.695 -0.831 -6.164 1 96.62 209 MET B C 1
ATOM 3466 O O . MET B 1 209 ? 15.367 0.022 -5.34 1 96.62 209 MET B O 1
ATOM 3470 N N . ARG B 1 210 ? 16.906 -1.357 -6.191 1 96.12 210 ARG B N 1
ATOM 3471 C CA . ARG B 1 210 ? 17.953 -0.858 -5.32 1 96.12 210 ARG B CA 1
ATOM 3472 C C . ARG B 1 210 ? 18.234 0.618 -5.586 1 96.12 210 ARG B C 1
ATOM 3474 O O . ARG B 1 210 ? 18.406 1.399 -4.648 1 96.12 210 ARG B O 1
ATOM 3481 N N . ASP B 1 211 ? 18.312 0.962 -6.875 1 94.62 211 ASP B N 1
ATOM 3482 C CA . ASP B 1 211 ? 18.547 2.355 -7.246 1 94.62 211 ASP B CA 1
ATOM 3483 C C . ASP B 1 211 ? 17.453 3.262 -6.699 1 94.62 211 ASP B C 1
ATOM 3485 O O . ASP B 1 211 ? 17.734 4.379 -6.25 1 94.62 211 ASP B O 1
ATOM 3489 N N . ALA B 1 212 ? 16.203 2.801 -6.812 1 92.88 212 ALA B N 1
ATOM 3490 C CA . ALA B 1 212 ? 15.086 3.57 -6.273 1 92.88 212 ALA B CA 1
ATOM 3491 C C . ALA B 1 212 ? 15.266 3.814 -4.777 1 92.88 212 ALA B C 1
ATOM 3493 O O . ALA B 1 212 ? 15.023 4.922 -4.289 1 92.88 212 ALA B O 1
ATOM 3494 N N . ARG B 1 213 ? 15.664 2.852 -4.043 1 91.06 213 ARG B N 1
ATOM 3495 C CA . ARG B 1 213 ? 15.898 2.963 -2.607 1 91.06 213 ARG B CA 1
ATOM 3496 C C . ARG B 1 213 ? 17.016 3.971 -2.312 1 91.06 213 ARG B C 1
ATOM 3498 O O . ARG B 1 213 ? 16.859 4.824 -1.436 1 91.06 213 ARG B O 1
ATOM 3505 N N . THR B 1 214 ? 18.094 3.879 -3.014 1 88.62 214 THR B N 1
ATOM 3506 C CA . THR B 1 214 ? 19.281 4.672 -2.711 1 88.62 214 THR B CA 1
ATOM 3507 C C . THR B 1 214 ? 19.078 6.129 -3.113 1 88.62 214 THR B C 1
ATOM 3509 O O . THR B 1 214 ? 19.672 7.031 -2.518 1 88.62 214 THR B O 1
ATOM 3512 N N . ARG B 1 215 ? 18.297 6.379 -4.094 1 83.38 215 ARG B N 1
ATOM 3513 C CA . ARG B 1 215 ? 17.984 7.738 -4.516 1 83.38 215 ARG B CA 1
ATOM 3514 C C . ARG B 1 215 ? 17.312 8.523 -3.391 1 83.38 215 ARG B C 1
ATOM 3516 O O . ARG B 1 215 ? 17.531 9.727 -3.25 1 83.38 215 ARG B O 1
ATOM 3523 N N . ASP B 1 216 ? 16.469 7.898 -2.691 1 76 216 ASP B N 1
ATOM 3524 C CA . ASP B 1 216 ? 15.75 8.57 -1.609 1 76 216 ASP B CA 1
ATOM 3525 C C . ASP B 1 216 ? 16.562 8.555 -0.318 1 76 216 ASP B C 1
ATOM 3527 O O . ASP B 1 216 ? 16.062 8.93 0.744 1 76 216 ASP B O 1
ATOM 3531 N N . GLY B 1 217 ? 17.922 8.43 -0.438 1 62.47 217 GLY B N 1
ATOM 3532 C CA . GLY B 1 217 ? 18.906 8.664 0.598 1 62.47 217 GLY B CA 1
ATOM 3533 C C . GLY B 1 217 ? 19 7.535 1.604 1 62.47 217 GLY B C 1
ATOM 3534 O O . GLY B 1 217 ? 19.609 7.688 2.664 1 62.47 217 GLY B O 1
ATOM 3535 N N . LEU B 1 218 ? 18.156 6.531 1.575 1 57.81 218 LEU B N 1
ATOM 3536 C CA . LEU B 1 218 ? 18.359 5.59 2.672 1 57.81 218 LEU B CA 1
ATOM 3537 C C . LEU B 1 218 ? 19.328 4.484 2.264 1 57.81 218 LEU B C 1
ATOM 3539 O O . LEU B 1 218 ? 19.156 3.846 1.224 1 57.81 218 LEU B O 1
ATOM 3543 N N . MET B 1 219 ? 20.594 4.871 2.463 1 51.06 219 MET B N 1
ATOM 3544 C CA . MET B 1 219 ? 21.641 3.869 2.316 1 51.06 219 MET B CA 1
ATOM 3545 C C . MET B 1 219 ? 21.234 2.555 2.973 1 51.06 219 MET B C 1
ATOM 3547 O O . MET B 1 219 ? 20.438 2.545 3.904 1 51.06 219 MET B O 1
#

Radius of gyration: 21.05 Å; Cα contacts (8 Å, |Δi|>4): 982; chains: 2; bounding box: 50×61×65 Å

Foldseek 3Di:
DPPPPPFDWDQDPVRDIGTPDDDDDDDPPDDDPVPDDPWDWDWWDFVVDIDIDTPPADPLQVLLLVLQVVQVVVVCVVVVPFQKDKDADQQKAWEQDDDVVRTIGIDGASMFIAHNVFNVPDDPVQVPDSHRHTQTQEGEHEDTPPDDPVVVVVRVVVSQVSPHAKYWYQYLPVQKIWIDGRPDDIDIDGNAWDDDPRDPPGIRGSVVSSVSSVVVPDD/DPPPPPFDWDQDPVRDIGTPDDDDDDDPPDDDPVPDDPWDWDWWDFVVDIDIDTPDADPLQVLLLVLQVVQVVVQCVVVVPFQKDKDADQQKAWEQDDDVVRTIGIDGASIFIAHNVFNVPDDPVQVPDSHRHTQTQEGEHEDTPPDDPVVVVVRVVVSQVSPHAKYWYQYLPVQKIWIDGRPDDIDIDGNAWDDDPRPPPGIRGSVVSSVSSVVVPDD

Nearest PDB structures (foldseek):
  1wdj-assembly1_C  TM=8.733E-01  e=6.014E-12  Thermus thermophilus
  1wdj-assembly1_B  TM=9.032E-01  e=3.861E-11  Thermus thermophilus
  3ot2-assembly1_B  TM=7.921E-01  e=8.537E-09  Trichormus variabilis ATCC 29413
  6okh-assembly1_B  TM=7.624E-01  e=2.229E-08  Leptospira borgpetersenii serovar Hardjo-bovis str. JB197
  1wdj-assembly1_C  TM=8.689E-01  e=7.220E-12  Thermus thermophilus

Organism: NCBI:txid53985

pLDDT: mean 83.57, std 14.09, range [22.23, 98.69]

InterPro domains:
  IPR008538 Putative restriction endonuclease [PF05685] (64-187)
  IPR008538 Putative restriction endonuclease [cd06260] (107-205)
  IPR011335 Restriction endonuclease type II-like [SSF52980] (104-204)
  IPR012296 Nuclease, putative, TT1808 [G3DSA:3.90.1570.10] (33-208)